Protein AF-A0A3M7R241-F1 (afdb_monomer)

Secondary structure (DSSP, 8-state):
--SSSSS--S---------------------------HHHHHHHHHPPPHHHHHHT-S-STT------SSTTPPTT--SEEEE-BTTTB-SEETTEEPPPEEEEE-HHHHHHHHHHHHHHH--------GGG--SSTT-STT-B--SPPPBTTB--TT-EEEEEEEEEEEEEETTTEEEEEEEEEEEEE-SSSEEEEEEEEESSHHHHHHHHHHHHHTSEEE---BTTTB-SS-EEEEETTEEEEEEE--TT--EES-HHHHHHHHHHT--SEEEEEEE---HHHHHHHHHHHHHTPPPHHHHHHHHTS-EEEE-GGGTT-EEEEE--SSPPPGGG----GGG-S-HHHHHTTTPPP-PPPP---GGGG-HHHHHHHHHHHHHHHHHHHHHHHHHHHHHTT-SS--PPPPPPPPP---THHHHHHHHHHHHHHHHHHHHTSHHHHHS--S-HHHHHHHHHHHHHHHHHHT-S---PPPHHHHHHHHHHHHHHHHHHHHT-SS--S-THHHHHHHHHHHHHHHHS-TTTS-HHHHHHHHHHHHHHHTT----HHHHHTT-S--TTHHHHHHHHHHHHHHHHHHTTT------THHHHHHHHHHHHHH-TT-S-THHHHHHHHHHHHHHTTSTHHHHS-HHHHHHHHHHHHHHHHT---HHHIIIIISTTS-HHHHHHHHHHHHHHHHHHH-PPPPPHHHHHHHHHHHHHH--GGG-TTSHHHHHHHHHHHHTT-

Nearest PDB structures (foldseek):
  7pnv-assembly1_D  TM=8.847E-01  e=9.604E-27  Mus musculus
  7pnw-assembly1_D  TM=8.944E-01  e=3.450E-26  Mus musculus
  8qrk-assembly1_D  TM=8.726E-01  e=2.216E-26  Homo sapiens
  8qrm-assembly1_D  TM=8.671E-01  e=2.977E-26  Homo sapiens
  7pnu-assembly1_D  TM=8.413E-01  e=1.749E-25  Mus musculus

Organism: Brachionus plicatilis (NCBI:txid10195)

Sequence (733 aa):
MINLLTKLGPSLAKKSLKLNLMPKSVVLTQIEHFNYRADDLWKSVLSVSSQGSKKGRGKRRGGSKAKDLNLGQNIGDGKLKIEWPGLNVDIMNRQQVTKMKIIGEDTEREKRLVEIRNKMDKFRRISIAPHERGFTGSSLNGKSIGQPISYDDVDFSKFDSRILEYKTMIAHKSILGKKKTASCFAVTGNFDGIIGYGLGKGSTASGAIKMSKSRASQRLLYIDRCEGRTLYHDFYEEYYFTKIYAERKPKGYGLRCHRIIKLLCELIGIKDLYAKIEGSRNPKNITKAFLSGLLNQRKYADIAKEKNLHVVEFKPEMNYFPLVLAQAENPIEENNLQANDKYQRNINLYLFENRNRLEKKEKMPFYYNYPSYKHYCMLRDRESEQRKARIERHRILSDERLLEHNYPKKPKPKAEASNLEVYFREFIIFLALIVQMFNSSTQKSNWLFKDAAQLAELRRKANSDYIKRQNVDRNFLTYEEEKIILLHYEYLIKQFCAHFQPPLTIIAVVGTSIAYFKRFYLRNSCMEYHPKDIFLICIYLACKIEEFNISIHQFIQNIKSNEQKEELANAILNLELLLMEKLDFELRIHNFYRPFEGFLLDVKTRCPEIPNVEILRTFGMEFLDKILNTDAFFLYPPSQIALTAIVYSSSKNKIDLDRYCQSVLLSAMNNDEIKHVCKIIKNINRLHKEIPVLNQDEINRIEKKLMNCYSVENDPRSKSFKELNLRSLNEDD

InterPro domains:
  IPR000851 Small ribosomal subunit protein uS5 [PTHR48277] (37-355)
  IPR005324 Small ribosomal subunit protein uS5, C-terminal [PF03719] (242-306)
  IPR006671 Cyclin, N-terminal [PF00134] (510-588)
  IPR013810 Small ribosomal subunit protein uS5, N-terminal [PF00333] (176-223)
  IPR013810 Small ribosomal subunit protein uS5, N-terminal [PS50881] (177-223)
  IPR014721 Small ribosomal subunit protein uS5 domain 2-type fold, subgroup [G3DSA:3.30.230.10] (225-315)
  IPR020568 Ribosomal protein uS5 domain 2-type superfamily [SSF54211] (229-308)
  IPR027081 CyclinH/Ccl1 [TIGR00569] (438-728)
  IPR031658 Cyclin, C-terminal domain 2 [PF16899] (593-687)
  IPR036915 Cyclin-like superfamily [SSF47954] (446-589)
  IPR036915 Cyclin-like superfamily [SSF47954] (593-713)
  IPR048584 Small ribosomal subunit protein uS5m, N-terminal domain [PF21251] (37-148)

Solvent-accessible surface area (backbone atoms only — not comparable to full-atom values): 43091 Å² total; per-residue (Å²): 142,82,88,78,81,90,79,77,78,98,81,81,86,88,81,92,75,94,70,97,68,91,70,87,80,77,80,81,76,81,82,79,84,75,94,72,53,70,68,59,52,44,47,58,75,60,51,60,57,74,67,34,59,74,69,60,72,63,71,80,78,88,60,77,73,89,73,75,79,63,70,93,63,63,74,64,73,52,75,49,37,45,43,39,51,71,62,67,34,66,45,62,54,96,91,39,75,48,67,76,42,79,79,45,74,42,66,67,60,52,51,52,52,50,51,55,51,54,59,70,67,58,82,74,78,84,81,74,54,81,86,68,39,24,79,45,81,89,46,64,29,54,19,75,74,49,50,56,85,67,54,98,91,49,83,35,85,70,28,46,22,34,28,69,42,71,46,80,43,76,44,82,40,93,89,76,36,72,44,67,33,22,34,22,34,24,36,29,16,49,44,69,24,32,34,14,53,17,77,10,70,22,80,43,64,66,52,2,44,55,44,3,41,56,43,4,70,73,44,66,42,78,42,81,49,38,95,65,27,22,50,73,60,52,43,56,28,70,30,84,66,21,34,38,44,38,38,54,48,61,92,86,70,33,73,54,46,53,73,66,59,41,55,50,29,53,29,29,31,45,50,18,35,39,41,48,80,42,81,53,85,50,71,70,42,51,52,50,21,53,53,51,46,50,64,69,58,67,48,58,54,58,51,5,57,75,65,24,34,67,36,67,46,69,40,76,93,57,77,52,48,81,40,77,76,19,71,28,93,65,59,68,60,79,92,74,66,77,84,68,77,84,63,86,53,61,64,66,35,65,49,32,76,70,48,79,77,89,71,75,77,77,78,72,59,92,56,63,82,37,69,69,49,48,51,51,48,54,54,51,50,52,52,48,50,53,48,49,52,48,49,50,49,52,48,56,55,43,70,76,43,83,69,81,90,80,83,81,80,79,82,76,80,80,75,78,81,59,82,60,60,61,54,51,52,53,48,52,50,50,52,50,50,53,61,52,51,51,79,74,30,65,50,54,74,75,53,51,45,94,49,73,65,60,56,53,48,41,34,44,46,22,43,49,57,51,60,68,70,62,82,61,101,65,87,68,82,50,62,68,57,50,51,53,52,49,54,51,50,54,52,47,53,53,54,51,54,73,70,31,64,76,70,67,87,54,69,60,34,59,52,39,16,50,48,47,47,55,54,43,52,39,64,42,38,61,48,64,46,55,60,81,61,53,53,56,34,25,42,56,52,23,26,60,74,71,67,48,88,70,54,72,70,51,57,54,67,62,49,89,64,78,81,60,58,68,60,51,51,52,30,42,60,66,44,45,60,56,53,39,56,67,48,72,66,64,77,76,70,81,56,34,67,59,46,33,54,51,49,52,52,46,46,58,72,76,39,75,88,56,89,62,64,66,68,38,49,60,52,18,50,55,46,53,61,56,38,69,81,47,70,52,75,34,60,46,60,35,57,59,55,22,51,37,25,48,54,51,17,26,64,74,70,71,49,89,54,62,64,52,49,52,68,65,72,40,59,89,54,54,74,67,56,52,53,50,53,54,51,49,40,52,51,55,55,48,55,59,68,66,63,81,85,84,56,67,70,57,48,56,52,50,51,58,47,45,68,75,53,46,51,70,64,62,33,66,85,34,69,64,34,53,53,51,58,54,47,65,67,59,71,80,115

Radius of gyration: 41.89 Å; Cα contacts (8 Å, |Δi|>4): 817; chains: 1; bounding box: 110×93×110 Å

Foldseek 3Di:
DPPPPPPDDDDDDDDDDDDPDDDPDPDPDDDDDDPDDLVRVCCVQQDDPPLCVLVVVDDPPPRDDDDDLCPLDFPPDDQWDKDDDPGNHDQDDPRDGDDIDTDGGDPVSVVVSVVVVVVVVDDDDPDDDPVQDAPDDPDQARGWPQFADDDDPDDRNLKIKGWHDKDWDWDQDPPSGTQIKIKTKMKMANLQQKIFIAIAIGSDNVRRVNRRRNRRVVGIDGFDADVLAWAQAWAWFDQPQKIKTKGTDDPPQFDADDSLVNSVCRRRNHGDIHMDIDGDDDSVSVVVRVVVRRVPGDHQQNVCAVQVAFDWDQDVVVVGDTDGPYHGPHHDDPVPDDPPPVPPPDVVCVRYVNDDDPDDPDPDDPCNPPPVVVVVVVVVVVVVVVVVVVVVVVVVVVVVPPDDDDDDDDDDPPDDDDPPVVVVVVLVVVVVVVVVVVVPAPCVVPQADADPVVLLVLLQCQQVVVVVVPPDPDPDDHSVLQLLLLLVLLVVLVVLQPQAPVRDPPPVLNLQLLVLSSLLSSNHGCQAPPSVLSSLLSSVLSCVVVVVDDDLLSSLVSPPDPPCSVVSSLLSVLCNVVSCVSNVVSSDDDALVVLLVSVLVVCVVPPVVDVDSCQLVVQLVVLSVLLSSFCCSRHDDSNLSSVLSSVVSCVVVVHDCVCVVDVPVCVPPDPVVSVVSVVSSVVSVVRSVPRDDRDPVSNVVSVVSSVVSHDPCNRSSDPNSVVVSVVVVVVVD

Mean predicted aligned error: 19.89 Å

Structure (mmCIF, N/CA/C/O backbone):
data_AF-A0A3M7R241-F1
#
_entry.id   AF-A0A3M7R241-F1
#
loop_
_atom_site.group_PDB
_atom_site.id
_atom_site.type_symbol
_atom_site.label_atom_id
_atom_site.label_alt_id
_atom_site.label_comp_id
_atom_site.label_asym_id
_atom_site.label_entity_id
_atom_site.label_seq_id
_atom_site.pdbx_PDB_ins_code
_atom_site.Cartn_x
_atom_site.Cartn_y
_atom_site.Cartn_z
_atom_site.occupancy
_atom_site.B_iso_or_equiv
_atom_site.auth_seq_id
_atom_site.auth_comp_id
_atom_site.auth_asym_id
_atom_site.auth_atom_id
_atom_site.pdbx_PDB_model_num
ATOM 1 N N . MET A 1 1 ? 35.632 -28.909 -63.871 1.00 41.03 1 MET A N 1
ATOM 2 C CA . MET A 1 1 ? 36.910 -28.201 -63.623 1.00 41.03 1 MET A CA 1
ATOM 3 C C . MET A 1 1 ? 37.180 -28.068 -62.110 1.00 41.03 1 MET A C 1
ATOM 5 O O . MET A 1 1 ? 37.524 -27.000 -61.635 1.00 41.03 1 MET A O 1
ATOM 9 N N . ILE A 1 2 ? 36.991 -29.153 -61.338 1.00 38.38 2 ILE A N 1
ATOM 10 C CA . ILE A 1 2 ? 37.082 -29.180 -59.856 1.00 38.38 2 ILE A CA 1
ATOM 11 C C . ILE A 1 2 ? 38.215 -30.120 -59.369 1.00 38.38 2 ILE A C 1
ATOM 13 O O . ILE A 1 2 ? 38.499 -30.197 -58.183 1.00 38.38 2 ILE A O 1
ATOM 17 N N . ASN A 1 3 ? 38.970 -30.749 -60.281 1.00 34.84 3 ASN A N 1
ATOM 18 C CA . ASN A 1 3 ? 40.021 -31.725 -59.944 1.00 34.84 3 ASN A CA 1
ATOM 19 C C . ASN A 1 3 ? 41.471 -31.225 -60.109 1.00 34.84 3 ASN A C 1
ATOM 21 O O . ASN A 1 3 ? 42.378 -32.047 -60.179 1.00 34.84 3 ASN A O 1
ATOM 25 N N . LEU A 1 4 ? 41.725 -29.909 -60.165 1.00 36.09 4 LEU A N 1
ATOM 26 C CA . LEU A 1 4 ? 43.093 -29.387 -60.365 1.00 36.09 4 LEU A CA 1
ATOM 27 C C . LEU A 1 4 ? 43.662 -28.526 -59.223 1.00 36.09 4 LEU A C 1
ATOM 29 O O . LEU A 1 4 ? 44.826 -28.148 -59.289 1.00 36.09 4 LEU A O 1
ATOM 33 N N . LEU A 1 5 ? 42.894 -28.233 -58.167 1.00 36.97 5 LEU A N 1
ATOM 34 C CA . LEU A 1 5 ? 43.304 -27.278 -57.119 1.00 36.97 5 LEU A CA 1
ATOM 35 C C . LEU A 1 5 ? 43.653 -27.908 -55.761 1.00 36.97 5 LEU A C 1
ATOM 37 O O . LEU A 1 5 ? 43.869 -27.195 -54.790 1.00 36.97 5 LEU A O 1
ATOM 41 N N . THR A 1 6 ? 43.777 -29.233 -55.683 1.00 40.53 6 THR A N 1
ATOM 42 C CA . THR A 1 6 ? 44.164 -29.952 -54.454 1.00 40.53 6 THR A CA 1
ATOM 43 C C . THR A 1 6 ? 45.657 -30.298 -54.368 1.00 40.53 6 THR A C 1
ATOM 45 O O . THR A 1 6 ? 46.050 -31.048 -53.479 1.00 40.53 6 THR A O 1
ATOM 48 N N . LYS A 1 7 ? 46.519 -29.769 -55.254 1.00 36.56 7 LYS A N 1
ATOM 49 C CA . LYS A 1 7 ? 47.926 -30.216 -55.370 1.00 36.56 7 LYS A CA 1
ATOM 50 C C . LYS A 1 7 ? 49.041 -29.192 -55.124 1.00 36.56 7 LYS A C 1
ATOM 52 O O . LYS A 1 7 ? 50.195 -29.538 -55.344 1.00 36.56 7 LYS A O 1
ATOM 57 N N . LEU A 1 8 ? 48.776 -27.984 -54.626 1.00 33.97 8 LEU A N 1
ATOM 58 C CA . LEU A 1 8 ? 49.858 -27.027 -54.337 1.00 33.97 8 LEU A CA 1
ATOM 59 C C . LEU A 1 8 ? 49.744 -26.467 -52.915 1.00 33.97 8 LEU A C 1
ATOM 61 O O . LEU A 1 8 ? 48.866 -25.666 -52.612 1.00 33.97 8 LEU A O 1
ATOM 65 N N . GLY A 1 9 ? 50.632 -26.955 -52.042 1.00 36.12 9 GLY A N 1
ATOM 66 C CA . GLY A 1 9 ? 50.826 -26.484 -50.670 1.00 36.12 9 GLY A CA 1
ATOM 67 C C . GLY A 1 9 ? 51.522 -25.114 -50.580 1.00 36.12 9 GLY A C 1
ATOM 68 O O . GLY A 1 9 ? 51.852 -24.505 -51.600 1.00 36.12 9 GLY A O 1
ATOM 69 N N . PRO A 1 10 ? 51.753 -24.603 -49.356 1.00 40.34 10 PRO A N 1
ATOM 70 C CA . PRO A 1 10 ? 52.135 -23.219 -49.127 1.00 40.34 10 PRO A CA 1
ATOM 71 C C . PRO A 1 10 ? 53.657 -23.057 -49.201 1.00 40.34 10 PRO A C 1
ATOM 73 O O . PRO A 1 10 ? 54.354 -23.103 -48.192 1.00 40.34 10 PRO A O 1
ATOM 76 N N . SER A 1 11 ? 54.195 -22.833 -50.396 1.00 36.56 11 SER A N 1
ATOM 77 C CA . SER A 1 11 ? 55.566 -22.339 -50.541 1.00 36.56 11 SER A CA 1
ATOM 78 C C . SER A 1 11 ? 55.648 -21.365 -51.705 1.00 36.56 11 SER A C 1
ATOM 80 O O . SER A 1 11 ? 55.791 -21.790 -52.842 1.00 36.56 11 SER A O 1
ATOM 82 N N . LEU A 1 12 ? 55.509 -20.068 -51.420 1.00 35.53 12 LEU A N 1
ATOM 83 C CA . LEU A 1 12 ? 56.085 -18.946 -52.181 1.00 35.53 12 LEU A CA 1
ATOM 84 C C . LEU A 1 12 ? 55.663 -17.632 -51.508 1.00 35.53 12 LEU A C 1
ATOM 86 O O . LEU A 1 12 ? 54.948 -16.796 -52.052 1.00 35.53 12 LEU A O 1
ATOM 90 N N . ALA A 1 13 ? 56.124 -17.457 -50.270 1.00 39.19 13 ALA A N 1
ATOM 91 C CA . ALA A 1 13 ? 56.300 -16.126 -49.715 1.00 39.19 13 ALA A CA 1
ATOM 92 C C . ALA A 1 13 ? 57.546 -15.493 -50.362 1.00 39.19 13 ALA A C 1
ATOM 94 O O . ALA A 1 13 ? 58.573 -16.157 -50.485 1.00 39.19 13 ALA A O 1
ATOM 95 N N . LYS A 1 14 ? 57.449 -14.195 -50.682 1.00 38.91 14 LYS A N 1
ATOM 96 C CA . LYS A 1 14 ? 58.482 -13.289 -51.234 1.00 38.91 14 LYS A CA 1
ATOM 97 C C . LYS A 1 14 ? 58.633 -13.282 -52.762 1.00 38.91 14 LYS A C 1
ATOM 99 O O . LYS A 1 14 ? 59.491 -13.951 -53.324 1.00 38.91 14 LYS A O 1
ATOM 104 N N . LYS A 1 15 ? 57.920 -12.350 -53.402 1.00 32.06 15 LYS A N 1
ATOM 105 C CA . LYS A 1 15 ? 58.518 -11.416 -54.373 1.00 32.06 15 LYS A CA 1
ATOM 106 C C . LYS A 1 15 ? 57.611 -10.199 -54.548 1.00 32.06 15 LYS A C 1
ATOM 108 O O . LYS A 1 15 ? 56.512 -10.281 -55.078 1.00 32.06 15 LYS A O 1
ATOM 113 N N . SER A 1 16 ? 58.090 -9.072 -54.037 1.00 35.81 16 SER A N 1
ATOM 114 C CA . SER A 1 16 ? 57.524 -7.741 -54.206 1.00 35.81 16 SER A CA 1
ATOM 115 C C . SER A 1 16 ? 57.688 -7.277 -55.655 1.00 35.81 16 SER A C 1
ATOM 117 O O . SER A 1 16 ? 58.806 -6.989 -56.082 1.00 35.81 16 SER A O 1
ATOM 119 N N . LEU A 1 17 ? 56.583 -7.157 -56.386 1.00 31.80 17 LEU A N 1
ATOM 120 C CA . LEU A 1 17 ? 56.502 -6.398 -57.632 1.00 31.80 17 LEU A CA 1
ATOM 121 C C . LEU A 1 17 ? 55.493 -5.270 -57.415 1.00 31.80 17 LEU A C 1
ATOM 123 O O . LEU A 1 17 ? 54.292 -5.499 -57.296 1.00 31.80 17 LEU A O 1
ATOM 127 N N . LYS A 1 18 ? 56.017 -4.044 -57.299 1.00 38.78 18 LYS A N 1
ATOM 128 C CA . LYS A 1 18 ? 55.236 -2.807 -57.330 1.00 38.78 18 LYS A CA 1
ATOM 129 C C . LYS A 1 18 ? 54.625 -2.676 -58.726 1.00 38.78 18 LYS A C 1
ATOM 131 O O . LYS A 1 18 ? 55.336 -2.339 -59.666 1.00 38.78 18 LYS A O 1
ATOM 136 N N . LEU A 1 19 ? 53.322 -2.911 -58.841 1.00 30.00 19 LEU A N 1
ATOM 137 C CA . LEU A 1 19 ? 52.531 -2.492 -59.991 1.00 30.00 19 LEU A CA 1
ATOM 138 C C . LEU A 1 19 ? 51.392 -1.604 -59.477 1.00 30.00 19 LEU A C 1
ATOM 140 O O . LEU A 1 19 ? 50.473 -2.070 -58.806 1.00 30.00 19 LEU A O 1
ATOM 144 N N . ASN A 1 20 ? 51.505 -0.304 -59.747 1.00 37.50 20 ASN A N 1
ATOM 145 C CA . ASN A 1 20 ? 50.469 0.690 -59.490 1.00 37.50 20 ASN A CA 1
ATOM 146 C C . ASN A 1 20 ? 49.307 0.465 -60.463 1.00 37.50 20 ASN A C 1
ATOM 148 O O . ASN A 1 20 ? 49.310 0.995 -61.567 1.00 37.50 20 ASN A O 1
ATOM 152 N N . LEU A 1 21 ? 48.312 -0.305 -60.039 1.00 34.97 21 LEU A N 1
ATOM 153 C CA . LEU A 1 21 ? 46.979 -0.349 -60.631 1.00 34.97 21 LEU A CA 1
ATOM 154 C C . LEU A 1 21 ? 46.010 -0.428 -59.459 1.00 34.97 21 LEU A C 1
ATOM 156 O O . LEU A 1 21 ? 45.987 -1.432 -58.754 1.00 34.97 21 LEU A O 1
ATOM 160 N N . MET A 1 22 ? 45.271 0.652 -59.199 1.00 37.44 22 MET A N 1
ATOM 161 C CA . MET A 1 22 ? 44.267 0.678 -58.137 1.00 37.44 22 MET A CA 1
ATOM 162 C C . MET A 1 22 ? 43.224 -0.423 -58.376 1.00 37.44 22 MET A C 1
ATOM 164 O O . MET A 1 22 ? 42.492 -0.336 -59.365 1.00 37.44 22 MET A O 1
ATOM 168 N N . PRO A 1 23 ? 43.074 -1.420 -57.485 1.00 34.91 23 PRO A N 1
ATOM 169 C CA . PRO A 1 23 ? 41.931 -2.306 -57.520 1.00 34.91 23 PRO A CA 1
ATOM 170 C C . PRO A 1 23 ? 40.892 -1.772 -56.533 1.00 34.91 23 PRO A C 1
ATOM 172 O O . PRO A 1 23 ? 41.167 -1.601 -55.346 1.00 34.91 23 PRO A O 1
ATOM 175 N N . LYS A 1 24 ? 39.664 -1.541 -57.004 1.00 36.28 24 LYS A N 1
ATOM 176 C CA . LYS A 1 24 ? 38.498 -1.536 -56.112 1.00 36.28 24 LYS A CA 1
ATOM 177 C C . LYS A 1 24 ? 38.491 -2.893 -55.402 1.00 36.28 24 LYS A C 1
ATOM 179 O O . LYS A 1 24 ? 38.212 -3.913 -56.028 1.00 36.28 24 LYS A O 1
ATOM 184 N N . SER A 1 25 ? 38.873 -2.922 -54.130 1.00 34.06 25 SER A N 1
ATOM 185 C CA . SER A 1 25 ? 38.906 -4.135 -53.322 1.00 34.06 25 SER A CA 1
ATOM 186 C C . SER A 1 25 ? 37.478 -4.623 -53.079 1.00 34.06 25 SER A C 1
ATOM 188 O O . SER A 1 25 ? 36.754 -4.114 -52.228 1.00 34.06 25 SER A O 1
ATOM 190 N N . VAL A 1 26 ? 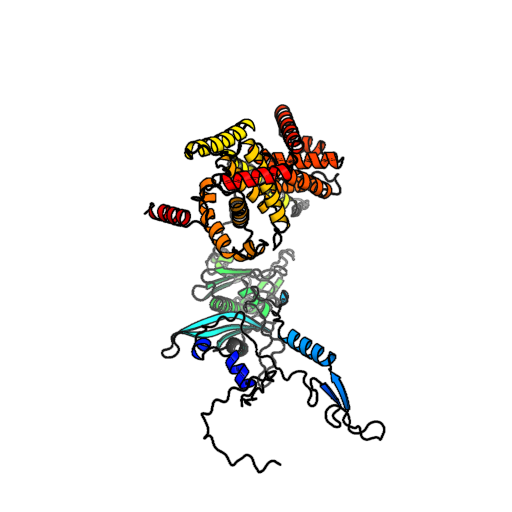37.059 -5.638 -53.832 1.00 35.12 26 VAL A N 1
ATOM 191 C CA . VAL A 1 26 ? 35.968 -6.515 -53.404 1.00 35.12 26 VAL A CA 1
ATOM 192 C C . VAL A 1 26 ? 36.537 -7.384 -52.285 1.00 35.12 26 VAL A C 1
ATOM 194 O O . VAL A 1 26 ? 37.404 -8.224 -52.517 1.00 35.12 26 VAL A O 1
ATOM 197 N N . VAL A 1 27 ? 36.092 -7.141 -51.055 1.00 32.56 27 VAL A N 1
ATOM 198 C CA . VAL A 1 27 ? 36.429 -7.975 -49.898 1.00 32.56 27 VAL A CA 1
ATOM 199 C C . VAL A 1 27 ? 35.711 -9.317 -50.064 1.00 32.56 27 VAL A C 1
ATOM 201 O O . VAL A 1 27 ? 34.504 -9.409 -49.860 1.00 32.56 27 VAL A O 1
ATOM 204 N N . LEU A 1 28 ? 36.443 -10.361 -50.453 1.00 35.88 28 LEU A N 1
ATOM 205 C CA . LEU A 1 28 ? 35.993 -11.748 -50.323 1.00 35.88 28 LEU A CA 1
ATOM 206 C C . LEU A 1 28 ? 36.073 -12.130 -48.840 1.00 35.88 28 LEU A C 1
ATOM 208 O O . LEU A 1 28 ? 37.142 -12.461 -48.332 1.00 35.88 28 LEU A O 1
ATOM 212 N N . THR A 1 29 ? 34.953 -12.054 -48.124 1.00 38.75 29 THR A N 1
ATOM 213 C CA . THR A 1 29 ? 34.844 -12.603 -46.769 1.00 38.75 29 THR A CA 1
ATOM 214 C C . THR A 1 29 ? 34.832 -14.132 -46.845 1.00 38.75 29 THR A C 1
ATOM 216 O O . THR A 1 29 ? 33.901 -14.734 -47.378 1.00 38.75 29 THR A O 1
ATOM 219 N N . GLN A 1 30 ? 35.871 -14.783 -46.313 1.00 42.25 30 GLN A N 1
ATOM 220 C CA . GLN A 1 30 ? 35.829 -16.215 -46.008 1.00 42.25 30 GLN A CA 1
ATOM 221 C C . GLN A 1 30 ? 34.683 -16.469 -45.018 1.00 42.25 30 GLN A C 1
ATOM 223 O O . GLN A 1 30 ? 34.669 -15.919 -43.919 1.00 42.25 30 GLN A O 1
ATOM 228 N N . ILE A 1 31 ? 33.700 -17.277 -45.415 1.00 44.72 31 ILE A N 1
ATOM 229 C CA . ILE A 1 31 ? 32.605 -17.700 -44.539 1.00 44.72 31 ILE A CA 1
ATOM 230 C C . ILE A 1 31 ? 33.090 -18.930 -43.767 1.00 44.72 31 ILE A C 1
ATOM 232 O O . ILE A 1 31 ? 33.035 -20.049 -44.273 1.00 44.72 31 ILE A O 1
ATOM 236 N N . GLU A 1 32 ? 33.577 -18.733 -42.546 1.00 52.94 32 GLU A N 1
ATOM 237 C CA . GLU A 1 32 ? 33.797 -19.829 -41.599 1.00 52.94 32 GLU A CA 1
ATOM 238 C C . GLU A 1 32 ? 32.437 -20.306 -41.057 1.00 52.94 32 GLU A C 1
ATOM 240 O O . GLU A 1 32 ? 31.694 -19.545 -40.433 1.00 52.94 32 GLU A O 1
ATOM 245 N N . HIS A 1 33 ? 32.063 -21.560 -41.328 1.00 59.94 33 HIS A N 1
ATOM 246 C CA . HIS A 1 33 ? 30.817 -22.148 -40.826 1.00 59.94 33 HIS A CA 1
ATOM 247 C C . HIS A 1 33 ? 31.030 -22.645 -39.385 1.00 59.94 33 HIS A C 1
ATOM 249 O O . HIS A 1 33 ? 31.689 -23.659 -39.156 1.00 59.94 33 HIS A O 1
ATOM 255 N N . PHE A 1 34 ? 30.492 -21.929 -38.396 1.00 58.34 34 PHE A N 1
ATOM 256 C CA . PHE A 1 34 ? 30.555 -22.332 -36.987 1.00 58.34 34 PHE A CA 1
ATOM 257 C C . PHE A 1 34 ? 29.481 -23.390 -36.652 1.00 58.34 34 PHE A C 1
ATOM 259 O O . PHE A 1 34 ? 28.298 -23.182 -36.902 1.00 58.34 34 PHE A O 1
ATOM 266 N N . ASN A 1 35 ? 29.876 -24.499 -36.014 1.00 76.69 35 ASN A N 1
ATOM 267 C CA . ASN A 1 35 ? 29.031 -25.669 -35.692 1.00 76.69 35 ASN A CA 1
ATOM 268 C C . ASN A 1 35 ? 28.172 -25.540 -34.406 1.00 76.69 35 ASN A C 1
ATOM 270 O O . ASN A 1 35 ? 27.961 -26.528 -33.702 1.00 76.69 35 ASN A O 1
ATOM 274 N N . TYR A 1 36 ? 27.677 -24.353 -34.045 1.00 82.25 36 TYR A N 1
ATOM 275 C CA . TYR A 1 36 ? 26.881 -24.190 -32.814 1.00 82.25 36 TYR A CA 1
ATOM 276 C C . TYR A 1 36 ? 25.376 -24.206 -33.080 1.00 82.25 36 TYR A C 1
ATOM 278 O O . TYR A 1 36 ? 24.884 -23.528 -33.982 1.00 82.25 36 TYR A O 1
ATOM 286 N N . ARG A 1 37 ? 24.622 -24.940 -32.250 1.00 86.81 37 ARG A N 1
ATOM 287 C CA . ARG A 1 37 ? 23.154 -24.905 -32.274 1.00 86.81 37 ARG A CA 1
ATOM 288 C C . ARG A 1 37 ? 22.636 -23.664 -31.546 1.00 86.81 37 ARG A C 1
ATOM 290 O O . ARG A 1 37 ? 23.286 -23.131 -30.648 1.00 86.81 37 ARG A O 1
ATOM 297 N N . ALA A 1 38 ? 21.422 -23.233 -31.891 1.00 87.00 38 ALA A N 1
ATOM 298 C CA . ALA A 1 38 ? 20.776 -22.086 -31.250 1.00 87.00 38 ALA A CA 1
ATOM 299 C C . ALA A 1 38 ? 20.656 -22.244 -29.720 1.00 87.00 38 ALA A C 1
ATOM 301 O O . ALA A 1 38 ? 20.851 -21.272 -28.993 1.00 87.00 38 ALA A O 1
ATOM 302 N N . ASP A 1 39 ? 20.404 -23.460 -29.224 1.00 87.25 39 ASP A N 1
ATOM 303 C CA . ASP A 1 39 ? 20.318 -23.746 -27.786 1.00 87.25 39 ASP A CA 1
ATOM 304 C C . ASP A 1 39 ? 21.643 -23.499 -27.058 1.00 87.25 39 ASP A C 1
ATOM 306 O O . ASP A 1 39 ? 21.649 -22.957 -25.951 1.00 87.25 39 ASP A O 1
ATOM 310 N N . ASP A 1 40 ? 22.771 -23.836 -27.688 1.00 88.19 40 ASP A N 1
ATOM 311 C CA . ASP A 1 40 ? 24.104 -23.622 -27.122 1.00 88.19 40 ASP A CA 1
ATOM 312 C C . ASP A 1 40 ? 24.440 -22.128 -27.059 1.00 88.19 40 ASP A C 1
ATOM 314 O O . ASP A 1 40 ? 24.946 -21.638 -26.043 1.00 88.19 40 ASP A O 1
ATOM 318 N N . LEU A 1 41 ? 24.078 -21.382 -28.110 1.00 88.00 41 LEU A N 1
ATOM 319 C CA . LEU A 1 41 ? 24.228 -19.927 -28.167 1.00 88.00 41 LEU A CA 1
ATOM 320 C C . LEU A 1 41 ? 23.360 -19.233 -27.109 1.00 88.00 41 LEU A C 1
ATOM 322 O O . LEU A 1 41 ? 23.847 -18.393 -26.354 1.00 88.00 41 LEU A O 1
ATOM 326 N N . TRP A 1 42 ? 22.084 -19.608 -26.987 1.00 87.00 42 TRP A N 1
ATOM 327 C CA . TRP A 1 42 ? 21.210 -19.045 -25.957 1.00 87.00 42 TRP A CA 1
ATOM 328 C C . TRP A 1 42 ? 21.665 -19.418 -24.554 1.00 87.00 42 TRP A C 1
ATOM 330 O O . TRP A 1 42 ? 21.625 -18.578 -23.654 1.00 87.00 42 TRP A O 1
ATOM 340 N N . LYS A 1 43 ? 22.136 -20.649 -24.348 1.00 84.75 43 LYS A N 1
ATOM 341 C CA . LYS A 1 43 ? 22.700 -21.072 -23.069 1.00 84.75 43 LYS A CA 1
ATOM 342 C C . LYS A 1 43 ? 23.906 -20.216 -22.700 1.00 84.75 43 LYS A C 1
ATOM 344 O O . LYS A 1 43 ? 23.975 -19.809 -21.546 1.00 84.75 43 LYS A O 1
ATOM 349 N N . SER A 1 44 ? 24.797 -19.881 -23.636 1.00 83.44 44 SER A N 1
ATOM 350 C CA . SER A 1 44 ? 25.944 -19.011 -23.345 1.00 83.44 44 SER A CA 1
ATOM 351 C C . SER A 1 44 ? 25.502 -17.593 -22.953 1.00 83.44 44 SER A C 1
ATOM 353 O O . SER A 1 44 ? 25.897 -17.115 -21.892 1.00 83.44 44 SER A O 1
ATOM 355 N N . VAL A 1 45 ? 24.593 -16.979 -23.722 1.00 83.69 45 VAL A N 1
ATOM 356 C CA . VAL A 1 45 ? 24.106 -15.600 -23.515 1.00 83.69 45 VAL A CA 1
ATOM 357 C C . VAL A 1 45 ? 23.276 -15.453 -22.237 1.00 83.69 45 VAL A C 1
ATOM 359 O O . VAL A 1 45 ? 23.358 -14.439 -21.544 1.00 83.69 45 VAL A O 1
ATOM 362 N N . LEU A 1 46 ? 22.444 -16.447 -21.919 1.00 79.94 46 LEU A N 1
ATOM 363 C CA . LEU A 1 46 ? 21.568 -16.418 -20.745 1.00 79.94 46 LEU A CA 1
ATOM 364 C C . LEU A 1 46 ? 22.251 -16.904 -19.474 1.00 79.94 46 LEU A C 1
ATOM 366 O O . LEU A 1 46 ? 21.803 -16.577 -18.368 1.00 79.94 46 LEU A O 1
ATOM 370 N N . SER A 1 47 ? 23.284 -17.736 -19.604 1.00 70.25 47 SER A N 1
ATOM 371 C CA . SER A 1 47 ? 23.970 -18.259 -18.437 1.00 70.25 47 SER A CA 1
ATOM 372 C C . SER A 1 47 ? 24.761 -17.151 -17.754 1.00 70.25 47 SER A C 1
ATOM 374 O O . SER A 1 47 ? 25.641 -16.512 -18.315 1.00 70.25 47 SER A O 1
ATOM 376 N N . VAL A 1 48 ? 24.479 -16.959 -16.472 1.00 67.25 48 VAL A N 1
ATOM 377 C CA . VAL A 1 48 ? 25.518 -16.495 -15.556 1.00 67.25 48 VAL A CA 1
ATOM 378 C C . VAL A 1 48 ? 26.430 -17.683 -15.249 1.00 67.25 48 VAL A C 1
ATOM 380 O O . VAL A 1 48 ? 25.995 -18.836 -15.347 1.00 67.25 48 VAL A O 1
ATOM 383 N N . SER A 1 49 ? 27.664 -17.427 -14.801 1.00 72.38 49 SER A N 1
ATOM 384 C CA . SER A 1 49 ? 28.544 -18.501 -14.323 1.00 72.38 49 SER A CA 1
ATOM 385 C C . SER A 1 49 ? 27.790 -19.430 -13.359 1.00 72.38 49 SER A C 1
ATOM 387 O O . SER A 1 49 ? 26.953 -18.980 -12.567 1.00 72.38 49 SER A O 1
ATOM 389 N N . SER A 1 50 ? 28.063 -20.737 -13.405 1.00 69.75 50 SER A N 1
ATOM 390 C CA . SER A 1 50 ? 27.377 -21.733 -12.561 1.00 69.75 50 SER A CA 1
ATOM 391 C C . SER A 1 50 ? 27.400 -21.338 -11.075 1.00 69.75 50 SER A C 1
ATOM 393 O O . SER A 1 50 ? 26.411 -21.498 -10.351 1.00 69.75 50 SER A O 1
ATOM 395 N N . GLN A 1 51 ? 28.500 -20.716 -10.648 1.00 68.31 51 GLN A N 1
ATOM 396 C CA . GLN A 1 51 ? 28.685 -20.139 -9.323 1.00 68.31 51 GLN A CA 1
ATOM 397 C C . GLN A 1 51 ? 27.845 -18.871 -9.093 1.00 68.31 51 GLN A C 1
ATOM 399 O O . GLN A 1 51 ? 27.274 -18.694 -8.013 1.00 68.31 51 GLN A O 1
ATOM 404 N N . GLY A 1 52 ? 27.732 -18.000 -10.099 1.00 75.75 52 GLY A N 1
ATOM 405 C CA . GLY A 1 52 ? 26.889 -16.807 -10.075 1.00 75.75 52 GLY A CA 1
ATOM 406 C C . GLY A 1 52 ? 25.396 -17.122 -9.952 1.00 75.75 52 GLY A C 1
ATOM 407 O O . GLY A 1 52 ? 24.714 -16.486 -9.144 1.00 75.75 52 GLY A O 1
ATOM 408 N N . SER A 1 53 ? 24.908 -18.145 -10.667 1.00 75.00 53 SER A N 1
ATOM 409 C CA . SER A 1 53 ? 23.509 -18.607 -10.605 1.00 75.00 53 SER A CA 1
ATOM 410 C C . SER A 1 53 ? 23.177 -19.180 -9.228 1.00 75.00 53 SER A C 1
ATOM 412 O O . SER A 1 53 ? 22.236 -18.736 -8.565 1.00 75.00 53 SER A O 1
ATOM 414 N N . LYS A 1 54 ? 24.014 -20.106 -8.738 1.00 75.94 54 LYS A N 1
ATOM 415 C CA . LYS A 1 54 ? 23.804 -20.798 -7.457 1.00 75.94 54 LYS A CA 1
ATOM 416 C C . LYS A 1 54 ? 23.846 -19.852 -6.253 1.00 75.94 54 LYS A C 1
ATOM 418 O O . LYS A 1 54 ? 23.091 -20.046 -5.303 1.00 75.94 54 LYS A O 1
ATOM 423 N N . LYS A 1 55 ? 24.705 -18.824 -6.286 1.00 81.62 55 LYS A N 1
ATOM 424 C CA . LYS A 1 55 ? 24.894 -17.879 -5.167 1.00 81.62 55 LYS A CA 1
ATOM 425 C C . LYS A 1 55 ? 24.103 -16.574 -5.311 1.00 81.62 55 LYS A C 1
ATOM 427 O O . LYS A 1 55 ? 24.104 -15.768 -4.386 1.00 81.62 55 LYS A O 1
ATOM 432 N N . GLY A 1 56 ? 23.392 -16.376 -6.423 1.00 77.38 56 GLY A N 1
ATOM 433 C CA . GLY A 1 56 ? 22.578 -15.181 -6.660 1.00 77.38 56 GLY A CA 1
ATOM 434 C C . GLY A 1 56 ? 23.403 -13.905 -6.835 1.00 77.38 56 GLY A C 1
ATOM 435 O O . GLY A 1 56 ? 23.000 -12.859 -6.337 1.00 77.38 56 GLY A O 1
ATOM 436 N N . ARG A 1 57 ? 24.556 -13.999 -7.509 1.00 80.75 57 ARG A N 1
ATOM 437 C CA . ARG A 1 57 ? 25.438 -12.850 -7.793 1.00 80.75 57 ARG A CA 1
ATOM 438 C C . ARG A 1 57 ? 24.927 -11.974 -8.948 1.00 80.75 57 ARG A C 1
ATOM 440 O O . ARG A 1 57 ? 25.335 -10.827 -9.064 1.00 80.75 57 ARG A O 1
ATOM 447 N N . GLY A 1 58 ? 24.030 -12.501 -9.786 1.00 73.94 58 GLY A N 1
ATOM 448 C CA . GLY A 1 58 ? 23.414 -11.767 -10.895 1.00 73.94 58 GLY A CA 1
ATOM 449 C C . GLY A 1 58 ? 22.151 -11.005 -10.481 1.00 73.94 58 GLY A C 1
ATOM 450 O O . GLY A 1 58 ? 21.286 -11.543 -9.781 1.00 73.94 58 GLY A O 1
ATOM 451 N N . LYS A 1 59 ? 22.010 -9.761 -10.954 1.00 74.88 59 LYS A N 1
ATOM 452 C CA . LYS A 1 59 ? 20.768 -8.984 -10.822 1.00 74.88 59 LYS A CA 1
ATOM 453 C C . LYS A 1 59 ? 19.694 -9.594 -11.734 1.00 74.88 59 LYS A C 1
ATOM 455 O O . LYS A 1 59 ? 19.946 -9.867 -12.898 1.00 74.88 59 LYS A O 1
ATOM 460 N N . ARG A 1 60 ? 18.473 -9.786 -11.219 1.00 71.94 60 ARG A N 1
ATOM 461 C CA . ARG A 1 60 ? 17.330 -10.291 -12.018 1.00 71.94 60 ARG A CA 1
ATOM 462 C C . ARG A 1 60 ? 16.682 -9.223 -12.906 1.00 71.94 60 ARG A C 1
ATOM 464 O O . ARG A 1 60 ? 15.899 -9.554 -13.791 1.00 71.94 60 ARG A O 1
ATOM 471 N N . ARG A 1 61 ? 16.951 -7.944 -12.641 1.00 70.38 61 ARG A N 1
ATOM 472 C CA . ARG A 1 61 ? 16.398 -6.814 -13.396 1.00 70.38 61 ARG A CA 1
ATOM 473 C C . ARG A 1 61 ? 17.245 -6.602 -14.652 1.00 70.38 61 ARG A C 1
ATOM 475 O O . ARG A 1 61 ? 18.449 -6.428 -14.519 1.00 70.38 61 ARG A O 1
ATOM 482 N N . GLY A 1 62 ? 16.610 -6.622 -15.826 1.00 68.94 62 GLY A N 1
ATOM 483 C CA . GLY A 1 62 ? 17.296 -6.490 -17.119 1.00 68.94 62 GLY A CA 1
ATOM 484 C C . GLY A 1 62 ? 17.929 -7.782 -17.644 1.00 68.94 62 GLY A C 1
ATOM 485 O O . GLY A 1 62 ? 18.755 -7.717 -18.542 1.00 68.94 62 GLY A O 1
ATOM 486 N N . GLY A 1 63 ? 17.573 -8.948 -17.090 1.00 70.56 63 GLY A N 1
ATOM 487 C CA . GLY A 1 63 ? 18.048 -10.226 -17.620 1.00 70.56 63 GLY A CA 1
ATOM 488 C C . GLY A 1 63 ? 17.481 -10.497 -19.014 1.00 70.56 63 GLY A C 1
ATOM 489 O O . GLY A 1 63 ? 16.264 -10.409 -19.207 1.00 70.56 63 GLY A O 1
ATOM 490 N N . SER A 1 64 ? 18.359 -10.844 -19.955 1.00 75.69 64 SER A N 1
ATOM 491 C CA . SER A 1 64 ? 17.980 -11.314 -21.288 1.00 75.69 64 SER A CA 1
ATOM 492 C C . SER A 1 64 ? 17.084 -12.550 -21.183 1.00 75.69 64 SER A C 1
ATOM 494 O O . SER A 1 64 ? 17.201 -13.348 -20.251 1.00 75.69 64 SER A O 1
ATOM 496 N N . LYS A 1 65 ? 16.166 -12.709 -22.134 1.00 78.62 65 LYS A N 1
ATOM 497 C CA . LYS A 1 65 ? 15.330 -13.906 -22.279 1.00 78.62 65 LYS A CA 1
ATOM 498 C C . LYS A 1 65 ? 15.672 -14.585 -23.597 1.00 78.62 65 LYS A C 1
ATOM 500 O O . LYS A 1 65 ? 15.923 -13.884 -24.575 1.00 78.62 65 LYS A O 1
ATOM 505 N N . ALA A 1 66 ? 15.655 -15.919 -23.616 1.00 85.00 66 ALA A N 1
ATOM 506 C CA . ALA A 1 66 ? 15.735 -16.656 -24.874 1.00 85.00 66 ALA A CA 1
ATOM 507 C C . ALA A 1 66 ? 14.560 -16.235 -25.751 1.00 85.00 66 ALA A C 1
ATOM 509 O O . ALA A 1 66 ? 13.418 -16.202 -25.283 1.00 85.00 66 ALA A O 1
ATOM 510 N N . LYS A 1 67 ? 14.862 -15.916 -27.006 1.00 86.12 67 LYS A N 1
ATOM 511 C CA . LYS A 1 67 ? 13.860 -15.725 -28.046 1.00 86.12 67 LYS A CA 1
ATOM 512 C C . LYS A 1 67 ? 13.908 -16.937 -28.950 1.00 86.12 67 LYS A C 1
ATOM 514 O O . LYS A 1 67 ? 14.975 -17.293 -29.448 1.00 86.12 67 LYS A O 1
ATOM 519 N N . ASP A 1 68 ? 12.753 -17.540 -29.170 1.00 87.31 68 ASP A N 1
ATOM 520 C CA . ASP A 1 68 ? 12.637 -18.566 -30.188 1.00 87.31 68 ASP A CA 1
ATOM 521 C C . ASP A 1 68 ? 12.616 -17.886 -31.562 1.00 87.31 68 ASP A C 1
ATOM 523 O O . ASP A 1 68 ? 11.651 -17.210 -31.920 1.00 87.31 68 ASP A O 1
ATOM 527 N N . LEU A 1 69 ? 13.723 -18.003 -32.299 1.00 88.06 69 LEU A N 1
ATOM 528 C CA . LEU A 1 69 ? 13.864 -17.411 -33.629 1.00 88.06 69 LEU A CA 1
ATOM 529 C C . LEU A 1 69 ? 13.164 -18.242 -34.709 1.00 88.06 69 LEU A C 1
ATOM 531 O O . LEU A 1 69 ? 12.941 -17.712 -35.797 1.00 88.06 69 LEU A O 1
ATOM 535 N N . ASN A 1 70 ? 12.797 -19.492 -34.413 1.00 89.38 70 ASN A N 1
ATOM 536 C CA . ASN A 1 70 ? 12.123 -20.386 -35.353 1.00 89.38 70 ASN A CA 1
ATOM 537 C C . ASN A 1 70 ? 10.612 -20.121 -35.400 1.00 89.38 70 ASN A C 1
ATOM 539 O O . ASN A 1 70 ? 9.955 -20.437 -36.391 1.00 89.38 70 ASN A O 1
ATOM 543 N N . LEU A 1 71 ? 10.052 -19.495 -34.359 1.00 88.75 71 LEU A N 1
ATOM 544 C CA . LEU A 1 71 ? 8.634 -19.157 -34.316 1.00 88.75 71 LEU A CA 1
ATOM 545 C C . LEU A 1 71 ? 8.265 -18.175 -35.443 1.00 88.75 71 LEU A C 1
ATOM 547 O O . LEU A 1 71 ? 8.767 -17.050 -35.498 1.00 88.75 71 LEU A O 1
ATOM 551 N N . GLY A 1 72 ? 7.337 -18.587 -36.308 1.00 85.88 72 GLY A N 1
ATOM 552 C CA . GLY A 1 72 ? 6.857 -17.784 -37.437 1.00 85.88 72 GLY A CA 1
ATOM 553 C C . GLY A 1 72 ? 7.713 -17.883 -38.703 1.00 85.88 72 GLY A C 1
ATOM 554 O O . GLY A 1 72 ? 7.509 -17.087 -39.618 1.00 85.88 72 GLY A O 1
ATOM 555 N N . GLN A 1 73 ? 8.660 -18.825 -38.768 1.00 88.88 73 GLN A N 1
ATOM 556 C CA . GLN A 1 73 ? 9.381 -19.160 -39.996 1.00 88.88 73 GLN A CA 1
ATOM 557 C C . GLN A 1 73 ? 8.834 -20.455 -40.601 1.00 88.88 73 GLN A C 1
ATOM 559 O O . GLN A 1 73 ? 8.812 -21.485 -39.931 1.00 88.88 73 GLN A O 1
ATOM 564 N N . ASN A 1 74 ? 8.444 -20.405 -41.875 1.00 88.56 74 ASN A N 1
ATOM 565 C CA . ASN A 1 74 ? 8.088 -21.589 -42.650 1.00 88.56 74 ASN A CA 1
ATOM 566 C C . ASN A 1 74 ? 9.270 -22.017 -43.530 1.00 88.56 74 ASN A C 1
ATOM 568 O O . ASN A 1 74 ? 10.103 -21.197 -43.931 1.00 88.56 74 ASN A O 1
ATOM 572 N N . ILE A 1 75 ? 9.350 -23.314 -43.820 1.00 89.19 75 ILE A N 1
ATOM 573 C CA . ILE A 1 75 ? 10.406 -23.891 -44.656 1.00 89.19 75 ILE A CA 1
ATOM 574 C C . ILE A 1 75 ? 10.140 -23.509 -46.113 1.00 89.19 75 ILE A C 1
ATOM 576 O O . ILE A 1 75 ? 9.067 -23.796 -46.619 1.00 89.19 75 ILE A O 1
ATOM 580 N N . GLY A 1 76 ? 11.131 -22.907 -46.777 1.00 85.69 76 GLY A N 1
ATOM 581 C CA . GLY A 1 76 ? 11.034 -22.420 -48.160 1.00 85.69 76 GLY A CA 1
ATOM 582 C C . GLY A 1 76 ? 10.975 -20.892 -48.264 1.00 85.69 76 GLY A C 1
ATOM 583 O O . GLY A 1 76 ? 11.353 -20.328 -49.291 1.00 85.69 76 GLY A O 1
ATOM 584 N N . ASP A 1 77 ? 10.627 -20.197 -47.179 1.00 84.94 77 ASP A N 1
ATOM 585 C CA . ASP A 1 77 ? 10.579 -18.736 -47.159 1.00 84.94 77 ASP A CA 1
ATOM 586 C C . ASP A 1 77 ? 11.976 -18.102 -47.024 1.00 84.94 77 ASP A C 1
ATOM 588 O O . ASP A 1 77 ? 12.643 -18.187 -45.985 1.00 84.94 77 ASP A O 1
ATOM 592 N N . GLY A 1 78 ? 12.391 -17.343 -48.041 1.00 85.25 78 GLY A N 1
ATOM 593 C CA . GLY A 1 78 ? 13.646 -16.581 -48.081 1.00 85.25 78 GLY A CA 1
ATOM 594 C C . GLY A 1 78 ? 13.457 -15.062 -47.983 1.00 85.25 78 GLY A C 1
ATOM 595 O O . GLY A 1 78 ? 12.334 -14.557 -47.945 1.00 85.25 78 GLY A O 1
ATOM 596 N N . LYS A 1 79 ? 14.568 -14.316 -47.914 1.00 85.00 79 LYS A N 1
ATOM 597 C CA . LYS A 1 79 ? 14.537 -12.844 -48.037 1.00 85.00 79 LYS A CA 1
ATOM 598 C C . LYS A 1 79 ? 13.923 -12.429 -49.381 1.00 85.00 79 LYS A C 1
ATOM 600 O O . LYS A 1 79 ? 13.115 -11.509 -49.461 1.00 85.00 79 LYS A O 1
ATOM 605 N N . LEU A 1 80 ? 14.273 -13.184 -50.419 1.00 86.75 80 LEU A N 1
ATOM 606 C CA . LEU A 1 80 ? 13.556 -13.191 -51.682 1.00 86.75 80 LEU A CA 1
ATOM 607 C C . LEU A 1 80 ? 12.348 -14.118 -51.567 1.00 86.75 80 LEU A C 1
ATOM 609 O O . LEU A 1 80 ? 12.467 -15.261 -51.116 1.00 86.75 80 LEU A O 1
ATOM 613 N N . LYS A 1 81 ? 11.199 -13.628 -52.020 1.00 87.62 81 LYS A N 1
ATOM 614 C CA . LYS A 1 81 ? 9.990 -14.408 -52.215 1.00 87.62 81 LYS A CA 1
ATOM 615 C C . LYS A 1 81 ? 10.177 -15.310 -53.424 1.00 87.62 81 LYS A C 1
ATOM 617 O O . LYS A 1 81 ? 10.100 -14.863 -54.572 1.00 87.62 81 LYS A O 1
ATOM 622 N N . ILE A 1 82 ? 10.447 -16.575 -53.140 1.00 90.38 82 ILE A N 1
ATOM 623 C CA . ILE A 1 82 ? 10.541 -17.627 -54.139 1.00 90.38 82 ILE A CA 1
ATOM 624 C C . ILE A 1 82 ? 9.382 -18.591 -53.907 1.00 90.38 82 ILE A C 1
ATOM 626 O O . ILE A 1 82 ? 9.170 -19.082 -52.797 1.00 90.38 82 ILE A O 1
ATOM 630 N N . GLU A 1 83 ? 8.629 -18.855 -54.964 1.00 89.88 83 GLU A N 1
ATOM 631 C CA . GLU A 1 83 ? 7.636 -19.917 -54.988 1.00 89.88 83 GLU A CA 1
ATOM 632 C C . GLU A 1 83 ? 8.359 -21.228 -55.273 1.00 89.88 83 GLU A C 1
ATOM 634 O O . GLU A 1 83 ? 8.799 -21.475 -56.396 1.00 89.88 83 GLU A O 1
ATOM 639 N N . TRP A 1 84 ? 8.516 -22.043 -54.234 1.00 89.62 84 TRP A N 1
ATOM 640 C CA . TRP A 1 84 ? 9.042 -23.399 -54.329 1.00 89.62 84 TRP A CA 1
ATOM 641 C C . TRP A 1 84 ? 7.869 -24.385 -54.410 1.00 89.62 84 TRP A C 1
ATOM 643 O O . TRP A 1 84 ? 7.175 -24.562 -53.400 1.00 89.62 84 TRP A O 1
ATOM 653 N N . PRO A 1 85 ? 7.631 -25.022 -55.573 1.00 89.69 85 PRO A N 1
ATOM 654 C CA . PRO A 1 85 ? 6.600 -26.045 -55.713 1.00 89.69 85 PRO A CA 1
ATOM 655 C C . PRO A 1 85 ? 6.877 -27.212 -54.755 1.00 89.69 85 PRO A C 1
ATOM 657 O O . PRO A 1 85 ? 7.970 -27.774 -54.761 1.00 89.69 85 PRO A O 1
ATOM 660 N N . GLY A 1 86 ? 5.905 -27.557 -53.913 1.00 86.88 86 GLY A N 1
ATOM 661 C CA . GLY A 1 86 ? 6.003 -28.615 -52.901 1.00 86.88 86 GLY A CA 1
ATOM 662 C C . GLY A 1 86 ? 6.560 -28.190 -51.537 1.00 86.88 86 GLY A C 1
ATOM 663 O O . GLY A 1 86 ? 6.541 -29.006 -50.620 1.00 86.88 86 GLY A O 1
ATOM 664 N N . LEU A 1 87 ? 7.022 -26.942 -51.375 1.00 88.38 87 LEU A N 1
ATOM 665 C CA . LEU A 1 87 ? 7.380 -26.370 -50.065 1.00 88.38 87 LEU A CA 1
ATOM 666 C C . LEU A 1 87 ? 6.423 -25.245 -49.666 1.00 88.38 87 LEU A C 1
ATOM 668 O O . LEU A 1 87 ? 5.670 -25.379 -48.707 1.00 88.38 87 LEU A O 1
ATOM 672 N N . ASN A 1 88 ? 6.458 -24.144 -50.422 1.00 88.06 88 ASN A N 1
ATOM 673 C CA . ASN A 1 88 ? 5.681 -22.935 -50.139 1.00 88.06 88 ASN A CA 1
ATOM 674 C C . ASN A 1 88 ? 4.371 -22.880 -50.927 1.00 88.06 88 ASN A C 1
ATOM 676 O O . ASN A 1 88 ? 3.410 -22.253 -50.490 1.00 88.06 88 ASN A O 1
ATOM 680 N N . VAL A 1 89 ? 4.371 -23.471 -52.122 1.00 87.38 89 VAL A N 1
ATOM 681 C CA . VAL A 1 89 ? 3.253 -23.456 -53.069 1.00 87.38 89 VAL A CA 1
ATOM 682 C C . VAL A 1 89 ? 2.965 -24.884 -53.495 1.00 87.38 89 VAL A C 1
ATOM 684 O O . VAL A 1 89 ? 3.886 -25.692 -53.613 1.00 87.38 89 VAL A O 1
ATOM 687 N N . ASP A 1 90 ? 1.702 -25.198 -53.758 1.00 88.62 90 ASP A N 1
ATOM 688 C CA . ASP A 1 90 ? 1.309 -26.516 -54.240 1.00 88.62 90 ASP A CA 1
ATOM 689 C C . ASP A 1 90 ? 1.976 -26.858 -55.583 1.00 88.62 90 ASP A C 1
ATOM 691 O O . ASP A 1 90 ? 2.185 -26.011 -56.459 1.00 88.62 90 ASP A O 1
ATOM 695 N N . ILE A 1 91 ? 2.305 -28.139 -55.753 1.00 88.94 91 ILE A N 1
ATOM 696 C CA . ILE A 1 91 ? 2.989 -28.661 -56.949 1.00 88.94 91 ILE A CA 1
ATOM 697 C C . ILE A 1 91 ? 2.108 -28.516 -58.202 1.00 88.94 91 ILE A C 1
ATOM 699 O O . ILE A 1 91 ? 2.623 -28.355 -59.307 1.00 88.94 91 ILE A O 1
ATOM 703 N N . MET A 1 92 ? 0.786 -28.557 -58.031 1.00 86.75 92 MET A N 1
ATOM 704 C CA . MET A 1 92 ? -0.202 -28.513 -59.106 1.00 86.75 92 MET A CA 1
ATOM 705 C C . MET A 1 92 ? -1.133 -27.320 -58.902 1.00 86.75 92 MET A C 1
ATOM 707 O O . MET A 1 92 ? -1.809 -27.236 -57.880 1.00 86.75 92 MET A O 1
ATOM 711 N N . ASN A 1 93 ? -1.235 -26.442 -59.900 1.00 78.06 93 ASN A N 1
ATOM 712 C CA . ASN A 1 93 ? -2.231 -25.374 -59.925 1.00 78.06 93 ASN A CA 1
ATOM 713 C C . ASN A 1 93 ? -3.085 -25.510 -61.192 1.00 78.06 93 ASN A C 1
ATOM 715 O O . ASN A 1 93 ? -2.563 -25.436 -62.303 1.00 78.06 93 ASN A O 1
ATOM 719 N N . ARG A 1 94 ? -4.393 -25.766 -61.033 1.00 72.00 94 ARG A N 1
ATOM 720 C CA . ARG A 1 94 ? -5.361 -25.949 -62.139 1.00 72.00 94 ARG A CA 1
ATOM 721 C C . ARG A 1 94 ? -4.833 -26.849 -63.277 1.00 72.00 94 ARG A C 1
ATOM 723 O O . ARG A 1 94 ? -4.872 -26.467 -64.440 1.00 72.00 94 ARG A O 1
ATOM 730 N N . GLN A 1 95 ? -4.347 -28.042 -62.917 1.00 80.56 95 GLN A N 1
ATOM 731 C CA . GLN A 1 95 ? -3.822 -29.087 -63.821 1.00 80.56 95 GLN A CA 1
ATOM 732 C C . GLN A 1 95 ? -2.466 -28.800 -64.497 1.00 80.56 95 GLN A C 1
ATOM 734 O O . GLN A 1 95 ? -2.005 -29.619 -65.288 1.00 80.56 95 GLN A O 1
ATOM 739 N N . GLN A 1 96 ? -1.784 -27.701 -64.163 1.00 76.69 96 GLN A N 1
ATOM 740 C CA . GLN A 1 96 ? -0.417 -27.435 -64.621 1.00 76.69 96 GLN A CA 1
ATOM 741 C C . GLN A 1 96 ? 0.581 -27.538 -63.464 1.00 76.69 96 GLN A C 1
ATOM 743 O O . GLN A 1 96 ? 0.297 -27.100 -62.346 1.00 76.69 96 GLN A O 1
ATOM 748 N N . VAL A 1 97 ? 1.759 -28.111 -63.739 1.00 83.81 97 VAL A N 1
ATOM 749 C CA . VAL A 1 97 ? 2.857 -28.179 -62.766 1.00 83.81 97 VAL A CA 1
ATOM 750 C C . VAL A 1 97 ? 3.402 -26.774 -62.546 1.00 83.81 97 VAL A C 1
ATOM 752 O O . VAL A 1 97 ? 3.893 -26.128 -63.479 1.00 83.81 97 VAL A O 1
ATOM 755 N N . THR A 1 98 ? 3.319 -26.302 -61.307 1.00 81.00 98 THR A N 1
ATOM 756 C CA . THR A 1 98 ? 3.824 -24.990 -60.914 1.00 81.00 98 THR A CA 1
ATOM 757 C C . THR A 1 98 ? 5.349 -24.997 -61.031 1.00 81.00 98 THR A C 1
ATOM 759 O O . THR A 1 98 ? 6.012 -25.906 -60.534 1.00 81.00 98 THR A O 1
ATOM 762 N N . LYS A 1 99 ? 5.932 -24.006 -61.712 1.00 85.00 99 LYS A N 1
ATOM 763 C CA . LYS A 1 99 ? 7.392 -23.862 -61.842 1.00 85.00 99 LYS A CA 1
ATOM 764 C C . LYS A 1 99 ? 7.925 -22.890 -60.797 1.00 85.00 99 LYS A C 1
ATOM 766 O O . LYS A 1 99 ? 7.207 -21.994 -60.363 1.00 85.00 99 LYS A O 1
ATOM 771 N N . MET A 1 100 ? 9.196 -23.054 -60.430 1.00 88.19 100 MET A N 1
ATOM 772 C CA . MET A 1 100 ? 9.876 -22.133 -59.521 1.00 88.19 100 MET A CA 1
ATOM 773 C C . MET A 1 100 ? 9.814 -20.707 -60.071 1.00 88.19 100 MET A C 1
ATOM 775 O O . MET A 1 100 ? 10.211 -20.457 -61.211 1.00 88.19 100 MET A O 1
ATOM 779 N N . LYS A 1 101 ? 9.340 -19.773 -59.246 1.00 85.56 101 LYS A N 1
ATOM 780 C CA . LYS A 1 101 ? 9.196 -18.366 -59.621 1.00 85.56 101 LYS A CA 1
ATOM 781 C C . LYS A 1 101 ? 9.788 -17.461 -58.551 1.00 85.56 101 LYS A C 1
ATOM 783 O O . LYS A 1 101 ? 9.500 -17.619 -57.369 1.00 85.56 101 LYS A O 1
ATOM 788 N N . ILE A 1 102 ? 1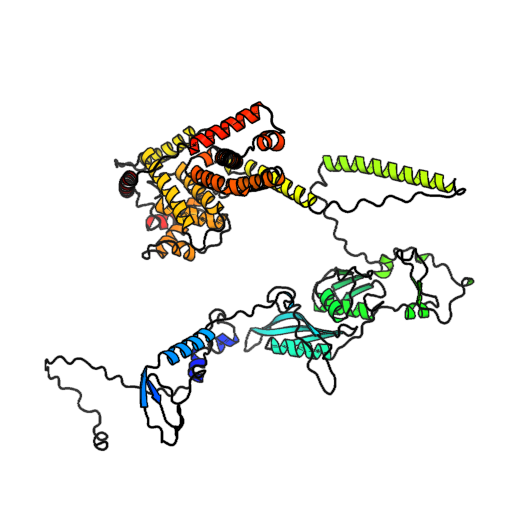0.599 -16.494 -58.973 1.00 87.88 102 ILE A N 1
ATOM 789 C CA . ILE A 1 102 ? 11.133 -15.439 -58.106 1.00 87.88 102 ILE A CA 1
ATOM 790 C C . ILE A 1 102 ? 10.244 -14.209 -58.292 1.00 87.88 102 ILE A C 1
ATOM 792 O O . ILE A 1 102 ? 10.124 -13.703 -59.405 1.00 87.88 102 ILE A O 1
ATOM 796 N N . ILE A 1 103 ? 9.586 -13.759 -57.224 1.00 80.25 103 ILE A N 1
ATOM 797 C CA . ILE A 1 103 ? 8.628 -12.642 -57.274 1.00 80.25 103 ILE A CA 1
ATOM 798 C C . ILE A 1 103 ? 9.288 -11.315 -56.869 1.00 80.25 103 ILE A C 1
ATOM 800 O O . ILE A 1 103 ? 8.900 -10.268 -57.379 1.00 80.25 103 ILE A O 1
ATOM 804 N N . GLY A 1 104 ? 10.299 -11.344 -55.993 1.00 83.81 104 GLY A N 1
ATOM 805 C CA . GLY A 1 104 ? 10.995 -10.147 -55.495 1.00 83.81 104 GLY A CA 1
ATOM 806 C C . GLY A 1 104 ? 11.238 -10.193 -53.984 1.00 83.81 104 GLY A C 1
ATOM 807 O O . GLY A 1 104 ? 11.243 -11.273 -53.403 1.00 83.81 104 GLY A O 1
ATOM 808 N N . GLU A 1 105 ? 11.448 -9.046 -53.335 1.00 83.62 105 GLU A N 1
ATOM 809 C CA . GLU A 1 105 ? 11.624 -8.957 -51.872 1.00 83.62 105 GLU A CA 1
ATOM 810 C C . GLU A 1 105 ? 10.274 -8.982 -51.127 1.00 83.62 105 GLU A C 1
ATOM 812 O O . GLU A 1 105 ? 9.353 -8.237 -51.464 1.00 83.62 105 GLU A O 1
ATOM 817 N N . ASP A 1 106 ? 10.144 -9.823 -50.091 1.00 81.38 106 ASP A N 1
ATOM 818 C CA . ASP A 1 106 ? 8.906 -9.937 -49.298 1.00 81.38 106 ASP A CA 1
ATOM 819 C C . ASP A 1 106 ? 8.925 -9.013 -48.068 1.00 81.38 106 ASP A C 1
ATOM 821 O O . ASP A 1 106 ? 9.213 -9.424 -46.939 1.00 81.38 106 ASP A O 1
ATOM 825 N N . THR A 1 107 ? 8.595 -7.737 -48.282 1.00 86.19 107 THR A N 1
ATOM 826 C CA . THR A 1 107 ? 8.549 -6.748 -47.188 1.00 86.19 107 THR A CA 1
ATOM 827 C C . THR A 1 107 ? 7.458 -7.048 -46.149 1.00 86.19 107 THR A C 1
ATOM 829 O O . THR A 1 107 ? 7.575 -6.652 -44.987 1.00 86.19 107 THR A O 1
ATOM 832 N N . GLU A 1 108 ? 6.396 -7.768 -46.520 1.00 85.38 108 GLU A N 1
ATOM 833 C CA . GLU A 1 108 ? 5.289 -8.116 -45.622 1.00 85.38 108 GLU A CA 1
ATOM 834 C C . GLU A 1 108 ? 5.683 -9.218 -44.638 1.00 85.38 108 GLU A C 1
ATOM 836 O O . GLU A 1 108 ? 5.357 -9.154 -43.448 1.00 85.38 108 GLU A O 1
ATOM 841 N N . ARG A 1 109 ? 6.422 -10.229 -45.105 1.00 86.12 109 ARG A N 1
ATOM 842 C CA . ARG A 1 109 ? 7.019 -11.253 -44.242 1.00 86.12 109 ARG A CA 1
ATOM 843 C C . ARG A 1 109 ? 7.951 -10.625 -43.213 1.00 86.12 109 ARG A C 1
ATOM 845 O O . ARG A 1 109 ? 7.837 -10.942 -42.028 1.00 86.12 109 ARG A O 1
ATOM 852 N N . GLU A 1 110 ? 8.849 -9.738 -43.639 1.00 86.31 110 GLU A N 1
ATOM 853 C CA . GLU A 1 110 ? 9.781 -9.072 -42.724 1.00 86.31 110 GLU A CA 1
ATOM 854 C C . GLU A 1 110 ? 9.035 -8.274 -41.649 1.00 86.31 110 GLU A C 1
ATOM 856 O O . GLU A 1 110 ? 9.330 -8.429 -40.460 1.00 86.31 110 GLU A O 1
ATOM 861 N N . LYS A 1 111 ? 7.999 -7.514 -42.033 1.00 90.44 111 LYS A N 1
ATOM 862 C CA . LYS A 1 111 ? 7.119 -6.806 -41.089 1.00 90.44 111 LYS A CA 1
ATOM 863 C C . LYS A 1 111 ? 6.471 -7.762 -40.080 1.00 90.44 111 LYS A C 1
ATOM 865 O O . LYS A 1 111 ? 6.556 -7.516 -38.877 1.00 90.44 111 LYS A O 1
ATOM 870 N N . ARG A 1 112 ? 5.909 -8.893 -40.529 1.00 89.25 112 ARG A N 1
ATOM 871 C CA . ARG A 1 112 ? 5.309 -9.913 -39.640 1.00 89.25 112 ARG A CA 1
ATOM 872 C C . ARG A 1 112 ? 6.322 -10.516 -38.664 1.00 89.25 112 ARG A C 1
ATOM 874 O O . ARG A 1 112 ? 6.028 -10.644 -37.475 1.00 89.25 112 ARG A O 1
ATOM 881 N N . LEU A 1 113 ? 7.526 -10.850 -39.131 1.00 89.12 113 LEU A N 1
ATOM 882 C CA . LEU A 1 113 ? 8.597 -11.365 -38.271 1.00 89.12 113 LEU A CA 1
ATOM 883 C C . LEU A 1 113 ? 9.023 -10.327 -37.226 1.00 89.12 113 LEU A C 1
ATOM 885 O O . LEU A 1 113 ? 9.213 -10.671 -36.058 1.00 89.12 113 LEU A O 1
ATOM 889 N N . VAL A 1 114 ? 9.138 -9.055 -37.615 1.00 88.31 114 VAL A N 1
ATOM 890 C CA . VAL A 1 114 ? 9.436 -7.948 -36.695 1.00 88.31 114 VAL A CA 1
ATOM 891 C C . VAL A 1 114 ? 8.327 -7.786 -35.655 1.00 88.31 114 VAL A C 1
ATOM 893 O O . VAL A 1 114 ? 8.624 -7.634 -34.471 1.00 88.31 114 VAL A O 1
ATOM 896 N N . GLU A 1 115 ? 7.055 -7.894 -36.037 1.00 90.38 115 GLU A N 1
ATOM 897 C CA . GLU A 1 115 ? 5.939 -7.848 -35.089 1.00 90.38 115 GLU A CA 1
ATOM 898 C C . GLU A 1 115 ? 5.967 -8.992 -34.071 1.00 90.38 115 GLU A C 1
ATOM 900 O O . GLU A 1 115 ? 5.783 -8.751 -32.874 1.00 90.38 115 GLU A O 1
ATOM 905 N N . ILE A 1 116 ? 6.210 -10.228 -34.520 1.00 88.25 116 ILE A N 1
ATOM 906 C CA . ILE A 1 116 ? 6.335 -11.401 -33.642 1.00 88.25 116 ILE A CA 1
ATOM 907 C C . ILE A 1 116 ? 7.491 -11.193 -32.654 1.00 88.25 116 ILE A C 1
ATOM 909 O O . ILE A 1 116 ? 7.308 -11.351 -31.445 1.00 88.25 116 ILE A O 1
ATOM 913 N N . ARG A 1 117 ? 8.656 -10.744 -33.140 1.00 86.56 117 ARG A N 1
ATOM 914 C CA . ARG A 1 117 ? 9.839 -10.459 -32.309 1.00 86.56 117 ARG A CA 1
ATOM 915 C C . ARG A 1 117 ? 9.573 -9.342 -31.296 1.00 86.56 117 ARG A C 1
ATOM 917 O O . ARG A 1 117 ? 9.842 -9.510 -30.108 1.00 86.56 117 ARG A O 1
ATOM 924 N N . ASN A 1 118 ? 8.945 -8.248 -31.722 1.00 85.56 118 ASN A N 1
ATOM 925 C CA . ASN A 1 118 ? 8.561 -7.144 -30.841 1.00 85.56 118 ASN A CA 1
ATOM 926 C C . ASN A 1 118 ? 7.533 -7.577 -29.782 1.00 85.56 118 ASN A C 1
ATOM 928 O O . ASN A 1 118 ? 7.549 -7.076 -28.656 1.00 85.56 118 ASN A O 1
ATOM 932 N N . LYS A 1 119 ? 6.634 -8.520 -30.104 1.00 85.62 119 LYS A N 1
ATOM 933 C CA . LYS A 1 119 ? 5.709 -9.113 -29.123 1.00 85.62 119 LYS A CA 1
ATOM 934 C C . LYS A 1 119 ? 6.453 -9.937 -28.066 1.00 85.62 119 LYS A C 1
ATOM 936 O O . LYS A 1 119 ? 6.054 -9.876 -26.903 1.00 85.62 119 LYS A O 1
ATOM 941 N N . MET A 1 120 ? 7.530 -10.639 -28.431 1.00 82.38 120 MET A N 1
ATOM 942 C CA . MET A 1 120 ? 8.380 -11.381 -27.484 1.00 82.38 120 MET A CA 1
ATOM 943 C C . MET A 1 120 ? 9.172 -10.458 -26.542 1.00 82.38 120 MET A C 1
ATOM 945 O O . MET A 1 120 ? 9.358 -10.796 -25.372 1.00 82.38 120 MET A O 1
ATOM 949 N N . ASP A 1 121 ? 9.605 -9.286 -27.023 1.00 75.06 121 ASP A N 1
ATOM 950 C CA . ASP A 1 121 ? 10.392 -8.320 -26.237 1.00 75.06 121 ASP A CA 1
ATOM 951 C C . ASP A 1 121 ? 9.589 -7.576 -25.165 1.00 75.06 121 ASP A C 1
ATOM 953 O O . ASP A 1 121 ? 10.131 -7.158 -24.136 1.00 75.06 121 ASP A O 1
ATOM 957 N N . LYS A 1 122 ? 8.276 -7.428 -25.356 1.00 72.19 122 LYS A N 1
ATOM 958 C CA . LYS A 1 122 ? 7.411 -6.727 -24.401 1.00 72.19 122 LYS A CA 1
ATOM 959 C C . LYS A 1 122 ? 7.266 -7.536 -23.109 1.00 72.19 122 LYS A C 1
ATOM 961 O O . LYS A 1 122 ? 6.396 -8.397 -22.977 1.00 72.19 122 LYS A O 1
ATOM 966 N N . PHE A 1 123 ? 8.078 -7.217 -22.099 1.00 63.41 123 PHE A N 1
ATOM 967 C CA . PHE A 1 123 ? 7.895 -7.729 -20.741 1.00 63.41 123 PHE A CA 1
ATOM 968 C C . PHE A 1 123 ? 6.554 -7.252 -20.167 1.00 63.41 123 PHE A C 1
ATOM 970 O O . PHE A 1 123 ? 6.413 -6.109 -19.732 1.00 63.41 123 PHE A O 1
ATOM 977 N N . ARG A 1 124 ? 5.562 -8.145 -20.117 1.00 64.50 124 ARG A N 1
ATOM 978 C CA . ARG A 1 124 ? 4.307 -7.885 -19.407 1.00 64.50 124 ARG A CA 1
ATOM 979 C C . ARG A 1 124 ? 4.483 -8.252 -17.936 1.00 64.50 124 ARG A C 1
ATOM 981 O O . ARG A 1 124 ? 4.653 -9.424 -17.601 1.00 64.50 124 ARG A O 1
ATOM 988 N N . ARG A 1 125 ? 4.432 -7.262 -17.038 1.00 64.31 125 ARG A N 1
ATOM 989 C CA . ARG A 1 125 ? 4.161 -7.552 -15.621 1.00 64.31 125 ARG A CA 1
ATOM 990 C C . ARG A 1 125 ? 2.752 -8.124 -15.555 1.00 64.31 125 ARG A C 1
ATOM 992 O O . ARG A 1 125 ? 1.825 -7.491 -16.048 1.00 64.31 125 ARG A O 1
ATOM 999 N N . ILE A 1 126 ? 2.597 -9.301 -14.957 1.00 68.69 126 ILE A N 1
ATOM 1000 C CA . ILE A 1 126 ? 1.274 -9.871 -14.699 1.00 68.69 126 ILE A CA 1
ATOM 1001 C C . ILE A 1 126 ? 0.582 -8.935 -13.702 1.00 68.69 126 ILE A C 1
ATOM 1003 O O . ILE A 1 126 ? 0.986 -8.856 -12.540 1.00 68.69 126 ILE A O 1
ATOM 1007 N N . SER A 1 127 ? -0.399 -8.170 -14.176 1.00 75.50 127 SER A N 1
ATOM 1008 C CA . SER A 1 127 ? -1.244 -7.347 -13.316 1.00 75.50 127 SER A CA 1
ATOM 1009 C C . SER A 1 127 ? -2.279 -8.261 -12.679 1.00 75.50 127 SER A C 1
ATOM 1011 O O . SER A 1 127 ? -3.107 -8.835 -13.377 1.00 75.50 127 SER A O 1
ATOM 1013 N N . ILE A 1 128 ? -2.187 -8.445 -11.366 1.00 80.75 128 ILE A N 1
ATOM 1014 C CA . ILE A 1 128 ? -3.152 -9.240 -10.604 1.00 80.75 128 ILE A CA 1
ATOM 1015 C C . ILE A 1 128 ? -4.338 -8.332 -10.276 1.00 80.75 128 ILE A C 1
ATOM 1017 O O . ILE A 1 128 ? -4.130 -7.221 -9.753 1.00 80.75 128 ILE A O 1
ATOM 1021 N N . ALA A 1 129 ? -5.555 -8.799 -10.564 1.00 84.81 129 ALA A N 1
ATOM 1022 C CA . ALA A 1 129 ? -6.773 -8.065 -10.249 1.00 84.81 129 ALA A CA 1
ATOM 1023 C C . ALA A 1 129 ? -6.882 -7.845 -8.727 1.00 84.81 129 ALA A C 1
ATOM 1025 O O . ALA A 1 129 ? -6.445 -8.703 -7.960 1.00 84.81 129 ALA A O 1
ATOM 1026 N N . PRO A 1 130 ? -7.435 -6.717 -8.243 1.00 83.62 130 PRO A N 1
ATOM 1027 C CA . PRO A 1 130 ? -7.457 -6.413 -6.810 1.00 83.62 130 PRO A CA 1
ATOM 1028 C C . PRO A 1 130 ? -8.064 -7.511 -5.921 1.00 83.62 130 PRO A C 1
ATOM 1030 O O . PRO A 1 130 ? -7.560 -7.723 -4.824 1.00 83.62 130 PRO A O 1
ATOM 1033 N N . HIS A 1 131 ? -9.083 -8.233 -6.402 1.00 82.38 131 HIS A N 1
ATOM 1034 C CA . HIS A 1 131 ? -9.750 -9.319 -5.671 1.00 82.38 131 HIS A CA 1
ATOM 1035 C C . HIS A 1 131 ? -8.930 -10.622 -5.604 1.00 82.38 131 HIS A C 1
ATOM 1037 O O . HIS A 1 131 ? -9.131 -11.424 -4.700 1.00 82.38 131 HIS A O 1
ATOM 1043 N N . GLU A 1 132 ? -7.976 -10.824 -6.516 1.00 83.88 132 GLU A N 1
ATOM 1044 C CA . GLU A 1 132 ? -7.069 -11.984 -6.530 1.00 83.88 132 GLU A CA 1
ATOM 1045 C C . GLU A 1 132 ? -5.782 -11.745 -5.720 1.00 83.88 132 GLU A C 1
ATOM 1047 O O . GLU A 1 132 ? -4.916 -12.625 -5.603 1.00 83.88 132 GLU A O 1
ATOM 1052 N N . ARG A 1 133 ? -5.595 -10.524 -5.202 1.00 88.25 133 ARG A N 1
ATOM 1053 C CA . ARG A 1 133 ? -4.432 -10.178 -4.383 1.00 88.25 133 ARG A CA 1
ATOM 1054 C C . ARG A 1 133 ? -4.595 -10.757 -2.984 1.00 88.25 133 ARG A C 1
ATOM 1056 O O . ARG A 1 133 ? -5.684 -10.807 -2.427 1.00 88.25 133 ARG A O 1
ATOM 1063 N N . GLY A 1 134 ? -3.471 -11.169 -2.405 1.00 89.38 134 GLY A N 1
ATOM 1064 C CA . GLY A 1 134 ? -3.415 -11.561 -1.003 1.00 89.38 134 GLY A CA 1
ATOM 1065 C C . GLY A 1 134 ? -3.433 -10.350 -0.065 1.00 89.38 134 GLY A C 1
ATOM 1066 O O . GLY A 1 134 ? -3.947 -9.280 -0.377 1.00 89.38 134 GLY A O 1
ATOM 1067 N N . PHE A 1 135 ? -2.793 -10.485 1.094 1.00 90.75 135 PHE A N 1
ATOM 1068 C CA . PHE A 1 135 ? -2.772 -9.443 2.122 1.00 90.75 135 PHE A CA 1
ATOM 1069 C C . PHE A 1 135 ? -2.077 -8.148 1.689 1.00 90.75 135 PHE A C 1
ATOM 1071 O O . PHE A 1 135 ? -2.417 -7.085 2.201 1.00 90.75 135 PHE A O 1
ATOM 1078 N N . THR A 1 136 ? -1.066 -8.227 0.820 1.00 87.62 136 THR A N 1
ATOM 1079 C CA . THR A 1 136 ? -0.297 -7.061 0.369 1.00 87.62 136 THR A CA 1
ATOM 1080 C C . THR A 1 136 ? 0.157 -7.225 -1.078 1.00 87.62 136 THR A C 1
ATOM 1082 O O . THR A 1 136 ? 0.887 -8.160 -1.385 1.00 87.62 136 THR A O 1
ATOM 1085 N N . GLY A 1 137 ? -0.207 -6.281 -1.954 1.00 84.12 137 GLY A N 1
ATOM 1086 C CA . GLY A 1 137 ? 0.363 -6.104 -3.300 1.00 84.12 137 GLY A CA 1
ATOM 1087 C C . GLY A 1 137 ? 0.706 -7.401 -4.050 1.00 84.12 137 GLY A C 1
ATOM 1088 O O . GLY A 1 137 ? -0.182 -8.133 -4.475 1.00 84.12 137 GLY A O 1
ATOM 1089 N N . SER A 1 138 ? 2.009 -7.656 -4.219 1.00 80.38 138 SER A N 1
ATOM 1090 C CA . SER A 1 138 ? 2.580 -8.824 -4.913 1.00 80.38 138 SER A CA 1
ATOM 1091 C C . SER A 1 138 ? 2.951 -10.000 -3.995 1.00 80.38 138 SER A C 1
ATOM 1093 O O . SER A 1 138 ? 3.540 -10.980 -4.457 1.00 80.38 138 SER A O 1
ATOM 1095 N N . SER A 1 139 ? 2.657 -9.912 -2.697 1.00 88.38 139 SER A N 1
ATOM 1096 C CA . SER A 1 139 ? 2.940 -10.975 -1.735 1.00 88.38 139 SER A CA 1
ATOM 1097 C C . SER A 1 139 ? 2.073 -12.204 -1.994 1.00 88.38 139 SER A C 1
ATOM 1099 O O . SER A 1 139 ? 0.895 -12.103 -2.332 1.00 88.38 139 SER A O 1
ATOM 1101 N N . LEU A 1 140 ? 2.659 -13.380 -1.773 1.00 91.00 140 LEU A N 1
ATOM 1102 C CA . LEU A 1 140 ? 1.952 -14.661 -1.823 1.00 91.00 140 LEU A CA 1
ATOM 1103 C C . LEU A 1 140 ? 1.033 -14.867 -0.610 1.00 91.00 140 LEU A C 1
ATOM 1105 O O . LEU A 1 140 ? 0.112 -15.672 -0.676 1.00 91.00 140 LEU A O 1
ATOM 1109 N N . ASN A 1 141 ? 1.272 -14.162 0.498 1.00 94.81 141 ASN A N 1
ATOM 1110 C CA . ASN A 1 141 ? 0.502 -14.344 1.728 1.00 94.81 141 ASN A CA 1
ATOM 1111 C C . ASN A 1 141 ? -0.941 -13.875 1.527 1.00 94.81 141 ASN A C 1
ATOM 1113 O O . ASN A 1 141 ? -1.165 -12.747 1.102 1.00 94.81 141 ASN A O 1
ATOM 1117 N N . GLY A 1 142 ? -1.903 -14.719 1.873 1.00 93.12 142 GLY A N 1
ATOM 1118 C CA . GLY A 1 142 ? -3.336 -14.501 1.699 1.00 93.12 142 GLY A CA 1
ATOM 1119 C C . GLY A 1 142 ? -3.878 -14.908 0.328 1.00 93.12 142 GLY A C 1
ATOM 1120 O O . GLY A 1 142 ? -5.089 -14.892 0.147 1.00 93.12 142 GLY A O 1
ATOM 1121 N N . LYS A 1 143 ? -3.017 -15.275 -0.632 1.00 93.38 143 LYS A N 1
ATOM 1122 C CA . LYS A 1 143 ? -3.441 -15.644 -1.988 1.00 93.38 143 LYS A CA 1
ATOM 1123 C C . LYS A 1 143 ? -4.000 -17.073 -2.035 1.00 93.38 143 LYS A C 1
ATOM 1125 O O . LYS A 1 143 ? -3.468 -17.958 -1.353 1.00 93.38 143 LYS A O 1
ATOM 1130 N N . SER A 1 144 ? -5.021 -17.300 -2.866 1.00 93.56 144 SER A N 1
ATOM 1131 C CA . SER A 1 144 ? -5.505 -18.644 -3.196 1.00 93.56 144 SER A CA 1
ATOM 1132 C C . SER A 1 144 ? -4.546 -19.369 -4.151 1.00 93.56 144 SER A C 1
ATOM 1134 O O . SER A 1 144 ? -3.939 -18.788 -5.054 1.00 93.56 144 SER A O 1
ATOM 1136 N N . ILE A 1 145 ? -4.363 -20.661 -3.899 1.00 92.62 145 ILE A N 1
ATOM 1137 C CA . ILE A 1 145 ? -3.552 -21.612 -4.674 1.00 92.62 145 ILE A CA 1
ATOM 1138 C C . ILE A 1 145 ? -4.481 -22.578 -5.443 1.00 92.62 145 ILE A C 1
ATOM 1140 O O . ILE A 1 145 ? -4.013 -23.449 -6.182 1.00 92.62 145 ILE A O 1
ATOM 1144 N N . GLY A 1 146 ? -5.798 -22.459 -5.246 1.00 92.81 146 GLY A N 1
ATOM 1145 C CA . GLY A 1 146 ? -6.818 -23.357 -5.782 1.00 92.81 146 GLY A CA 1
ATOM 1146 C C . GLY A 1 146 ? -6.886 -24.696 -5.047 1.00 92.81 146 GLY A C 1
ATOM 1147 O O . GLY A 1 146 ? -6.191 -24.908 -4.053 1.00 92.81 146 GLY A O 1
ATOM 1148 N N . GLN A 1 147 ? -7.673 -25.625 -5.585 1.00 93.81 147 GLN A N 1
ATOM 1149 C CA . GLN A 1 147 ? -8.015 -26.907 -4.958 1.00 93.81 147 GLN A CA 1
ATOM 1150 C C . GLN A 1 147 ? -6.841 -27.893 -4.834 1.00 93.81 147 GLN A C 1
ATOM 1152 O O . GLN A 1 147 ? -6.006 -27.944 -5.747 1.00 93.81 147 GLN A O 1
ATOM 1157 N N . PRO A 1 148 ? -6.722 -28.664 -3.735 1.00 92.94 148 PRO A N 1
ATOM 1158 C CA . PRO A 1 148 ? -5.763 -29.765 -3.589 1.00 92.94 148 PRO A CA 1
ATOM 1159 C C . PRO A 1 148 ? -5.732 -30.726 -4.778 1.00 92.94 148 PRO A C 1
ATOM 1161 O O . PRO A 1 148 ? -6.673 -30.815 -5.558 1.00 92.94 148 PRO A O 1
ATOM 1164 N N . ILE A 1 149 ? -4.613 -31.435 -4.916 1.00 87.00 149 ILE A N 1
ATOM 1165 C CA . ILE A 1 149 ? -4.501 -32.518 -5.897 1.00 87.00 149 ILE A CA 1
ATOM 1166 C C . ILE A 1 149 ? -5.349 -33.678 -5.366 1.00 87.00 149 ILE A C 1
ATOM 1168 O O . ILE A 1 149 ? -5.186 -34.042 -4.200 1.00 87.00 149 ILE A O 1
ATOM 1172 N N . SER A 1 150 ? -6.248 -34.204 -6.195 1.00 86.31 150 SER A N 1
ATOM 1173 C CA . SER A 1 150 ? -7.043 -35.398 -5.902 1.00 86.31 150 SER A CA 1
ATOM 1174 C C . SER A 1 150 ? -6.173 -36.657 -5.920 1.00 86.31 150 SER A C 1
ATOM 1176 O O . SER A 1 150 ? -5.201 -36.739 -6.673 1.00 86.31 150 SER A O 1
ATOM 1178 N N . TYR A 1 151 ? -6.514 -37.620 -5.065 1.00 83.38 151 TYR A N 1
ATOM 1179 C CA . TYR A 1 151 ? -5.872 -38.936 -4.964 1.00 83.38 151 TYR A CA 1
ATOM 1180 C C . TYR A 1 151 ? -6.967 -39.994 -4.815 1.00 83.38 151 TYR A C 1
ATOM 1182 O O . TYR A 1 151 ? -7.925 -39.708 -4.102 1.00 83.38 151 TYR A O 1
ATOM 1190 N N . ASP A 1 152 ? -6.803 -41.155 -5.461 1.00 64.38 152 ASP A N 1
ATOM 1191 C CA . ASP A 1 152 ? -7.531 -42.418 -5.232 1.00 64.38 152 ASP A CA 1
ATOM 1192 C C . ASP A 1 152 ? -8.987 -42.225 -4.750 1.00 64.38 152 ASP A C 1
ATOM 1194 O O . ASP A 1 152 ? -9.325 -42.526 -3.609 1.00 64.38 152 ASP A O 1
ATOM 1198 N N . ASP A 1 153 ? -9.819 -41.630 -5.614 1.00 81.12 153 ASP A N 1
ATOM 1199 C CA . ASP A 1 153 ? -11.264 -41.372 -5.434 1.00 81.12 153 ASP A CA 1
ATOM 1200 C C . ASP A 1 153 ? -11.694 -40.253 -4.461 1.00 81.12 153 ASP A C 1
ATOM 1202 O O . ASP A 1 153 ? -12.887 -39.994 -4.293 1.00 81.12 153 ASP A O 1
ATOM 1206 N N . VAL A 1 154 ? -10.761 -39.501 -3.870 1.00 82.62 154 VAL A N 1
ATOM 1207 C CA . VAL A 1 154 ? -11.086 -38.335 -3.028 1.00 82.62 154 VAL A CA 1
ATOM 1208 C C . VAL A 1 154 ? -11.180 -37.056 -3.866 1.00 82.62 154 VAL A C 1
ATOM 1210 O O . VAL A 1 154 ? -10.166 -36.511 -4.323 1.00 82.62 154 VAL A O 1
ATOM 1213 N N . ASP A 1 155 ? -12.403 -36.541 -4.030 1.00 88.00 155 ASP A N 1
ATOM 1214 C CA . ASP A 1 155 ? -12.659 -35.264 -4.701 1.00 88.00 155 ASP A CA 1
ATOM 1215 C C . ASP A 1 155 ? -12.467 -34.064 -3.754 1.00 88.00 155 ASP A C 1
ATOM 1217 O O . ASP A 1 155 ? -13.068 -33.964 -2.683 1.00 88.00 155 ASP A O 1
ATOM 1221 N N . PHE A 1 156 ? -11.636 -33.114 -4.187 1.00 90.62 156 PHE A N 1
ATOM 1222 C CA . PHE A 1 156 ? -11.370 -31.854 -3.489 1.00 90.62 156 PHE A CA 1
ATOM 1223 C C . PHE A 1 156 ? -11.946 -30.632 -4.222 1.00 90.62 156 PHE A C 1
ATOM 1225 O O . PHE A 1 156 ? -11.555 -29.506 -3.917 1.00 90.62 156 PHE A O 1
ATOM 1232 N N . SER A 1 157 ? -12.876 -30.818 -5.160 1.00 90.56 157 SER A N 1
ATOM 1233 C CA . SER A 1 157 ? -13.504 -29.742 -5.945 1.00 90.56 157 SER A CA 1
ATOM 1234 C C . SER A 1 157 ? -14.074 -28.593 -5.099 1.00 90.56 157 SER A C 1
ATOM 1236 O O . SER A 1 157 ? -13.943 -27.424 -5.456 1.00 90.56 157 SER A O 1
ATOM 1238 N N . LYS A 1 158 ? -14.662 -28.903 -3.936 1.00 93.25 158 LYS A N 1
ATOM 1239 C CA . LYS A 1 158 ? -15.244 -27.911 -3.010 1.00 93.25 158 LYS A CA 1
ATOM 1240 C C . LYS A 1 158 ? -14.218 -27.208 -2.113 1.00 93.25 158 LYS A C 1
ATOM 1242 O O . LYS A 1 158 ? -14.593 -26.337 -1.331 1.00 93.25 158 LYS A O 1
ATOM 1247 N N . PHE A 1 159 ? -12.943 -27.588 -2.178 1.00 95.19 159 PHE A N 1
ATOM 1248 C CA . PHE A 1 159 ? -11.905 -27.045 -1.309 1.00 95.19 159 PHE A CA 1
ATOM 1249 C C . PHE A 1 159 ? -11.128 -25.911 -1.977 1.00 95.19 159 PHE A C 1
ATOM 1251 O O . PHE A 1 159 ? -10.707 -26.006 -3.128 1.00 95.19 159 PHE A O 1
ATOM 1258 N N . ASP A 1 160 ? -10.819 -24.876 -1.198 1.00 96.00 160 ASP A N 1
ATOM 1259 C CA . ASP A 1 160 ? -9.831 -23.860 -1.559 1.00 96.00 160 ASP A CA 1
ATOM 1260 C C . ASP A 1 160 ? -8.622 -23.947 -0.625 1.00 96.00 160 ASP A C 1
ATOM 1262 O O . ASP A 1 160 ? -8.747 -24.173 0.583 1.00 96.00 160 ASP A O 1
ATOM 1266 N N . SER A 1 161 ? -7.430 -23.744 -1.186 1.00 96.50 161 SER A N 1
ATOM 1267 C CA . SER A 1 161 ? -6.184 -23.676 -0.429 1.00 96.50 161 SER A CA 1
ATOM 1268 C C . SER A 1 161 ? -5.612 -22.268 -0.480 1.00 96.50 161 SER A C 1
ATOM 1270 O O . SER A 1 161 ? -5.334 -21.741 -1.555 1.00 96.50 161 SER A O 1
ATOM 1272 N N . ARG A 1 162 ? -5.326 -21.673 0.680 1.00 96.19 162 ARG A N 1
ATOM 1273 C CA . ARG A 1 162 ? -4.756 -20.323 0.787 1.00 96.19 162 ARG A CA 1
ATOM 1274 C C . ARG A 1 162 ? -3.457 -20.302 1.579 1.00 96.19 162 ARG A C 1
ATOM 1276 O O . ARG A 1 162 ? -3.271 -21.043 2.545 1.00 96.19 162 ARG A O 1
ATOM 1283 N N . ILE A 1 163 ? -2.537 -19.425 1.179 1.00 96.88 163 ILE A N 1
ATOM 1284 C CA . ILE A 1 163 ? -1.235 -19.267 1.843 1.00 96.88 163 ILE A CA 1
ATOM 1285 C C . ILE A 1 163 ? -1.396 -18.373 3.068 1.00 96.88 163 ILE A C 1
ATOM 1287 O O . ILE A 1 163 ? -1.813 -17.227 2.943 1.00 96.88 163 ILE A O 1
ATOM 1291 N N . LEU A 1 164 ? -0.972 -18.831 4.243 1.00 96.44 164 LEU A N 1
ATOM 1292 C CA . LEU A 1 164 ? -0.858 -17.966 5.419 1.00 96.44 164 LEU A CA 1
ATOM 1293 C C . LEU A 1 164 ? 0.491 -17.254 5.470 1.00 96.44 164 LEU A C 1
ATOM 1295 O O . LEU A 1 164 ? 0.563 -16.056 5.745 1.00 96.44 164 LEU A O 1
ATOM 1299 N N . GLU A 1 165 ? 1.568 -17.995 5.211 1.00 96.44 165 GLU A N 1
ATOM 1300 C CA . GLU A 1 165 ? 2.929 -17.483 5.304 1.00 96.44 165 GLU A CA 1
ATOM 1301 C C . GLU A 1 165 ? 3.852 -18.149 4.282 1.00 96.44 165 GLU A C 1
ATOM 1303 O O . GLU A 1 165 ? 4.074 -19.358 4.300 1.00 96.44 165 GLU A O 1
ATOM 1308 N N . TYR A 1 166 ? 4.463 -17.333 3.431 1.00 96.19 166 TYR A N 1
ATOM 1309 C CA . TYR A 1 166 ? 5.570 -17.705 2.569 1.00 96.19 166 TYR A CA 1
ATOM 1310 C C . TYR A 1 166 ? 6.849 -17.006 3.039 1.00 96.19 166 TYR A C 1
ATOM 1312 O O . TYR A 1 166 ? 6.900 -15.781 3.169 1.00 96.19 166 TYR A O 1
ATOM 1320 N N . LYS A 1 167 ? 7.902 -17.788 3.285 1.00 95.00 167 LYS A N 1
ATOM 1321 C CA . LYS A 1 167 ? 9.211 -17.308 3.741 1.00 95.00 167 LYS A CA 1
ATOM 1322 C C . LYS A 1 167 ? 10.332 -18.001 2.981 1.00 95.00 167 LYS A C 1
ATOM 1324 O O . LYS A 1 167 ? 10.305 -19.211 2.772 1.00 95.00 167 LYS A O 1
ATOM 1329 N N . THR A 1 168 ? 11.368 -17.245 2.629 1.00 94.62 168 THR A N 1
ATOM 1330 C CA . THR A 1 168 ? 12.635 -17.825 2.164 1.00 94.62 168 THR A CA 1
ATOM 1331 C C . THR A 1 168 ? 13.551 -18.004 3.367 1.00 94.62 168 THR A C 1
ATOM 1333 O O . THR A 1 168 ? 13.931 -17.028 4.002 1.00 94.62 168 THR A O 1
ATOM 1336 N N . MET A 1 169 ? 13.890 -19.247 3.689 1.00 94.44 169 MET A N 1
ATOM 1337 C CA . MET A 1 169 ? 14.837 -19.596 4.747 1.00 94.44 169 MET A CA 1
ATOM 1338 C C . MET A 1 169 ? 16.239 -19.764 4.164 1.00 94.44 169 MET A C 1
ATOM 1340 O O . MET A 1 169 ? 16.399 -20.142 3.002 1.00 94.44 169 MET A O 1
ATOM 1344 N N . ILE A 1 170 ? 17.259 -19.523 4.982 1.00 93.25 170 ILE A N 1
ATOM 1345 C CA . ILE A 1 170 ? 18.662 -19.706 4.613 1.00 93.25 170 ILE A CA 1
ATOM 1346 C C . ILE A 1 170 ? 19.279 -20.668 5.619 1.00 93.25 170 ILE A C 1
ATOM 1348 O O . ILE A 1 170 ? 19.163 -20.456 6.820 1.00 93.25 170 ILE A O 1
ATOM 1352 N N . ALA A 1 171 ? 19.927 -21.716 5.123 1.00 91.44 171 ALA A N 1
ATOM 1353 C CA . ALA A 1 171 ? 20.705 -22.639 5.937 1.00 91.44 171 ALA A CA 1
ATOM 1354 C C . ALA A 1 171 ? 22.153 -22.652 5.443 1.00 91.44 171 ALA A C 1
ATOM 1356 O O . ALA A 1 171 ? 22.389 -22.697 4.234 1.00 91.44 171 ALA A O 1
ATOM 1357 N N . HIS A 1 172 ? 23.118 -22.632 6.361 1.00 93.06 172 HIS A N 1
ATOM 1358 C CA . HIS A 1 172 ? 24.523 -22.825 6.015 1.00 93.06 172 HIS A CA 1
ATOM 1359 C C . HIS A 1 172 ? 24.805 -24.307 5.725 1.00 93.06 172 HIS A C 1
ATOM 1361 O O . HIS A 1 172 ? 24.319 -25.204 6.413 1.00 93.06 172 HIS A O 1
ATOM 1367 N N . LYS A 1 173 ? 25.555 -24.564 4.655 1.00 91.25 173 LYS A N 1
ATOM 1368 C CA . LYS A 1 173 ? 26.020 -25.879 4.207 1.00 91.25 173 LYS A CA 1
ATOM 1369 C C . LYS A 1 173 ? 27.522 -25.802 3.957 1.00 91.25 173 LYS A C 1
ATOM 1371 O O . LYS A 1 173 ? 27.986 -24.778 3.466 1.00 91.25 173 LYS A O 1
ATOM 1376 N N . SER A 1 174 ? 28.242 -26.886 4.235 1.00 92.44 174 SER A N 1
ATOM 1377 C CA . SER A 1 174 ? 29.701 -26.964 4.082 1.00 92.44 174 SER A CA 1
ATOM 1378 C C . SER A 1 174 ? 30.164 -26.608 2.662 1.00 92.44 174 SER A C 1
ATOM 1380 O O . SER A 1 174 ? 30.979 -25.715 2.489 1.00 92.44 174 SER A O 1
ATOM 1382 N N . ILE A 1 175 ? 29.570 -27.228 1.636 1.00 87.88 175 ILE A N 1
ATOM 1383 C CA . ILE A 1 175 ? 29.996 -27.054 0.231 1.00 87.88 175 ILE A CA 1
ATOM 1384 C C . ILE A 1 175 ? 29.421 -25.775 -0.401 1.00 87.88 175 ILE A C 1
ATOM 1386 O O . ILE A 1 175 ? 30.107 -25.002 -1.067 1.00 87.88 175 ILE A O 1
ATOM 1390 N N . LEU A 1 176 ? 28.117 -25.547 -0.232 1.00 83.00 176 LEU A N 1
ATOM 1391 C CA . LEU A 1 176 ? 27.395 -24.475 -0.932 1.00 83.00 176 LEU A CA 1
ATOM 1392 C C . LEU A 1 176 ? 27.441 -23.129 -0.191 1.00 83.00 176 LEU A C 1
ATOM 1394 O O . LEU A 1 176 ? 27.110 -22.096 -0.778 1.00 83.00 176 LEU A O 1
ATOM 1398 N N . GLY A 1 177 ? 27.821 -23.122 1.088 1.00 88.44 177 GLY A N 1
ATOM 1399 C CA . GLY A 1 177 ? 27.624 -21.982 1.975 1.00 88.44 177 GLY A CA 1
ATOM 1400 C C . GLY A 1 177 ? 26.133 -21.745 2.226 1.00 88.44 177 GLY A C 1
ATOM 1401 O O . GLY A 1 177 ? 25.409 -22.643 2.652 1.00 88.44 177 GLY A O 1
ATOM 1402 N N . LYS A 1 178 ? 25.645 -20.532 1.955 1.00 89.75 178 LYS A N 1
ATOM 1403 C CA . LYS A 1 178 ? 24.242 -20.143 2.182 1.00 89.75 178 LYS A CA 1
ATOM 1404 C C . LYS A 1 178 ? 23.302 -20.813 1.166 1.00 89.75 178 LYS A C 1
ATOM 1406 O O . LYS A 1 178 ? 23.172 -20.351 0.034 1.00 89.75 178 LYS A O 1
ATOM 1411 N N . LYS A 1 179 ? 22.583 -21.861 1.581 1.00 90.38 179 LYS A N 1
ATOM 1412 C CA . LYS A 1 179 ? 21.538 -22.531 0.788 1.00 90.38 179 LYS A CA 1
ATOM 1413 C C . LYS A 1 179 ? 20.160 -21.944 1.101 1.00 90.38 179 LYS A C 1
ATOM 1415 O O . LYS A 1 179 ? 19.652 -22.081 2.214 1.00 90.38 179 LYS A O 1
ATOM 1420 N N . LYS A 1 180 ? 19.533 -21.319 0.100 1.00 91.69 180 LYS A N 1
ATOM 1421 C CA . LYS A 1 180 ? 18.156 -20.806 0.188 1.00 91.69 180 LYS A CA 1
ATOM 1422 C C . LYS A 1 180 ? 17.149 -21.952 0.038 1.00 91.69 180 LYS A C 1
ATOM 1424 O O . LYS A 1 180 ? 17.305 -22.795 -0.839 1.00 91.69 180 LYS A O 1
ATOM 1429 N N . THR A 1 181 ? 16.129 -21.974 0.889 1.00 94.06 181 THR A N 1
ATOM 1430 C CA . THR A 1 181 ? 15.030 -22.954 0.879 1.00 94.06 181 THR A CA 1
ATOM 1431 C C . THR A 1 181 ? 13.711 -22.209 1.044 1.00 94.06 181 THR A C 1
ATOM 1433 O O . THR A 1 181 ? 13.571 -21.397 1.957 1.00 94.06 181 THR A O 1
ATOM 1436 N N . ALA A 1 182 ? 12.733 -22.468 0.185 1.00 96.56 182 ALA A N 1
ATOM 1437 C CA . ALA A 1 182 ? 11.400 -21.899 0.322 1.00 96.56 182 ALA A CA 1
ATOM 1438 C C . ALA A 1 182 ? 10.607 -22.659 1.396 1.00 96.56 182 ALA A C 1
ATOM 1440 O O . ALA A 1 182 ? 10.615 -23.888 1.430 1.00 96.56 182 ALA A O 1
ATOM 1441 N N . SER A 1 183 ? 9.916 -21.929 2.267 1.00 97.50 183 SER A N 1
ATOM 1442 C CA . SER A 1 183 ? 8.966 -22.453 3.246 1.00 97.50 183 SER A CA 1
ATOM 1443 C C . SER A 1 183 ? 7.606 -21.826 2.991 1.00 97.50 183 SER A C 1
ATOM 1445 O O . SER A 1 183 ? 7.485 -20.604 2.971 1.00 97.50 183 SER A O 1
ATOM 1447 N N . CYS A 1 184 ? 6.582 -22.654 2.853 1.00 97.56 184 CYS A N 1
ATOM 1448 C CA . CYS A 1 184 ? 5.201 -22.232 2.694 1.00 97.56 184 CYS A CA 1
ATOM 1449 C C . CYS A 1 184 ? 4.349 -22.888 3.780 1.00 97.56 184 CYS A C 1
ATOM 1451 O O . CYS A 1 184 ? 4.467 -24.088 4.025 1.00 97.56 184 CYS A O 1
ATOM 1453 N N . PHE A 1 185 ? 3.539 -22.091 4.460 1.00 97.88 185 PHE A N 1
ATOM 1454 C CA . PHE A 1 185 ? 2.514 -22.541 5.383 1.00 97.88 185 PHE A CA 1
ATOM 1455 C C . PHE A 1 185 ? 1.160 -22.164 4.790 1.00 97.88 185 PHE A C 1
ATOM 1457 O O . PHE A 1 185 ? 0.876 -20.976 4.606 1.00 97.88 185 PHE A O 1
ATOM 1464 N N . ALA A 1 186 ? 0.367 -23.173 4.454 1.00 97.19 186 ALA A N 1
ATOM 1465 C CA . ALA A 1 186 ? -0.917 -23.029 3.790 1.00 97.19 186 ALA A CA 1
ATOM 1466 C C . ALA A 1 186 ? -2.002 -23.790 4.548 1.00 97.19 186 ALA A C 1
ATOM 1468 O O . ALA A 1 186 ? -1.726 -24.700 5.336 1.00 97.19 186 ALA A O 1
ATOM 1469 N N . VAL A 1 187 ? -3.231 -23.379 4.281 1.00 97.75 187 VAL A N 1
ATOM 1470 C CA . VAL A 1 187 ? -4.459 -23.913 4.855 1.00 97.75 187 VAL A CA 1
ATOM 1471 C C . VAL A 1 187 ? -5.381 -24.292 3.711 1.00 97.75 187 VAL A C 1
ATOM 1473 O O . VAL A 1 187 ? -5.340 -23.660 2.660 1.00 97.75 187 VAL A O 1
ATOM 1476 N N . THR A 1 188 ? -6.173 -25.333 3.903 1.00 96.88 188 THR A N 1
ATOM 1477 C CA . THR A 1 188 ? -7.156 -25.853 2.957 1.00 96.88 188 THR A CA 1
ATOM 1478 C C . THR A 1 188 ? -8.485 -26.005 3.680 1.00 96.88 188 THR A C 1
ATOM 1480 O O . THR A 1 188 ? -8.484 -26.512 4.795 1.00 96.88 188 THR A O 1
ATOM 1483 N N . GLY A 1 189 ? -9.595 -25.575 3.087 1.00 96.94 189 GLY A N 1
ATOM 1484 C CA . GLY A 1 189 ? -10.920 -25.744 3.690 1.00 96.94 189 GLY A CA 1
ATOM 1485 C C . GLY A 1 189 ? -12.038 -25.764 2.657 1.00 96.94 189 GLY A C 1
ATOM 1486 O O . GLY A 1 189 ? -11.842 -25.300 1.534 1.00 96.94 189 GLY A O 1
ATOM 1487 N N . ASN A 1 190 ? -13.175 -26.343 3.037 1.00 95.50 190 ASN A N 1
ATOM 1488 C CA . ASN A 1 190 ? -14.347 -26.548 2.176 1.00 95.50 190 ASN A CA 1
ATOM 1489 C C . ASN A 1 190 ? -15.457 -25.503 2.384 1.00 95.50 190 ASN A C 1
ATOM 1491 O O . ASN A 1 190 ? -16.559 -25.690 1.877 1.00 95.50 190 ASN A O 1
ATOM 1495 N N . PHE A 1 191 ? -15.198 -24.445 3.162 1.00 95.69 191 PHE A N 1
ATOM 1496 C CA . PHE A 1 191 ? -16.183 -23.432 3.573 1.00 95.69 191 PHE A CA 1
ATOM 1497 C C . PHE A 1 191 ? -17.334 -23.973 4.443 1.00 95.69 191 PHE A C 1
ATOM 1499 O O . PHE A 1 191 ? -18.262 -23.232 4.771 1.00 95.69 191 PHE A O 1
ATOM 1506 N N . ASP A 1 192 ? -17.262 -25.241 4.851 1.00 95.25 192 ASP A N 1
ATOM 1507 C CA . ASP A 1 192 ? -18.334 -25.967 5.524 1.00 95.25 192 ASP A CA 1
ATOM 1508 C C . ASP A 1 192 ? -17.815 -26.767 6.727 1.00 95.25 192 ASP A C 1
ATOM 1510 O O . ASP A 1 192 ? -17.983 -27.976 6.844 1.00 95.25 192 ASP A O 1
ATOM 1514 N N . GLY A 1 193 ? -17.111 -26.082 7.625 1.00 94.31 193 GLY A N 1
ATOM 1515 C CA . GLY A 1 193 ? -16.631 -26.635 8.890 1.00 94.31 193 GLY A CA 1
ATOM 1516 C C . GLY A 1 193 ? -15.356 -27.470 8.787 1.00 94.31 193 GLY A C 1
ATOM 1517 O O . GLY A 1 193 ? -14.724 -27.700 9.811 1.00 94.31 193 GLY A O 1
ATOM 1518 N N . ILE A 1 194 ? -14.915 -27.883 7.594 1.00 96.25 194 ILE A N 1
ATOM 1519 C CA . ILE A 1 194 ? -13.703 -28.697 7.435 1.00 96.25 194 ILE A CA 1
ATOM 1520 C C . ILE A 1 194 ? -12.513 -27.817 7.065 1.00 96.25 194 ILE A C 1
ATOM 1522 O O . ILE A 1 194 ? -12.534 -27.071 6.083 1.00 96.25 194 ILE A O 1
ATOM 1526 N N . ILE A 1 195 ? -11.431 -27.945 7.829 1.00 97.44 195 ILE A N 1
ATOM 1527 C CA . ILE A 1 195 ? -10.194 -27.198 7.619 1.00 97.44 195 ILE A CA 1
ATOM 1528 C C . ILE A 1 195 ? -8.962 -28.045 7.926 1.00 97.44 195 ILE A C 1
ATOM 1530 O O . ILE A 1 195 ? -8.911 -28.761 8.913 1.00 97.44 195 ILE A O 1
ATOM 1534 N N . GLY A 1 196 ? -7.916 -27.921 7.120 1.00 96.69 196 GLY A N 1
ATOM 1535 C CA . GLY A 1 196 ? -6.612 -28.517 7.382 1.00 96.69 196 GLY A CA 1
ATOM 1536 C C . GLY A 1 196 ? -5.482 -27.548 7.090 1.00 96.69 196 GLY A C 1
ATOM 1537 O O . GLY A 1 196 ? -5.626 -26.595 6.324 1.00 96.69 196 GLY A O 1
ATOM 1538 N N . TYR A 1 197 ? -4.325 -27.768 7.704 1.00 97.12 197 TYR A N 1
ATOM 1539 C CA . TYR A 1 197 ? -3.161 -26.903 7.527 1.00 97.12 197 TYR A CA 1
ATOM 1540 C C . TYR A 1 197 ? -1.868 -27.706 7.410 1.00 97.12 197 TYR A C 1
ATOM 1542 O O . TYR A 1 197 ? -1.720 -28.791 7.970 1.00 97.12 197 TYR A O 1
ATOM 1550 N N . GLY A 1 198 ? -0.891 -27.162 6.683 1.00 97.00 198 GLY A N 1
ATOM 1551 C CA . GLY A 1 198 ? 0.335 -27.886 6.367 1.00 97.00 198 GLY A CA 1
ATOM 1552 C C . GLY A 1 198 ? 1.529 -26.976 6.118 1.00 97.00 198 GLY A C 1
ATOM 1553 O O . GLY A 1 198 ? 1.435 -25.950 5.447 1.00 97.00 198 GLY A O 1
ATOM 1554 N N . LEU A 1 199 ? 2.699 -27.375 6.626 1.00 97.38 199 LEU A N 1
ATOM 1555 C CA . LEU A 1 199 ? 3.978 -26.728 6.322 1.00 97.38 199 LEU A CA 1
ATOM 1556 C C . LEU A 1 199 ? 4.702 -27.496 5.213 1.00 97.38 199 LEU A C 1
ATOM 1558 O O . LEU A 1 199 ? 5.065 -28.658 5.398 1.00 97.38 199 LEU A O 1
ATOM 1562 N N . GLY A 1 200 ? 4.984 -26.828 4.099 1.00 96.81 200 GLY A N 1
ATOM 1563 C CA . GLY A 1 200 ? 5.826 -27.319 3.014 1.00 96.81 200 GLY A CA 1
ATOM 1564 C C . GLY A 1 200 ? 7.166 -26.588 2.967 1.00 96.81 200 GLY A C 1
ATOM 1565 O O . GLY A 1 200 ? 7.231 -25.367 3.091 1.00 96.81 200 GLY A O 1
ATOM 1566 N N . LYS A 1 201 ? 8.257 -27.330 2.782 1.00 96.69 201 LYS A N 1
ATOM 1567 C CA . LYS A 1 201 ? 9.596 -26.805 2.501 1.00 96.69 201 LYS A CA 1
ATOM 1568 C C . LYS A 1 201 ? 10.098 -27.386 1.182 1.00 96.69 201 LYS A C 1
ATOM 1570 O O . LYS A 1 201 ? 9.960 -28.580 0.960 1.00 96.69 201 LYS A O 1
ATOM 1575 N N . GLY A 1 202 ? 10.697 -26.567 0.330 1.00 95.25 202 GLY A N 1
ATOM 1576 C CA . GLY A 1 202 ? 11.196 -26.999 -0.974 1.00 95.25 202 GLY A CA 1
ATOM 1577 C C . GLY A 1 202 ? 12.369 -26.151 -1.449 1.00 95.25 202 GLY A C 1
ATOM 1578 O O . GLY A 1 202 ? 12.598 -25.047 -0.953 1.00 95.25 202 GLY A O 1
ATOM 1579 N N . SER A 1 203 ? 13.130 -26.662 -2.417 1.00 91.62 203 SER A N 1
ATOM 1580 C CA . SER A 1 203 ? 14.175 -25.879 -3.091 1.00 91.62 203 SER A CA 1
ATOM 1581 C C . SER A 1 203 ? 13.567 -24.739 -3.916 1.00 91.62 203 SER A C 1
ATOM 1583 O O . SER A 1 203 ? 14.093 -23.628 -3.923 1.00 91.62 203 SER A O 1
ATOM 1585 N N . THR A 1 204 ? 12.427 -24.999 -4.560 1.00 93.56 204 THR A N 1
ATOM 1586 C CA . THR A 1 204 ? 11.652 -24.035 -5.345 1.00 93.56 204 THR A CA 1
ATOM 1587 C C . THR A 1 204 ? 10.399 -23.580 -4.596 1.00 93.56 204 THR A C 1
ATOM 1589 O O . THR A 1 204 ? 9.854 -24.300 -3.756 1.00 93.56 204 THR A O 1
ATOM 1592 N N . ALA A 1 205 ? 9.913 -22.379 -4.926 1.00 93.12 205 ALA A N 1
ATOM 1593 C CA . ALA A 1 205 ? 8.676 -21.841 -4.357 1.00 93.12 205 ALA A CA 1
ATOM 1594 C C . ALA A 1 205 ? 7.466 -22.733 -4.681 1.00 93.12 205 ALA A C 1
ATOM 1596 O O . ALA A 1 205 ? 6.710 -23.088 -3.781 1.00 93.12 205 ALA A O 1
ATOM 1597 N N . SER A 1 206 ? 7.336 -23.154 -5.945 1.00 94.50 206 SER A N 1
ATOM 1598 C CA . SER A 1 206 ? 6.265 -24.052 -6.398 1.00 94.50 206 SER A CA 1
ATOM 1599 C C . SER A 1 206 ? 6.302 -25.402 -5.670 1.00 94.50 206 SER A C 1
ATOM 1601 O O . SER A 1 206 ? 5.278 -25.856 -5.165 1.00 94.50 206 SER A O 1
ATOM 1603 N N . GLY A 1 207 ? 7.492 -25.994 -5.496 1.00 95.75 207 GLY A N 1
ATOM 1604 C CA . GLY A 1 207 ? 7.644 -27.242 -4.743 1.00 95.75 207 GLY A CA 1
ATOM 1605 C C . GLY A 1 207 ? 7.204 -27.112 -3.281 1.00 95.75 207 GLY A C 1
ATOM 1606 O O . GLY A 1 207 ? 6.494 -27.976 -2.769 1.00 95.75 207 GLY A O 1
ATOM 1607 N N . ALA A 1 208 ? 7.556 -26.005 -2.616 1.00 97.12 208 ALA A N 1
ATOM 1608 C CA . ALA A 1 208 ? 7.121 -25.745 -1.242 1.00 97.12 208 ALA A CA 1
ATOM 1609 C C . ALA A 1 208 ? 5.596 -25.568 -1.135 1.00 97.12 208 ALA A C 1
ATOM 1611 O O . ALA A 1 208 ? 4.989 -26.084 -0.197 1.00 97.12 208 ALA A O 1
ATOM 1612 N N . ILE A 1 209 ? 4.984 -24.874 -2.099 1.00 96.62 209 ILE A N 1
ATOM 1613 C CA . ILE A 1 209 ? 3.534 -24.662 -2.172 1.00 96.62 209 ILE A CA 1
ATOM 1614 C C . ILE A 1 209 ? 2.801 -25.993 -2.389 1.00 96.62 209 ILE A C 1
ATOM 1616 O O . ILE A 1 209 ? 1.914 -26.325 -1.605 1.00 96.62 209 ILE A O 1
ATOM 1620 N N . LYS A 1 210 ? 3.214 -26.794 -3.382 1.00 95.50 210 LYS A N 1
ATOM 1621 C CA . LYS A 1 210 ? 2.623 -28.112 -3.675 1.00 95.50 210 LYS A CA 1
ATOM 1622 C C . LYS A 1 210 ? 2.661 -29.026 -2.449 1.00 95.50 210 LYS A C 1
ATOM 1624 O O . LYS A 1 210 ? 1.654 -29.631 -2.092 1.00 95.50 210 LYS A O 1
ATOM 1629 N N . MET A 1 211 ? 3.801 -29.076 -1.758 1.00 95.81 211 MET A N 1
ATOM 1630 C CA . MET A 1 211 ? 3.950 -29.928 -0.578 1.00 95.81 211 MET A CA 1
ATOM 1631 C C . MET A 1 211 ? 3.148 -29.416 0.628 1.00 95.81 211 MET A C 1
ATOM 1633 O O . MET A 1 211 ? 2.619 -30.212 1.397 1.00 95.81 211 MET A O 1
ATOM 1637 N N . SER A 1 212 ? 3.038 -28.096 0.802 1.00 96.88 212 SER A N 1
ATOM 1638 C CA . SER A 1 212 ? 2.206 -27.491 1.851 1.00 96.88 212 SER A CA 1
ATOM 1639 C C . SER A 1 212 ? 0.725 -27.815 1.641 1.00 96.88 212 SER A C 1
ATOM 1641 O O . SER A 1 212 ? 0.060 -28.235 2.584 1.00 96.88 212 SER A O 1
ATOM 1643 N N . LYS A 1 213 ? 0.259 -27.711 0.393 1.00 95.44 213 LYS A N 1
ATOM 1644 C CA . LYS A 1 213 ? -1.103 -28.035 -0.042 1.00 95.44 213 LYS A CA 1
ATOM 1645 C C . LYS A 1 213 ? -1.462 -29.500 0.215 1.00 95.44 213 LYS A C 1
ATOM 1647 O O . LYS A 1 213 ? -2.441 -29.772 0.895 1.00 95.44 213 LYS A O 1
ATOM 1652 N N . SER A 1 214 ? -0.610 -30.426 -0.231 1.00 93.62 214 SER A N 1
ATOM 1653 C CA . SER A 1 214 ? -0.818 -31.868 -0.028 1.00 93.62 214 SER A CA 1
ATOM 1654 C C . SER A 1 214 ? -0.806 -32.273 1.448 1.00 93.62 214 SER A C 1
ATOM 1656 O O . SER A 1 214 ? -1.511 -33.190 1.842 1.00 93.62 214 SER A O 1
ATOM 1658 N N . ARG A 1 215 ? -0.008 -31.604 2.289 1.00 95.44 215 ARG A N 1
ATOM 1659 C CA . ARG A 1 215 ? 0.002 -31.872 3.737 1.00 95.44 215 ARG A CA 1
ATOM 1660 C C . ARG A 1 215 ? -1.231 -31.321 4.443 1.00 95.44 215 ARG A C 1
ATOM 1662 O O . ARG A 1 215 ? -1.651 -31.896 5.438 1.00 95.44 215 ARG A O 1
ATOM 1669 N N . ALA A 1 216 ? -1.769 -30.201 3.961 1.00 95.75 216 ALA A N 1
ATOM 1670 C CA . ALA A 1 216 ? -2.982 -29.612 4.511 1.00 95.75 216 ALA A CA 1
ATOM 1671 C C . ALA A 1 216 ? -4.208 -30.489 4.222 1.00 95.75 216 ALA A C 1
ATOM 1673 O O . ALA A 1 216 ? -5.015 -30.687 5.122 1.00 95.75 216 ALA A O 1
ATOM 1674 N N . SER A 1 217 ? -4.312 -31.064 3.018 1.00 93.38 217 SER A N 1
ATOM 1675 C CA . SER A 1 217 ? -5.420 -31.960 2.657 1.00 93.38 217 SER A CA 1
ATOM 1676 C C . SER A 1 217 ? -5.400 -33.300 3.400 1.00 93.38 217 SER A C 1
ATOM 1678 O O . SER A 1 217 ? -6.445 -33.902 3.584 1.00 93.38 217 SER A O 1
ATOM 1680 N N . GLN A 1 218 ? -4.236 -33.753 3.873 1.00 92.06 218 GLN A N 1
ATOM 1681 C CA . GLN A 1 218 ? -4.108 -34.984 4.667 1.00 92.06 218 GLN A CA 1
ATOM 1682 C C . GLN A 1 218 ? -4.479 -34.811 6.149 1.00 92.06 218 GLN A C 1
ATOM 1684 O O . GLN A 1 218 ? -4.604 -35.797 6.866 1.00 92.06 218 GLN A O 1
ATOM 1689 N N . ARG A 1 219 ? -4.584 -33.573 6.647 1.00 93.50 219 ARG A N 1
ATOM 1690 C CA . ARG A 1 219 ? -4.778 -33.261 8.076 1.00 93.50 219 ARG A CA 1
ATOM 1691 C C . ARG A 1 219 ? -5.981 -32.352 8.264 1.00 93.50 219 ARG A C 1
ATOM 1693 O O . ARG A 1 219 ? -5.838 -31.213 8.710 1.00 93.50 219 ARG A O 1
ATOM 1700 N N . LEU A 1 220 ? -7.138 -32.851 7.850 1.00 94.12 220 LEU A N 1
ATOM 1701 C CA . LEU A 1 220 ? -8.406 -32.149 7.977 1.00 94.12 220 LEU A CA 1
ATOM 1702 C C . LEU A 1 220 ? -8.958 -32.295 9.397 1.00 94.12 220 LEU A C 1
ATOM 1704 O O . LEU A 1 220 ? -8.830 -33.337 10.033 1.00 94.12 220 LEU A O 1
ATOM 1708 N N . LEU A 1 221 ? -9.562 -31.221 9.875 1.00 96.44 221 LEU A N 1
ATOM 1709 C CA . LEU A 1 221 ? -10.222 -31.078 11.159 1.00 96.44 221 LEU A CA 1
ATOM 1710 C C . LEU A 1 221 ? -11.648 -30.625 10.876 1.00 96.44 221 LEU A C 1
ATOM 1712 O O . LEU A 1 221 ? -11.853 -29.729 10.054 1.00 96.44 221 LEU A O 1
ATOM 1716 N N . TYR A 1 222 ? -12.610 -31.232 11.557 1.00 96.56 222 TYR A N 1
ATOM 1717 C CA . TYR A 1 222 ? -13.990 -30.775 11.541 1.00 96.56 222 TYR A CA 1
ATOM 1718 C C . TYR A 1 222 ? -14.214 -29.818 12.711 1.00 96.56 222 TYR A C 1
ATOM 1720 O O . TYR A 1 222 ? -13.845 -30.117 13.845 1.00 96.56 222 TYR A O 1
ATOM 1728 N N . ILE A 1 223 ? -14.775 -28.653 12.411 1.00 96.81 223 ILE A N 1
ATOM 1729 C CA . ILE A 1 223 ? -15.021 -27.574 13.354 1.00 96.81 223 ILE A CA 1
ATOM 1730 C C . ILE A 1 223 ? -16.520 -27.332 13.434 1.00 96.81 223 ILE A C 1
ATOM 1732 O O . ILE A 1 223 ? -17.168 -26.951 12.453 1.00 96.81 223 ILE A O 1
ATOM 1736 N N . ASP A 1 224 ? -17.048 -27.503 14.638 1.00 94.62 224 ASP A N 1
ATOM 1737 C CA . ASP A 1 224 ? -18.439 -27.230 14.939 1.00 94.62 224 ASP A CA 1
ATOM 1738 C C . ASP A 1 224 ? -18.735 -25.724 14.913 1.00 94.62 224 ASP A C 1
ATOM 1740 O O . ASP A 1 224 ? -17.947 -24.888 15.355 1.00 94.62 224 ASP A O 1
ATOM 1744 N N . ARG A 1 225 ? -19.900 -25.365 14.366 1.00 95.06 225 ARG A N 1
ATOM 1745 C CA . ARG A 1 225 ? -20.344 -23.973 14.217 1.00 95.06 225 ARG A CA 1
ATOM 1746 C C . ARG A 1 225 ? -21.755 -23.828 14.764 1.00 95.06 225 ARG A C 1
ATOM 1748 O O . ARG A 1 225 ? -22.668 -24.518 14.316 1.00 95.06 225 ARG A O 1
ATOM 1755 N N . CYS A 1 226 ? -21.952 -22.886 15.675 1.00 93.31 226 CYS A N 1
ATOM 1756 C CA . CYS A 1 226 ? -23.274 -22.502 16.145 1.00 93.31 226 CYS A CA 1
ATOM 1757 C C . CYS A 1 226 ? -24.033 -21.791 15.016 1.00 93.31 226 CYS A C 1
ATOM 1759 O O . CYS A 1 226 ? -23.497 -20.874 14.378 1.00 93.31 226 CYS A O 1
ATOM 1761 N N . GLU A 1 227 ? -25.269 -22.228 14.753 1.00 90.94 227 GLU A N 1
ATOM 1762 C CA . GLU A 1 227 ? -26.126 -21.723 13.663 1.00 90.94 227 GLU A CA 1
ATOM 1763 C C . GLU A 1 227 ? -25.436 -21.767 12.276 1.00 90.94 227 GLU A C 1
ATOM 1765 O O . GLU A 1 227 ? -25.742 -20.967 11.391 1.00 90.94 227 GLU A O 1
ATOM 1770 N N . GLY A 1 228 ? -24.423 -22.630 12.101 1.00 91.56 228 GLY A N 1
ATOM 1771 C CA . GLY A 1 228 ? -23.599 -22.678 10.889 1.00 91.56 228 GLY A CA 1
ATOM 1772 C C . GLY A 1 228 ? -22.814 -21.390 10.588 1.00 91.56 228 GLY A C 1
ATOM 1773 O O . GLY A 1 228 ? -22.335 -21.231 9.466 1.00 91.56 228 GLY A O 1
ATOM 1774 N N . ARG A 1 229 ? -22.689 -20.451 11.545 1.00 94.56 229 ARG A N 1
ATOM 1775 C CA . ARG A 1 229 ? -22.088 -19.121 11.304 1.00 94.56 229 ARG A CA 1
ATOM 1776 C C . ARG A 1 229 ? -21.098 -18.624 12.358 1.00 94.56 229 ARG A C 1
ATOM 1778 O O . ARG A 1 229 ? -20.239 -17.822 11.998 1.00 94.56 229 ARG A O 1
ATOM 1785 N N . THR A 1 230 ? -21.228 -19.000 13.632 1.00 95.50 230 THR A N 1
ATOM 1786 C CA . THR A 1 230 ? -20.439 -18.426 14.745 1.00 95.50 230 THR A CA 1
ATOM 1787 C C . THR A 1 230 ? -20.029 -19.499 15.763 1.00 95.50 230 THR A C 1
ATOM 1789 O O . THR A 1 230 ? -20.249 -20.685 15.533 1.00 95.50 230 THR A O 1
ATOM 1792 N N . LEU A 1 231 ? -19.381 -19.098 16.857 1.00 95.06 231 LEU A N 1
ATOM 1793 C CA . LEU A 1 231 ? -18.932 -19.978 17.946 1.00 95.06 231 LEU A CA 1
ATOM 1794 C C . LEU A 1 231 ? -20.089 -20.349 18.886 1.00 95.06 231 LEU A C 1
ATOM 1796 O O . LEU A 1 231 ? -21.069 -19.610 18.960 1.00 95.06 231 LEU A O 1
ATOM 1800 N N . TYR A 1 232 ? -19.961 -21.439 19.647 1.00 93.69 232 TYR A N 1
ATOM 1801 C CA . TYR A 1 232 ? -20.933 -21.788 20.698 1.00 93.69 232 TYR A CA 1
ATOM 1802 C C . TYR A 1 232 ? -20.828 -20.882 21.928 1.00 93.69 232 TYR A C 1
ATOM 1804 O O . TYR A 1 232 ? -21.831 -20.351 22.403 1.00 93.69 232 TYR A O 1
ATOM 1812 N N . HIS A 1 233 ? -19.609 -20.655 22.408 1.00 91.31 233 HIS A N 1
ATOM 1813 C CA . HIS A 1 233 ? -19.315 -19.785 23.541 1.00 91.31 233 HIS A CA 1
ATOM 1814 C C . HIS A 1 233 ? -18.022 -19.002 23.292 1.00 91.31 233 HIS A C 1
ATOM 1816 O O . HIS A 1 233 ? -17.238 -19.328 22.393 1.00 91.31 233 HIS A O 1
ATOM 1822 N N . ASP A 1 234 ? -17.798 -17.974 24.103 1.00 92.44 234 ASP A N 1
ATOM 1823 C CA . ASP A 1 234 ? -16.528 -17.254 24.121 1.00 92.44 234 ASP A CA 1
ATOM 1824 C C . ASP A 1 234 ? -15.446 -18.173 24.693 1.00 92.44 234 ASP A C 1
ATOM 1826 O O . ASP A 1 234 ? -15.732 -19.041 25.521 1.00 92.44 234 ASP A O 1
ATOM 1830 N N . PHE A 1 235 ? -14.211 -18.032 24.223 1.00 92.06 235 PHE A N 1
ATOM 1831 C CA . PHE A 1 235 ? -13.109 -18.841 24.731 1.00 92.06 235 PHE A CA 1
ATOM 1832 C C . PHE A 1 235 ? -11.783 -18.089 24.718 1.00 92.06 235 PHE A C 1
ATOM 1834 O O . PHE A 1 235 ? -11.542 -17.170 23.922 1.00 92.06 235 PHE A O 1
ATOM 1841 N N . TYR A 1 236 ? -10.911 -18.538 25.610 1.00 93.00 236 TYR A N 1
ATOM 1842 C CA . TYR A 1 236 ? -9.515 -18.162 25.684 1.00 93.00 236 TYR A CA 1
ATOM 1843 C C . TYR A 1 236 ? -8.654 -19.369 25.323 1.00 93.00 236 TYR A C 1
ATOM 1845 O O . TYR A 1 236 ? -8.870 -20.447 25.856 1.00 93.00 236 TYR A O 1
ATOM 1853 N N . GLU A 1 237 ? -7.671 -19.183 24.444 1.00 93.94 237 GLU A N 1
ATOM 1854 C CA . GLU A 1 237 ? -6.674 -20.218 24.163 1.00 93.94 237 GLU A CA 1
ATOM 1855 C C . GLU A 1 237 ? -5.270 -19.608 24.099 1.00 93.94 237 GLU A C 1
ATOM 1857 O O . GLU A 1 237 ? -5.039 -18.557 23.485 1.00 93.94 237 GLU A O 1
ATOM 1862 N N . GLU A 1 238 ? -4.302 -20.300 24.695 1.00 93.31 238 GLU A N 1
ATOM 1863 C CA . GLU A 1 238 ? -2.888 -19.949 24.656 1.00 93.31 238 GLU A CA 1
ATOM 1864 C C . GLU A 1 238 ? -2.075 -21.040 23.951 1.00 93.31 238 GLU A C 1
ATOM 1866 O O . GLU A 1 238 ? -2.109 -22.211 24.313 1.00 93.31 238 GLU A O 1
ATOM 1871 N N . TYR A 1 239 ? -1.290 -20.649 22.945 1.00 96.12 239 TYR A N 1
ATOM 1872 C CA . TYR A 1 239 ? -0.318 -21.535 22.310 1.00 96.12 239 TYR A CA 1
ATOM 1873 C C . TYR A 1 239 ? 1.063 -20.884 22.300 1.00 96.12 239 TYR A C 1
ATOM 1875 O O . TYR A 1 239 ? 1.324 -19.924 21.557 1.00 96.12 239 TYR A O 1
ATOM 1883 N N . TYR A 1 240 ? 1.969 -21.415 23.126 1.00 95.50 240 TYR A N 1
ATOM 1884 C CA . TYR A 1 240 ? 3.207 -20.729 23.512 1.00 95.50 240 TYR A CA 1
ATOM 1885 C C . TYR A 1 240 ? 2.888 -19.297 23.982 1.00 95.50 240 TYR A C 1
ATOM 1887 O O . TYR A 1 240 ? 1.930 -19.079 24.700 1.00 95.50 240 TYR A O 1
ATOM 1895 N N . PHE A 1 241 ? 3.624 -18.286 23.519 1.00 94.38 241 PHE A N 1
ATOM 1896 C CA . PHE A 1 241 ? 3.382 -16.879 23.857 1.00 94.38 241 PHE A CA 1
ATOM 1897 C C . PHE A 1 241 ? 2.256 -16.211 23.044 1.00 94.38 241 PHE A C 1
ATOM 1899 O O . PHE A 1 241 ? 2.214 -14.984 22.960 1.00 94.38 241 PHE A O 1
ATOM 1906 N N . THR A 1 242 ? 1.422 -16.977 22.333 1.00 96.50 242 THR A N 1
ATOM 1907 C CA . THR A 1 242 ? 0.314 -16.443 21.520 1.00 96.50 242 THR A CA 1
ATOM 1908 C C . THR A 1 242 ? -0.992 -16.675 22.254 1.00 96.50 242 THR A C 1
ATOM 1910 O O . THR A 1 242 ? -1.432 -17.813 22.364 1.00 96.50 242 THR A O 1
ATOM 1913 N N . LYS A 1 243 ? -1.607 -15.595 22.727 1.00 94.44 243 LYS A N 1
ATOM 1914 C CA . LYS A 1 243 ? -2.855 -15.619 23.491 1.00 94.44 243 LYS A CA 1
ATOM 1915 C C . LYS A 1 243 ? -3.992 -15.145 22.597 1.00 94.44 243 LYS A C 1
ATOM 1917 O O . LYS A 1 243 ? -3.866 -14.085 21.978 1.00 94.44 243 LYS A O 1
ATOM 1922 N N . ILE A 1 244 ? -5.068 -15.915 22.491 1.00 95.50 244 ILE A N 1
ATOM 1923 C CA . ILE A 1 244 ? -6.229 -15.589 21.663 1.00 95.50 244 ILE A CA 1
ATOM 1924 C C . ILE A 1 244 ? -7.464 -15.520 22.549 1.00 95.50 244 ILE A C 1
ATOM 1926 O O . ILE A 1 244 ? -7.775 -16.466 23.257 1.00 95.50 244 ILE A O 1
ATOM 1930 N N . TYR A 1 245 ? -8.170 -14.398 22.454 1.00 94.06 245 TYR A N 1
ATOM 1931 C CA . TYR A 1 245 ? -9.496 -14.207 23.028 1.00 94.06 245 TYR A CA 1
ATOM 1932 C C . TYR A 1 245 ? -10.483 -14.162 21.869 1.00 94.06 245 TYR A C 1
ATOM 1934 O O . TYR A 1 245 ? -10.326 -13.321 20.973 1.00 94.06 245 TYR A O 1
ATOM 1942 N N . ALA A 1 246 ? -11.448 -15.073 21.853 1.00 94.81 246 ALA A N 1
ATOM 1943 C CA . ALA A 1 246 ? -12.460 -15.180 20.814 1.00 94.81 246 ALA A CA 1
ATOM 1944 C C . ALA A 1 246 ? -13.855 -15.035 21.427 1.00 94.81 246 ALA A C 1
ATOM 1946 O O . ALA A 1 246 ? -14.169 -15.677 22.423 1.00 94.81 246 ALA A O 1
ATOM 1947 N N . GLU A 1 247 ? -14.677 -14.190 20.813 1.00 92.81 247 GLU A N 1
ATOM 1948 C CA . GLU A 1 247 ? -16.021 -13.866 21.283 1.00 92.81 247 GLU A CA 1
ATOM 1949 C C . GLU A 1 247 ? -17.055 -14.157 20.194 1.00 92.81 247 GLU A C 1
ATOM 1951 O O . GLU A 1 247 ? -16.916 -13.726 19.038 1.00 92.81 247 GLU A O 1
ATOM 1956 N N . ARG A 1 248 ? -18.130 -14.832 20.594 1.00 93.19 248 ARG A N 1
ATOM 1957 C CA . ARG A 1 248 ? -19.346 -15.053 19.820 1.00 93.19 248 ARG A CA 1
ATOM 1958 C C . ARG A 1 248 ? -20.027 -13.715 19.546 1.00 93.19 248 ARG A C 1
ATOM 1960 O O . ARG A 1 248 ? -20.112 -12.844 20.414 1.00 93.19 248 ARG A O 1
ATOM 1967 N N . LYS A 1 249 ? -20.529 -13.531 18.321 1.00 94.25 249 LYS A N 1
ATOM 1968 C CA . LYS A 1 249 ? -21.217 -12.295 17.913 1.00 94.25 249 LYS A CA 1
ATOM 1969 C C . LYS A 1 249 ? -22.530 -12.582 17.176 1.00 94.25 249 LYS A C 1
ATOM 1971 O O . LYS A 1 249 ? -22.656 -13.624 16.524 1.00 94.25 249 LYS A O 1
ATOM 1976 N N . PRO A 1 250 ? -23.526 -11.682 17.292 1.00 93.06 250 PRO A N 1
ATOM 1977 C CA . PRO A 1 250 ? -24.807 -11.825 16.607 1.00 93.06 250 PRO A CA 1
ATOM 1978 C C . PRO A 1 250 ? -24.652 -11.705 15.086 1.00 93.06 250 PRO A C 1
ATOM 1980 O O . PRO A 1 250 ? -23.594 -11.327 14.572 1.00 93.06 250 PRO A O 1
ATOM 1983 N N . LYS A 1 251 ? -25.717 -12.063 14.366 1.00 93.56 251 LYS A N 1
ATOM 1984 C CA . LYS A 1 251 ? -25.741 -12.077 12.902 1.00 93.56 251 LYS A CA 1
ATOM 1985 C C . LYS A 1 251 ? -25.527 -10.667 12.345 1.00 93.56 251 LYS A C 1
ATOM 1987 O O . LYS A 1 251 ? -26.179 -9.725 12.778 1.00 93.56 251 LYS A O 1
ATOM 1992 N N . GLY A 1 252 ? -24.636 -10.532 11.362 1.00 93.50 252 GLY A N 1
ATOM 1993 C CA . GLY A 1 252 ? -24.370 -9.256 10.684 1.00 93.50 252 GLY A CA 1
ATOM 1994 C C . GLY A 1 252 ? -23.224 -8.442 11.290 1.00 93.50 252 GLY A C 1
ATOM 1995 O O . GLY A 1 252 ? -22.897 -7.373 10.780 1.00 93.50 252 GLY A O 1
ATOM 1996 N N . TYR A 1 253 ? -22.566 -8.949 12.336 1.00 95.56 253 TYR A N 1
ATOM 1997 C CA . TYR A 1 253 ? -21.376 -8.313 12.901 1.00 95.56 253 TYR A CA 1
ATOM 1998 C C . TYR A 1 253 ? -20.154 -8.427 11.972 1.00 95.56 253 TYR A C 1
ATOM 2000 O O . TYR A 1 253 ? -19.316 -7.516 11.913 1.00 95.56 253 TYR A O 1
ATOM 2008 N N . GLY A 1 254 ? -20.058 -9.544 11.241 1.00 96.62 254 GLY A N 1
ATOM 2009 C CA . GLY A 1 254 ? -18.942 -9.876 10.364 1.00 96.62 254 GLY A CA 1
ATOM 2010 C C . GLY A 1 254 ? -17.683 -10.338 11.108 1.00 96.62 254 GLY A C 1
ATOM 2011 O O . GLY A 1 254 ? -17.668 -10.550 12.321 1.00 96.62 254 GLY A O 1
ATOM 2012 N N . LEU A 1 255 ? -16.582 -10.484 10.366 1.00 97.38 255 LEU A N 1
ATOM 2013 C CA . LEU A 1 255 ? -15.293 -10.924 10.907 1.00 97.38 255 LEU A CA 1
ATOM 2014 C C . LEU A 1 255 ? -14.421 -9.730 11.316 1.00 97.38 255 LEU A C 1
ATOM 2016 O O . LEU A 1 255 ? -13.753 -9.118 10.477 1.00 97.38 255 LEU A O 1
ATOM 2020 N N . ARG A 1 256 ? -14.367 -9.430 12.620 1.00 96.56 256 ARG A N 1
ATOM 2021 C CA . ARG A 1 256 ? -13.480 -8.404 13.201 1.00 96.56 256 ARG A CA 1
ATOM 2022 C C . ARG A 1 256 ? -12.345 -9.058 13.977 1.00 96.56 256 ARG A C 1
ATOM 2024 O O . ARG A 1 256 ? -12.355 -9.159 15.201 1.00 96.56 256 ARG A O 1
ATOM 2031 N N . CYS A 1 257 ? -11.350 -9.522 13.238 1.00 95.88 257 CYS A N 1
ATOM 2032 C CA . CYS A 1 257 ? -10.215 -10.249 13.791 1.00 95.88 257 CYS A CA 1
ATOM 2033 C C . CYS A 1 257 ? -8.931 -9.982 12.995 1.00 95.88 257 CYS A C 1
ATOM 2035 O O . CYS A 1 257 ? -8.913 -9.260 11.994 1.00 95.88 257 CYS A O 1
ATOM 2037 N N . HIS A 1 258 ? -7.815 -10.557 13.449 1.00 96.38 258 HIS A N 1
ATOM 2038 C CA . HIS A 1 258 ? -6.561 -10.508 12.700 1.00 96.38 258 HIS A CA 1
ATOM 2039 C C . HIS A 1 258 ? -6.711 -11.208 11.338 1.00 96.38 258 HIS A C 1
ATOM 2041 O O . HIS A 1 258 ? -7.313 -12.273 11.258 1.00 96.38 258 HIS A O 1
ATOM 2047 N N . ARG A 1 259 ? -6.085 -10.674 10.279 1.00 95.88 259 ARG A N 1
ATOM 2048 C CA . ARG A 1 259 ? -6.175 -11.180 8.887 1.00 95.88 259 ARG A CA 1
ATOM 2049 C C . ARG A 1 259 ? -5.973 -12.691 8.706 1.00 95.88 259 ARG A C 1
ATOM 2051 O O . ARG A 1 259 ? -6.549 -13.276 7.801 1.00 95.88 259 ARG A O 1
ATOM 2058 N N . ILE A 1 260 ? -5.165 -13.318 9.562 1.00 97.12 260 ILE A N 1
ATOM 2059 C CA . ILE A 1 260 ? -4.947 -14.775 9.553 1.00 97.12 260 ILE A CA 1
ATOM 2060 C C . ILE A 1 260 ? -6.183 -15.504 10.070 1.00 97.12 260 ILE A C 1
ATOM 2062 O O . ILE A 1 260 ? -6.665 -16.402 9.399 1.00 97.12 260 ILE A O 1
ATOM 2066 N N . ILE A 1 261 ? -6.715 -15.083 11.221 1.00 97.69 261 ILE A N 1
ATOM 2067 C CA . ILE A 1 261 ? -7.947 -15.642 11.790 1.00 97.69 261 ILE A CA 1
ATOM 2068 C C . ILE A 1 261 ? -9.107 -15.409 10.825 1.00 97.69 261 ILE A C 1
ATOM 2070 O O . ILE A 1 261 ? -9.883 -16.324 10.594 1.00 97.69 261 ILE A O 1
ATOM 2074 N N . LYS A 1 262 ? -9.169 -14.234 10.186 1.00 96.88 262 LYS A N 1
ATOM 2075 C CA . LYS A 1 262 ? -10.168 -13.937 9.157 1.00 96.88 262 LYS A CA 1
ATOM 2076 C C . LYS A 1 262 ? -10.117 -14.955 8.014 1.00 96.88 262 LYS A C 1
ATOM 2078 O O . LYS A 1 262 ? -11.137 -15.540 7.685 1.00 96.88 262 LYS A O 1
ATOM 2083 N N . LEU A 1 263 ? -8.926 -15.212 7.470 1.00 96.88 263 LEU A N 1
ATOM 2084 C CA . LEU A 1 263 ? -8.730 -16.191 6.398 1.00 96.88 263 LEU A CA 1
ATOM 2085 C C . LEU A 1 263 ? -9.075 -17.623 6.842 1.00 96.88 263 LEU A C 1
ATOM 2087 O O . LEU A 1 263 ? -9.665 -18.367 6.067 1.00 96.88 263 LEU A O 1
ATOM 2091 N N . LEU A 1 264 ? -8.753 -18.001 8.085 1.00 97.69 264 LEU A N 1
ATOM 2092 C CA . LEU A 1 264 ? -9.169 -19.286 8.661 1.00 97.69 264 LEU A CA 1
ATOM 2093 C C . LEU A 1 264 ? -10.698 -19.381 8.761 1.00 97.69 264 LEU A C 1
ATOM 2095 O O . LEU A 1 264 ? -11.271 -20.366 8.317 1.00 97.69 264 LEU A O 1
ATOM 2099 N N . CYS A 1 265 ? -11.357 -18.347 9.288 1.00 97.50 265 CYS A N 1
ATOM 2100 C CA . CYS A 1 265 ? -12.812 -18.291 9.426 1.00 97.50 265 CYS A CA 1
ATOM 2101 C C . CYS A 1 265 ? -13.515 -18.368 8.071 1.00 97.50 265 CYS A C 1
ATOM 2103 O O . CYS A 1 265 ? -14.493 -19.094 7.951 1.00 97.50 265 CYS A O 1
ATOM 2105 N N . GLU A 1 266 ? -12.990 -17.686 7.049 1.00 95.88 266 GLU A N 1
ATOM 2106 C CA . GLU A 1 266 ? -13.499 -17.784 5.679 1.00 95.88 266 GLU A CA 1
ATOM 2107 C C . GLU A 1 266 ? -13.453 -19.234 5.178 1.00 95.88 266 GLU A C 1
ATOM 2109 O O . GLU A 1 266 ? -14.463 -19.723 4.693 1.00 95.88 266 GLU A O 1
ATOM 2114 N N . LEU A 1 267 ? -12.336 -19.950 5.364 1.00 96.44 267 LEU A N 1
ATOM 2115 C CA . LEU A 1 267 ? -12.202 -21.352 4.939 1.00 96.44 267 LEU A CA 1
ATOM 2116 C C . LEU A 1 267 ? -13.035 -22.343 5.770 1.00 96.44 267 LEU A C 1
ATOM 2118 O O . LEU A 1 267 ? -13.430 -23.377 5.240 1.00 96.44 267 LEU A O 1
ATOM 2122 N N . ILE A 1 268 ? -13.300 -22.043 7.046 1.00 97.31 268 ILE A N 1
ATOM 2123 C CA . ILE A 1 268 ? -14.187 -22.835 7.922 1.00 97.31 268 ILE A CA 1
ATOM 2124 C C . ILE A 1 268 ? -15.668 -22.527 7.630 1.00 97.31 268 ILE A C 1
ATOM 2126 O O . ILE A 1 268 ? -16.542 -23.351 7.881 1.00 97.31 268 ILE A O 1
ATOM 2130 N N . GLY A 1 269 ? -15.983 -21.333 7.126 1.00 96.19 269 GLY A N 1
ATOM 2131 C CA . GLY A 1 269 ? -17.355 -20.843 6.967 1.00 96.19 269 GLY A CA 1
ATOM 2132 C C . GLY A 1 269 ? -17.931 -20.149 8.208 1.00 96.19 269 GLY A C 1
ATOM 2133 O O . GLY A 1 269 ? -19.146 -20.087 8.367 1.00 96.19 269 GLY A O 1
ATOM 2134 N N . ILE A 1 270 ? -17.085 -19.620 9.097 1.00 97.44 270 ILE A N 1
ATOM 2135 C CA . ILE A 1 270 ? -17.509 -18.731 10.191 1.00 97.44 270 ILE A CA 1
ATOM 2136 C C . ILE A 1 270 ? -17.687 -17.320 9.617 1.00 97.44 270 ILE A C 1
ATOM 2138 O O . ILE A 1 270 ? -16.771 -16.776 9.000 1.00 97.44 270 ILE A O 1
ATOM 2142 N N . LYS A 1 271 ? -18.861 -16.720 9.828 1.00 96.56 271 LYS A N 1
ATOM 2143 C CA . LYS A 1 271 ? -19.251 -15.411 9.274 1.00 96.56 271 LYS A CA 1
ATOM 2144 C C . LYS A 1 271 ? -19.141 -14.278 10.291 1.00 96.56 271 LYS A C 1
ATOM 2146 O O . LYS A 1 271 ? -18.721 -13.182 9.931 1.00 96.56 271 LYS A O 1
ATOM 2151 N N . ASP A 1 272 ? -19.482 -14.547 11.551 1.00 97.19 272 ASP A N 1
ATOM 2152 C CA . ASP A 1 272 ? -19.526 -13.541 12.615 1.00 97.19 272 ASP A CA 1
ATOM 2153 C C . ASP A 1 272 ? -18.604 -13.947 13.764 1.00 97.19 272 ASP A C 1
ATOM 2155 O O . ASP A 1 272 ? -18.817 -14.975 14.414 1.00 97.19 272 ASP A O 1
ATOM 2159 N N . LEU A 1 273 ? -17.574 -13.138 14.011 1.00 96.69 273 LEU A N 1
ATOM 2160 C CA . LEU A 1 273 ? -16.595 -13.387 15.065 1.00 96.69 273 LEU A CA 1
ATOM 2161 C C . LEU A 1 273 ? -15.853 -12.103 15.430 1.00 96.69 273 LEU A C 1
ATOM 2163 O O . LEU A 1 273 ? -15.394 -11.362 14.551 1.00 96.69 273 LEU A O 1
ATOM 2167 N N . TYR A 1 274 ? -15.626 -11.904 16.724 1.00 96.19 274 TYR A N 1
ATOM 2168 C CA . TYR A 1 274 ? -14.590 -11.002 17.205 1.00 96.19 274 TYR A CA 1
ATOM 2169 C C . TYR A 1 274 ? -13.440 -11.812 17.802 1.00 96.19 274 TYR A C 1
ATOM 2171 O O . TYR A 1 274 ? -13.665 -12.719 18.596 1.00 96.19 274 TYR A O 1
ATOM 2179 N N . ALA A 1 275 ? -12.201 -11.504 17.416 1.00 95.75 275 ALA A N 1
ATOM 2180 C CA . ALA A 1 275 ? -11.045 -12.158 18.022 1.00 95.75 275 ALA A CA 1
ATOM 2181 C C . ALA A 1 275 ? -9.857 -11.209 18.175 1.00 95.75 275 ALA A C 1
ATOM 2183 O O . ALA A 1 275 ? -9.454 -10.513 17.231 1.00 95.75 275 ALA A O 1
ATOM 2184 N N . LYS A 1 276 ? -9.246 -11.233 19.360 1.00 93.81 276 LYS A N 1
ATOM 2185 C CA . LYS A 1 276 ? -8.033 -10.485 19.686 1.00 93.81 276 LYS A CA 1
ATOM 2186 C C . LYS A 1 276 ? -6.869 -11.434 19.934 1.00 93.81 276 LYS A C 1
ATOM 2188 O O . LYS A 1 276 ? -6.995 -12.412 20.653 1.00 93.81 276 LYS A O 1
ATOM 2193 N N . ILE A 1 277 ? -5.713 -11.068 19.383 1.00 95.38 277 ILE A N 1
ATOM 2194 C CA . ILE A 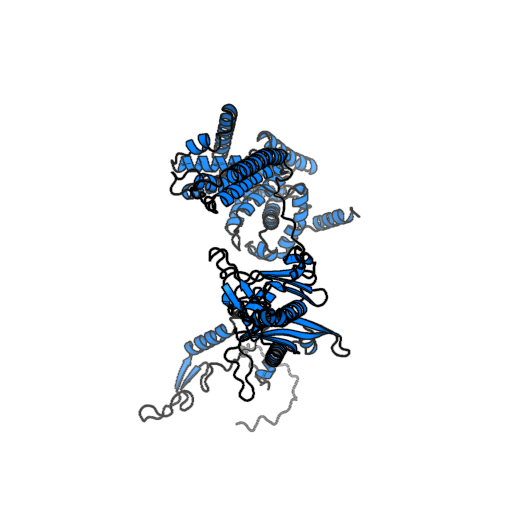1 277 ? -4.437 -11.733 19.648 1.00 95.38 277 ILE A CA 1
ATOM 2195 C C . ILE A 1 277 ? -3.567 -10.837 20.533 1.00 95.38 277 ILE A C 1
ATOM 2197 O O . ILE A 1 277 ? -3.365 -9.654 20.217 1.00 95.38 277 ILE A O 1
ATOM 2201 N N . GLU A 1 278 ? -3.004 -11.428 21.578 1.00 93.38 278 GLU A N 1
ATOM 2202 C CA . GLU A 1 278 ? -2.017 -10.846 22.483 1.00 93.38 278 GLU A CA 1
ATOM 2203 C C . GLU A 1 278 ? -0.715 -11.657 22.486 1.00 93.38 278 GLU A C 1
ATOM 2205 O O . GLU A 1 278 ? -0.689 -12.842 22.152 1.00 93.38 278 GLU A O 1
ATOM 2210 N N . GLY A 1 279 ? 0.391 -10.990 22.826 1.00 93.19 279 GLY A N 1
ATOM 2211 C CA . GLY A 1 279 ? 1.727 -11.581 22.773 1.00 93.19 279 GLY A CA 1
ATOM 2212 C C . GLY A 1 279 ? 2.263 -11.744 21.344 1.00 93.19 279 GLY A C 1
ATOM 2213 O O . GLY A 1 279 ? 2.260 -10.798 20.544 1.00 93.19 279 GLY A O 1
ATOM 2214 N N . SER A 1 280 ? 2.776 -12.936 21.035 1.00 95.00 280 SER A N 1
ATOM 2215 C CA . SER A 1 280 ? 3.418 -13.257 19.756 1.00 95.00 280 SER A CA 1
ATOM 2216 C C . SER A 1 280 ? 2.410 -13.345 18.608 1.00 95.00 280 SER A C 1
ATOM 2218 O O . SER A 1 280 ? 1.324 -13.894 18.745 1.00 95.00 280 SER A O 1
ATOM 2220 N N . ARG A 1 281 ? 2.780 -12.823 17.431 1.00 95.12 281 ARG A N 1
ATOM 2221 C CA . ARG A 1 281 ? 1.916 -12.790 16.231 1.00 95.12 281 ARG A CA 1
ATOM 2222 C C . ARG A 1 281 ? 2.386 -13.735 15.126 1.00 95.12 281 ARG A C 1
ATOM 2224 O O . ARG A 1 281 ? 2.214 -13.455 13.941 1.00 95.12 281 ARG A O 1
ATOM 2231 N N . ASN A 1 282 ? 3.018 -14.843 15.502 1.00 96.31 282 ASN A N 1
ATOM 2232 C CA . ASN A 1 282 ? 3.501 -15.838 14.549 1.00 96.31 282 ASN A CA 1
ATOM 2233 C C . ASN A 1 282 ? 2.316 -16.583 13.891 1.00 96.31 282 ASN A C 1
ATOM 2235 O O . ASN A 1 282 ? 1.566 -17.242 14.612 1.00 96.31 282 ASN A O 1
ATOM 2239 N N . PRO A 1 283 ? 2.167 -16.563 12.549 1.00 96.50 283 PRO A N 1
ATOM 2240 C CA . PRO A 1 283 ? 1.063 -17.219 11.838 1.00 96.50 283 PRO A CA 1
ATOM 2241 C C . PRO A 1 283 ? 0.807 -18.673 12.233 1.00 96.50 283 PRO A C 1
ATOM 2243 O O . PRO A 1 283 ? -0.343 -19.096 12.342 1.00 96.50 283 PRO A O 1
ATOM 2246 N N . LYS A 1 284 ? 1.876 -19.437 12.477 1.00 96.31 284 LYS A N 1
ATOM 2247 C CA . LYS A 1 284 ? 1.788 -20.860 12.829 1.00 96.31 284 LYS A CA 1
ATOM 2248 C C . LYS A 1 284 ? 1.160 -21.059 14.203 1.00 96.31 284 LYS A C 1
ATOM 2250 O O . LYS A 1 284 ? 0.297 -21.914 14.357 1.00 96.31 284 LYS A O 1
ATOM 2255 N N . ASN A 1 285 ? 1.578 -20.252 15.174 1.00 97.50 285 ASN A N 1
ATOM 2256 C CA . ASN A 1 285 ? 1.081 -20.337 16.543 1.00 97.50 285 ASN A CA 1
ATOM 2257 C C . ASN A 1 285 ? -0.349 -19.814 16.629 1.00 97.50 285 ASN A C 1
ATOM 2259 O O . ASN A 1 285 ? -1.175 -20.453 17.261 1.00 97.50 285 ASN A O 1
ATOM 2263 N N . ILE A 1 286 ? -0.656 -18.727 15.909 1.00 98.06 286 ILE A N 1
ATOM 2264 C CA . ILE A 1 286 ? -2.023 -18.203 15.797 1.00 98.06 286 ILE A CA 1
ATOM 2265 C C . ILE A 1 286 ? -2.968 -19.282 15.264 1.00 98.06 286 ILE A C 1
ATOM 2267 O O . ILE A 1 286 ? -4.033 -19.489 15.825 1.00 98.06 286 ILE A O 1
ATOM 2271 N N . THR A 1 287 ? -2.572 -19.975 14.193 1.00 97.56 287 THR A N 1
ATOM 2272 C CA . THR A 1 287 ? -3.410 -21.012 13.569 1.00 97.56 287 THR A CA 1
ATOM 2273 C C . THR A 1 287 ? -3.644 -22.183 14.515 1.00 97.56 287 THR A C 1
ATOM 2275 O O . THR A 1 287 ? -4.769 -22.648 14.636 1.00 97.56 287 THR A O 1
ATOM 2278 N N . LYS A 1 288 ? -2.597 -22.633 15.215 1.00 96.94 288 LYS A N 1
ATOM 2279 C CA . LYS A 1 288 ? -2.700 -23.738 16.171 1.00 96.94 288 LYS A CA 1
ATOM 2280 C C . LYS A 1 288 ? -3.535 -23.381 17.400 1.00 96.94 288 LYS A C 1
ATOM 2282 O O . LYS A 1 288 ? -4.427 -24.149 17.718 1.00 96.94 288 LYS A O 1
ATOM 2287 N N . ALA A 1 289 ? -3.290 -22.226 18.027 1.00 97.19 289 ALA A N 1
ATOM 2288 C CA . ALA A 1 289 ? -4.118 -21.720 19.127 1.00 97.19 289 ALA A CA 1
ATOM 2289 C C . ALA A 1 289 ? -5.581 -21.626 18.695 1.00 97.19 289 ALA A C 1
ATOM 2291 O O . ALA A 1 289 ? -6.465 -22.177 19.329 1.00 97.19 289 ALA A O 1
ATOM 2292 N N . PHE A 1 290 ? -5.843 -20.964 17.568 1.00 97.50 290 PHE A N 1
ATOM 2293 C CA . PHE A 1 290 ? -7.215 -20.727 17.150 1.00 97.50 290 PHE A CA 1
ATOM 2294 C C . PHE A 1 290 ? -7.957 -22.035 16.855 1.00 97.50 290 PHE A C 1
ATOM 2296 O O . PHE A 1 290 ? -9.055 -22.222 17.357 1.00 97.50 290 PHE A O 1
ATOM 2303 N N . LEU A 1 291 ? -7.350 -22.963 16.106 1.00 96.88 291 LEU A N 1
ATOM 2304 C CA . LEU A 1 291 ? -7.983 -24.252 15.810 1.00 96.88 291 LEU A CA 1
ATOM 2305 C C . LEU A 1 291 ? -8.118 -25.150 17.050 1.00 96.88 291 LEU A C 1
ATOM 2307 O O . LEU A 1 291 ? -9.123 -25.837 17.161 1.00 96.88 291 LEU A O 1
ATOM 2311 N N . SER A 1 292 ? -7.160 -25.122 17.985 1.00 96.00 292 SER A N 1
ATOM 2312 C CA . SER A 1 292 ? -7.256 -25.839 19.270 1.00 96.00 292 SER A CA 1
ATOM 2313 C C . SER A 1 292 ? -8.462 -25.361 20.079 1.00 96.00 292 SER A C 1
ATOM 2315 O O . SER A 1 292 ? -9.318 -26.159 20.446 1.00 96.00 292 SER A O 1
ATOM 2317 N N . GLY A 1 293 ? -8.609 -24.042 20.239 1.00 94.75 293 GLY A N 1
ATOM 2318 C CA . GLY A 1 293 ? -9.747 -23.469 20.958 1.00 94.75 293 GLY A CA 1
ATOM 2319 C C . GLY A 1 293 ? -11.097 -23.712 20.271 1.00 94.75 293 GLY A C 1
ATOM 2320 O O . GLY A 1 293 ? -12.108 -23.854 20.948 1.00 94.75 293 GLY A O 1
ATOM 2321 N N . LEU A 1 294 ? -11.128 -23.815 18.936 1.00 96.06 294 LEU A N 1
ATOM 2322 C CA . LEU A 1 294 ? -12.339 -24.202 18.200 1.00 96.06 294 LEU A CA 1
ATOM 2323 C C . LEU A 1 294 ? -12.714 -25.678 18.394 1.00 96.06 294 LEU A C 1
ATOM 2325 O O . LEU A 1 294 ? -13.898 -25.990 18.447 1.00 96.06 294 LEU A O 1
ATOM 2329 N N . LEU A 1 295 ? -11.729 -26.574 18.494 1.00 95.44 295 LEU A N 1
ATOM 2330 C CA . LEU A 1 295 ? -11.966 -28.000 18.745 1.00 95.44 295 LEU A CA 1
ATOM 2331 C C . LEU A 1 295 ? -12.432 -28.267 20.181 1.00 95.44 295 LEU A C 1
ATOM 2333 O O . LEU A 1 295 ? -13.225 -29.173 20.401 1.00 95.44 295 LEU A O 1
ATOM 2337 N N . ASN A 1 296 ? -11.975 -27.462 21.142 1.00 93.44 296 ASN A N 1
ATOM 2338 C CA . ASN A 1 296 ? -12.326 -27.597 22.559 1.00 93.44 296 ASN A CA 1
ATOM 2339 C C . ASN A 1 296 ? -13.686 -26.965 22.928 1.00 93.44 296 ASN A C 1
ATOM 2341 O O . ASN A 1 296 ? -14.011 -26.853 24.111 1.00 93.44 296 ASN A O 1
ATOM 2345 N N . GLN A 1 297 ? -14.480 -26.518 21.950 1.00 91.94 297 GLN A N 1
ATOM 2346 C CA . GLN A 1 297 ? -15.789 -25.919 22.216 1.00 91.94 297 GLN A CA 1
ATOM 2347 C C . GLN A 1 297 ? -16.789 -26.945 22.739 1.00 91.94 297 GLN A C 1
ATOM 2349 O O . GLN A 1 297 ? -16.892 -28.054 22.221 1.00 91.94 297 GLN A O 1
ATOM 2354 N N . ARG A 1 298 ? -17.593 -26.535 23.722 1.00 91.00 298 ARG A N 1
ATOM 2355 C CA . ARG A 1 298 ? -18.715 -27.331 24.227 1.00 91.00 298 ARG A CA 1
ATOM 2356 C C . ARG A 1 298 ? -19.995 -26.963 23.486 1.00 91.00 298 ARG A C 1
ATOM 2358 O O . ARG A 1 298 ? -20.349 -25.783 23.405 1.00 91.00 298 ARG A O 1
ATOM 2365 N N . LYS A 1 299 ? -20.712 -27.963 22.970 1.00 93.75 299 LYS A N 1
ATOM 2366 C CA . LYS A 1 299 ? -22.014 -27.758 22.317 1.00 93.75 299 LYS A CA 1
ATOM 2367 C C . LYS A 1 299 ? -23.100 -27.558 23.366 1.00 93.75 299 LYS A C 1
ATOM 2369 O O . LYS A 1 299 ? -22.979 -28.024 24.495 1.00 93.75 299 LYS A O 1
ATOM 2374 N N . TYR A 1 300 ? -24.212 -26.937 22.976 1.00 93.81 300 TYR A N 1
ATOM 2375 C CA . TYR A 1 300 ? -25.360 -26.795 23.881 1.00 93.81 300 TYR A CA 1
ATOM 2376 C C . TYR A 1 300 ? -25.921 -28.148 24.326 1.00 93.81 300 TYR A C 1
ATOM 2378 O O . TYR A 1 300 ? -26.294 -28.285 25.484 1.00 93.81 300 TYR A O 1
ATOM 2386 N N . ALA A 1 301 ? -25.929 -29.146 23.437 1.00 92.94 301 ALA A N 1
ATOM 2387 C CA . ALA A 1 301 ? -26.355 -30.505 23.768 1.00 92.94 301 ALA A CA 1
ATOM 2388 C C . ALA A 1 301 ? -25.445 -31.149 24.827 1.00 92.94 301 ALA A C 1
ATOM 2390 O O . ALA A 1 301 ? -25.938 -31.705 25.804 1.00 92.94 301 ALA A O 1
ATOM 2391 N N . ASP A 1 302 ? -24.125 -31.003 24.677 1.00 93.19 302 ASP A N 1
ATOM 2392 C CA . ASP A 1 302 ? -23.153 -31.551 25.627 1.00 93.19 302 ASP A CA 1
ATOM 2393 C C . ASP A 1 302 ? -23.300 -30.892 27.005 1.00 93.19 302 ASP A C 1
ATOM 2395 O O . ASP A 1 302 ? -23.287 -31.576 28.024 1.00 93.19 302 ASP A O 1
ATOM 2399 N N . ILE A 1 303 ? -23.514 -29.570 27.038 1.00 91.88 303 ILE A N 1
ATOM 2400 C CA . ILE A 1 303 ? -23.747 -28.816 28.278 1.00 91.88 303 ILE A CA 1
ATOM 2401 C C . ILE A 1 303 ? -25.059 -29.248 28.945 1.00 91.88 303 ILE A C 1
ATOM 2403 O O . ILE A 1 303 ? -25.078 -29.472 30.155 1.00 91.88 303 ILE A O 1
ATOM 2407 N N . ALA A 1 304 ? -26.143 -29.381 28.172 1.00 92.00 304 ALA A N 1
ATOM 2408 C CA . ALA A 1 304 ? -27.442 -29.815 28.684 1.00 92.00 304 ALA A CA 1
ATOM 2409 C C . ALA A 1 304 ? -27.358 -31.212 29.314 1.00 92.00 304 ALA A C 1
ATOM 2411 O O . ALA A 1 304 ? -27.928 -31.445 30.379 1.00 92.00 304 ALA A O 1
ATOM 2412 N N . LYS A 1 305 ? -26.591 -32.114 28.689 1.00 91.69 305 LYS A N 1
ATOM 2413 C CA . LYS A 1 305 ? -26.342 -33.471 29.178 1.00 91.69 305 LYS A CA 1
ATOM 2414 C C . LYS A 1 305 ? -25.440 -33.504 30.412 1.00 91.69 305 LYS A C 1
ATOM 2416 O O . LYS A 1 305 ? -25.726 -34.229 31.352 1.00 91.69 305 LYS A O 1
ATOM 2421 N N . GLU A 1 306 ? -24.364 -32.717 30.436 1.00 90.00 306 GLU A N 1
ATOM 2422 C CA . GLU A 1 306 ? -23.442 -32.648 31.582 1.00 90.00 306 GLU A CA 1
ATOM 2423 C C . GLU A 1 306 ? -24.135 -32.093 32.833 1.00 90.00 306 GLU A C 1
ATOM 2425 O O . GLU A 1 306 ? -23.855 -32.525 33.950 1.00 90.00 306 GLU A O 1
ATOM 2430 N N . LYS A 1 307 ? -25.020 -31.105 32.652 1.00 86.00 307 LYS A N 1
ATOM 2431 C CA . LYS A 1 307 ? -25.706 -30.417 33.752 1.00 86.00 307 LYS A CA 1
ATOM 2432 C C . LYS A 1 307 ? -27.092 -30.966 34.064 1.00 86.00 307 LYS A C 1
ATOM 2434 O O . LYS A 1 307 ? -27.640 -30.561 35.082 1.00 86.00 307 LYS A O 1
ATOM 2439 N N . ASN A 1 308 ? -27.641 -31.852 33.231 1.00 89.00 308 ASN A N 1
ATOM 2440 C CA . ASN A 1 308 ? -29.023 -32.330 33.325 1.00 89.00 308 ASN A CA 1
ATOM 2441 C C . ASN A 1 308 ? -30.033 -31.169 33.437 1.00 89.00 308 ASN A C 1
ATOM 2443 O O . ASN A 1 308 ? -30.950 -31.194 34.252 1.00 89.00 308 ASN A O 1
ATOM 2447 N N . LEU A 1 309 ? -29.835 -30.113 32.642 1.00 88.88 309 LEU A N 1
ATOM 2448 C CA . LEU A 1 309 ? -30.687 -28.920 32.614 1.00 88.88 309 LEU A CA 1
ATOM 2449 C C . LEU A 1 309 ? -30.893 -28.439 31.175 1.00 88.88 309 LEU A C 1
ATOM 2451 O O . LEU A 1 309 ? -30.014 -28.581 30.325 1.00 88.88 309 LEU A O 1
ATOM 2455 N N . HIS A 1 310 ? -32.049 -27.831 30.905 1.00 90.50 310 HIS A N 1
ATOM 2456 C CA . HIS A 1 310 ? -32.324 -27.209 29.611 1.00 90.50 310 HIS A CA 1
ATOM 2457 C C . HIS A 1 310 ? -31.450 -25.965 29.402 1.00 90.50 310 HIS A C 1
ATOM 2459 O O . HIS A 1 310 ? -31.321 -25.121 30.288 1.00 90.50 310 HIS A O 1
ATOM 2465 N N . VAL A 1 311 ? -30.875 -25.822 28.206 1.00 92.50 311 VAL A N 1
ATOM 2466 C CA . VAL A 1 311 ? -30.105 -24.628 27.830 1.00 92.50 311 VAL A CA 1
ATOM 2467 C C . VAL A 1 311 ? -31.044 -23.650 27.142 1.00 92.50 311 VAL A C 1
ATOM 2469 O O . VAL A 1 311 ? -31.560 -23.939 26.061 1.00 92.50 311 VAL A O 1
ATOM 2472 N N . VAL A 1 312 ? -31.251 -22.488 27.760 1.00 91.88 312 VAL A N 1
ATOM 2473 C CA . VAL A 1 312 ? -32.179 -21.454 27.288 1.00 91.88 312 VAL A CA 1
ATOM 2474 C C . VAL A 1 312 ? -31.411 -20.185 26.927 1.00 91.88 312 VAL A C 1
ATOM 2476 O O . VAL A 1 312 ? -30.559 -19.723 27.683 1.00 91.88 312 VAL A O 1
ATOM 2479 N N . GLU A 1 313 ? -31.710 -19.609 25.767 1.00 90.62 313 GLU A N 1
ATOM 2480 C CA . GLU A 1 313 ? -31.158 -18.339 25.307 1.00 90.62 313 GLU A CA 1
ATOM 2481 C C . GLU A 1 313 ? -32.207 -17.227 25.383 1.00 90.62 313 GLU A C 1
ATOM 2483 O O . GLU A 1 313 ? -33.320 -17.357 24.876 1.00 90.62 313 GLU A O 1
ATOM 2488 N N . PHE A 1 314 ? -31.815 -16.099 25.975 1.00 90.94 314 PHE A N 1
ATOM 2489 C CA . PHE A 1 314 ? -32.635 -14.897 26.074 1.00 90.94 314 PHE A CA 1
ATOM 2490 C C . PHE A 1 314 ? -32.088 -13.814 25.143 1.00 90.94 314 PHE A C 1
ATOM 2492 O O . PHE A 1 314 ? -31.003 -13.272 25.367 1.00 90.94 314 PHE A O 1
ATOM 2499 N N . LYS A 1 315 ? -32.839 -13.482 24.088 1.00 86.00 315 LYS A N 1
ATOM 2500 C CA . LYS A 1 315 ? -32.448 -12.455 23.110 1.00 86.00 315 LYS A CA 1
ATOM 2501 C C . LYS A 1 315 ? -33.217 -11.151 23.348 1.00 86.00 315 LYS A C 1
ATOM 2503 O O . LYS A 1 315 ? -34.448 -11.188 23.366 1.00 86.00 315 LYS A O 1
ATOM 2508 N N . PRO A 1 316 ? -32.538 -9.987 23.423 1.00 88.12 316 PRO A N 1
ATOM 2509 C CA . PRO A 1 316 ? -33.215 -8.688 23.470 1.00 88.12 316 PRO A CA 1
ATOM 2510 C C . PRO A 1 316 ? -34.129 -8.453 22.259 1.00 88.12 316 PRO A C 1
ATOM 2512 O O . PRO A 1 316 ? -35.189 -7.856 22.389 1.00 88.12 316 PRO A O 1
ATOM 2515 N N . GLU A 1 317 ? -33.739 -8.976 21.091 1.00 87.44 317 GLU A N 1
ATOM 2516 C CA . GLU A 1 317 ? -34.506 -8.913 19.836 1.00 87.44 317 GLU A CA 1
ATOM 2517 C C . GLU A 1 317 ? -35.870 -9.613 19.933 1.00 87.44 317 GLU A C 1
ATOM 2519 O O . GLU A 1 317 ? -36.813 -9.225 19.252 1.00 87.44 317 GLU A O 1
ATOM 2524 N N . MET A 1 318 ? -35.979 -10.616 20.808 1.00 85.88 318 MET A N 1
ATOM 2525 C CA . MET A 1 318 ? -37.187 -11.410 21.032 1.00 85.88 318 MET A CA 1
ATOM 2526 C C . MET A 1 318 ? -37.899 -10.993 22.327 1.00 85.88 318 MET A C 1
ATOM 2528 O O . MET A 1 318 ? -38.590 -11.807 22.929 1.00 85.88 318 MET A O 1
ATOM 2532 N N . ASN A 1 319 ? -37.687 -9.759 22.811 1.00 88.06 319 ASN A N 1
ATOM 2533 C CA . ASN A 1 319 ? -38.196 -9.276 24.103 1.00 88.06 319 ASN A CA 1
ATOM 2534 C C . ASN A 1 319 ? -37.859 -10.210 25.281 1.00 88.06 319 ASN A C 1
ATOM 2536 O O . ASN A 1 319 ? -38.666 -10.376 26.190 1.00 88.06 319 ASN A O 1
ATOM 2540 N N . TYR A 1 320 ? -36.671 -10.826 25.265 1.00 88.69 320 TYR A N 1
ATOM 2541 C CA . TYR A 1 320 ? -36.244 -11.804 26.273 1.00 88.69 320 TYR A CA 1
ATOM 2542 C C . TYR A 1 320 ? -37.186 -13.014 26.402 1.00 88.69 320 TYR A C 1
ATOM 2544 O O . TYR A 1 320 ? -37.294 -13.609 27.469 1.00 88.69 320 TYR A O 1
ATOM 2552 N N . PHE A 1 321 ? -37.846 -13.415 25.315 1.00 90.00 321 PHE A N 1
ATOM 2553 C CA . PHE A 1 321 ? -38.560 -14.686 25.266 1.00 90.00 321 PHE A CA 1
ATOM 2554 C C . PHE A 1 321 ? -37.575 -15.870 25.421 1.00 90.00 321 PHE A C 1
ATOM 2556 O O . PHE A 1 321 ? -36.530 -15.860 24.756 1.00 90.00 321 PHE A O 1
ATOM 2563 N N . PRO A 1 322 ? -37.871 -16.875 26.273 1.00 92.88 322 PRO A N 1
ATOM 2564 C CA . PRO A 1 322 ? -36.985 -18.015 26.512 1.00 92.88 322 PRO A CA 1
ATOM 2565 C C . PRO A 1 322 ? -36.945 -18.956 25.302 1.00 92.88 322 PRO A C 1
ATOM 2567 O O . PRO A 1 322 ? -37.895 -19.691 25.036 1.00 92.88 322 PRO A O 1
ATOM 2570 N N . LEU A 1 323 ? -35.826 -18.971 24.574 1.00 91.62 323 LEU A N 1
ATOM 2571 C CA . LEU A 1 323 ? -35.601 -19.909 23.474 1.00 91.62 323 LEU A CA 1
ATOM 2572 C C . LEU A 1 323 ? -34.806 -21.122 23.966 1.00 91.62 323 LEU A C 1
ATOM 2574 O O . LEU A 1 323 ? -33.626 -20.998 24.286 1.00 91.62 323 LEU A O 1
ATOM 2578 N N . VAL A 1 324 ? -35.418 -22.305 23.995 1.00 93.06 324 VAL A N 1
ATOM 2579 C CA . VAL A 1 324 ? -34.718 -23.548 24.362 1.00 93.06 324 VAL A CA 1
ATOM 2580 C C . VAL A 1 324 ? -33.803 -23.978 23.210 1.00 93.06 324 VAL A C 1
ATOM 2582 O O . VAL A 1 324 ? -34.279 -24.343 22.138 1.00 93.06 324 VAL A O 1
ATOM 2585 N N . LEU A 1 325 ? -32.486 -23.925 23.423 1.00 92.25 325 LEU A N 1
ATOM 2586 C CA . LEU A 1 325 ? -31.469 -24.319 22.441 1.00 92.25 325 LEU A CA 1
ATOM 2587 C C . LEU A 1 325 ? -31.148 -25.815 22.491 1.00 92.25 325 LEU A C 1
ATOM 2589 O O . LEU A 1 325 ? -30.858 -26.415 21.459 1.00 92.25 325 LEU A O 1
ATOM 2593 N N . ALA A 1 326 ? -31.156 -26.403 23.686 1.00 93.31 326 ALA A N 1
ATOM 2594 C CA . ALA A 1 326 ? -30.925 -27.827 23.891 1.00 93.31 326 ALA A CA 1
ATOM 2595 C C . ALA A 1 326 ? -31.749 -28.335 25.072 1.00 93.31 326 ALA A C 1
ATOM 2597 O O . ALA A 1 326 ? -31.867 -27.660 26.101 1.00 93.31 326 ALA A O 1
ATOM 2598 N N . GLN A 1 327 ? -32.305 -29.534 24.917 1.00 91.69 327 GLN A N 1
ATOM 2599 C CA . GLN A 1 327 ? -33.069 -30.203 25.959 1.00 91.69 327 GLN A CA 1
ATOM 2600 C C . GLN A 1 327 ? -32.193 -31.218 26.702 1.00 91.69 327 GLN A C 1
ATOM 2602 O O . GLN A 1 327 ? -31.353 -31.869 26.084 1.00 91.69 327 GLN A O 1
ATOM 2607 N N . ALA A 1 328 ? -32.377 -31.337 28.020 1.00 89.31 328 ALA A N 1
ATOM 2608 C CA . ALA A 1 328 ? -31.802 -32.422 28.801 1.00 89.31 328 ALA A CA 1
ATOM 2609 C C . ALA A 1 328 ? -32.731 -33.639 28.729 1.00 89.31 328 ALA A C 1
ATOM 2611 O O . ALA A 1 328 ? -33.949 -33.470 28.731 1.00 89.31 328 ALA A O 1
ATOM 2612 N N . GLU A 1 329 ? -32.156 -34.840 28.673 1.00 85.69 329 GLU A N 1
ATOM 2613 C CA . GLU A 1 329 ? -32.920 -36.096 28.655 1.00 85.69 329 GLU A CA 1
ATOM 2614 C C . GLU A 1 329 ? -33.651 -36.320 29.990 1.00 85.69 329 GLU A C 1
ATOM 2616 O O . GLU A 1 329 ? -34.835 -36.634 29.987 1.00 85.69 329 GLU A O 1
ATOM 2621 N N . ASN A 1 330 ? -32.971 -36.075 31.119 1.00 84.94 330 ASN A N 1
ATOM 2622 C CA . ASN A 1 330 ? -33.525 -36.178 32.473 1.00 84.94 330 ASN A CA 1
ATOM 2623 C C . ASN A 1 330 ? -33.255 -34.874 33.245 1.00 84.94 330 ASN A C 1
ATOM 2625 O O . ASN A 1 330 ? -32.211 -34.767 33.893 1.00 84.94 330 ASN A O 1
ATOM 2629 N N . PRO A 1 331 ? -34.121 -33.850 33.137 1.00 80.56 331 PRO A N 1
ATOM 2630 C CA . PRO A 1 331 ? -33.908 -32.578 33.815 1.00 80.56 331 PRO A CA 1
ATOM 2631 C C . PRO A 1 331 ? -34.015 -32.722 35.340 1.00 80.56 331 PRO A C 1
ATOM 2633 O O . PRO A 1 331 ? -34.911 -33.391 35.849 1.00 80.56 331 PRO A O 1
ATOM 2636 N N . ILE A 1 332 ? -33.103 -32.079 36.073 1.00 79.56 332 ILE A N 1
ATOM 2637 C CA . ILE A 1 332 ? -33.149 -32.012 37.541 1.00 79.56 332 ILE A CA 1
ATOM 2638 C C . ILE A 1 332 ? -34.398 -31.228 37.971 1.00 79.56 332 ILE A C 1
ATOM 2640 O O . ILE A 1 332 ? -34.651 -30.137 37.461 1.00 79.56 332 ILE A O 1
ATOM 2644 N N . GLU A 1 333 ? -35.155 -31.769 38.927 1.00 74.50 333 GLU A N 1
ATOM 2645 C CA . GLU A 1 333 ? -36.307 -31.083 39.523 1.00 74.50 333 GLU A CA 1
ATOM 2646 C C . GLU A 1 333 ? -35.884 -29.823 40.295 1.00 74.50 333 GLU A C 1
ATOM 2648 O O . GLU A 1 333 ? -34.857 -29.810 40.977 1.00 74.50 333 GLU A O 1
ATOM 2653 N N . GLU A 1 334 ? -36.711 -28.775 40.228 1.00 68.75 334 GLU A N 1
ATOM 2654 C CA . GLU A 1 334 ? -36.418 -27.438 40.768 1.00 68.75 334 GLU A CA 1
ATOM 2655 C C . GLU A 1 334 ? -36.017 -27.454 42.256 1.00 68.75 334 GLU A C 1
ATOM 2657 O O . GLU A 1 334 ? -35.115 -26.731 42.673 1.00 68.75 334 GLU A O 1
ATOM 2662 N N . ASN A 1 335 ? -36.598 -28.373 43.035 1.00 67.44 335 ASN A N 1
ATOM 2663 C CA . ASN A 1 335 ? -36.354 -28.531 44.472 1.00 67.44 335 ASN A CA 1
ATOM 2664 C C . ASN A 1 335 ? -34.924 -28.986 44.828 1.00 67.44 335 ASN A C 1
ATOM 2666 O O . ASN A 1 335 ? -34.492 -28.809 45.965 1.00 67.44 335 ASN A O 1
ATOM 2670 N N . ASN A 1 336 ? -34.183 -29.565 43.878 1.00 67.50 336 ASN A N 1
ATOM 2671 C CA . ASN A 1 336 ? -32.848 -30.133 44.104 1.00 67.50 336 ASN A CA 1
ATOM 2672 C C . ASN A 1 336 ? -31.704 -29.207 43.648 1.00 67.50 336 ASN A C 1
ATOM 2674 O O . ASN A 1 336 ? -30.528 -29.575 43.732 1.00 67.50 336 ASN A O 1
ATOM 2678 N N . LEU A 1 337 ? -32.017 -28.000 43.166 1.00 68.12 337 LEU A N 1
ATOM 2679 C CA . LEU A 1 337 ? -31.021 -27.008 42.765 1.00 68.12 337 LEU A CA 1
ATOM 2680 C C . LEU A 1 337 ? -30.421 -26.311 43.994 1.00 68.12 337 LEU A C 1
ATOM 2682 O O . LEU A 1 337 ? -31.014 -25.413 44.584 1.00 68.12 337 LEU A O 1
ATOM 2686 N N . GLN A 1 338 ? -29.189 -26.676 44.358 1.00 66.12 338 GLN A N 1
ATOM 2687 C CA . GLN A 1 338 ? -28.399 -25.869 45.289 1.00 66.12 338 GLN A CA 1
ATOM 2688 C C . GLN A 1 338 ? -27.956 -24.573 44.595 1.00 66.12 338 GLN A C 1
ATOM 2690 O O . GLN A 1 338 ? -27.185 -24.607 43.630 1.00 66.12 338 GLN A O 1
ATOM 2695 N N . ALA A 1 339 ? -28.423 -23.426 45.097 1.00 57.47 339 ALA A N 1
ATOM 2696 C CA . ALA A 1 339 ? -27.967 -22.108 44.667 1.00 57.47 339 ALA A CA 1
ATOM 2697 C C . ALA A 1 339 ? -26.473 -21.948 44.995 1.00 57.47 339 ALA A C 1
ATOM 2699 O O . ALA A 1 339 ? -26.078 -21.617 46.110 1.00 57.47 339 ALA A O 1
ATOM 2700 N N . ASN A 1 340 ? -25.610 -22.231 44.021 1.00 54.97 340 ASN A N 1
ATOM 2701 C CA . ASN A 1 340 ? -24.183 -21.983 44.162 1.00 54.97 340 ASN A CA 1
ATOM 2702 C C . ASN A 1 340 ? -23.922 -20.478 43.966 1.00 54.97 340 ASN A C 1
ATOM 2704 O O . ASN A 1 340 ? -23.651 -20.022 42.855 1.00 54.97 340 ASN A O 1
ATOM 2708 N N . ASP A 1 341 ? -23.941 -19.713 45.062 1.00 48.03 341 ASP A N 1
ATOM 2709 C CA . ASP A 1 341 ? -23.647 -18.264 45.115 1.00 48.03 341 ASP A CA 1
ATOM 2710 C C . ASP A 1 341 ? -22.264 -17.876 44.550 1.00 48.03 341 ASP A C 1
ATOM 2712 O O . ASP A 1 341 ? -21.966 -16.711 44.281 1.00 48.03 341 ASP A O 1
ATOM 2716 N N . LYS A 1 342 ? -21.394 -18.858 44.292 1.00 48.50 342 LYS A N 1
ATOM 2717 C CA . LYS A 1 342 ? -20.036 -18.662 43.765 1.00 48.50 342 LYS A CA 1
ATOM 2718 C C . LYS A 1 342 ? -19.973 -18.077 42.343 1.00 48.50 342 LYS A C 1
ATOM 2720 O O . LYS A 1 342 ? -18.884 -17.690 41.912 1.00 48.50 342 LYS A O 1
ATOM 2725 N N . TYR A 1 343 ? -21.095 -18.012 41.619 1.00 49.69 343 TYR A N 1
ATOM 2726 C CA . TYR A 1 343 ? -21.150 -17.640 40.197 1.00 49.69 343 TYR A CA 1
ATOM 2727 C C . TYR A 1 343 ? -21.566 -16.192 39.896 1.00 49.69 343 TYR A C 1
ATOM 2729 O O . TYR A 1 343 ? -21.567 -15.813 38.728 1.00 49.69 343 TYR A O 1
ATOM 2737 N N . GLN A 1 344 ? -21.760 -15.321 40.895 1.00 49.12 344 GLN A N 1
ATOM 2738 C CA . GLN A 1 344 ? -21.784 -13.857 40.680 1.00 49.12 344 GLN A CA 1
ATOM 2739 C C . GLN A 1 344 ? -20.388 -13.274 40.348 1.00 49.12 344 GLN A C 1
ATOM 2741 O O . GLN A 1 344 ? -20.057 -12.134 40.670 1.00 49.12 344 GLN A O 1
ATOM 2746 N N . ARG A 1 345 ? -19.521 -14.046 39.687 1.00 50.88 345 ARG A N 1
ATOM 2747 C CA . ARG A 1 345 ? -18.305 -13.523 39.063 1.00 50.88 345 ARG A CA 1
ATOM 2748 C C . ARG A 1 345 ? -18.642 -13.121 37.638 1.00 50.88 345 ARG A C 1
ATOM 2750 O O . ARG A 1 345 ? -19.351 -13.831 36.936 1.00 50.88 345 ARG A O 1
ATOM 2757 N N . ASN A 1 346 ? -18.122 -11.969 37.227 1.00 57.75 346 ASN A N 1
ATOM 2758 C CA . ASN A 1 346 ? -18.242 -11.421 35.880 1.00 57.75 346 ASN A CA 1
ATOM 2759 C C . ASN A 1 346 ? -18.081 -12.555 34.839 1.00 57.75 346 ASN A C 1
ATOM 2761 O O . ASN A 1 346 ? -17.030 -13.190 34.804 1.00 57.75 346 ASN A O 1
ATOM 2765 N N . ILE A 1 347 ? -19.121 -12.858 34.050 1.00 64.62 347 ILE A N 1
ATOM 2766 C CA . ILE A 1 347 ? -19.160 -14.010 33.117 1.00 64.62 347 ILE A CA 1
ATOM 2767 C C . ILE A 1 347 ? -17.938 -14.027 32.192 1.00 64.62 347 ILE A C 1
ATOM 2769 O O . ILE A 1 347 ? -17.373 -15.083 31.917 1.00 64.62 347 ILE A O 1
ATOM 2773 N N . ASN A 1 348 ? -17.474 -12.841 31.795 1.00 60.25 348 ASN A N 1
ATOM 2774 C CA . ASN A 1 348 ? -16.263 -12.675 31.001 1.00 60.25 348 ASN A CA 1
ATOM 2775 C C . ASN A 1 348 ? -15.008 -13.168 31.740 1.00 60.25 348 ASN A C 1
ATOM 2777 O O . ASN A 1 348 ? -14.147 -13.785 31.126 1.00 60.25 348 ASN A O 1
ATOM 2781 N N . LEU A 1 349 ? -14.906 -12.953 33.058 1.00 61.53 349 LEU A N 1
ATOM 2782 C CA . LEU A 1 349 ? -13.820 -13.517 33.865 1.00 61.53 349 LEU A CA 1
ATOM 2783 C C . LEU A 1 349 ? -13.888 -15.045 33.854 1.00 61.53 349 LEU A C 1
ATOM 2785 O O . LEU A 1 349 ? -12.861 -15.678 33.681 1.00 61.53 349 LEU A O 1
ATOM 2789 N N . TYR A 1 350 ? -15.069 -15.648 34.005 1.00 65.50 350 TYR A N 1
ATOM 2790 C CA . TYR A 1 350 ? -15.191 -17.109 34.004 1.00 65.50 350 TYR A CA 1
ATOM 2791 C C . TYR A 1 350 ? -14.815 -17.720 32.643 1.00 65.50 350 TYR A C 1
ATOM 2793 O O . TYR A 1 350 ? -14.003 -18.642 32.589 1.00 65.50 350 TYR A O 1
ATOM 2801 N N . LEU A 1 351 ? -15.339 -17.160 31.547 1.00 68.62 351 LEU A N 1
ATOM 2802 C CA . LEU A 1 351 ? -15.089 -17.634 30.178 1.00 68.62 351 LEU A CA 1
ATOM 2803 C C . LEU A 1 351 ? -13.640 -17.421 29.712 1.00 68.62 351 LEU A C 1
ATOM 2805 O O . LEU A 1 351 ? -13.153 -18.163 28.861 1.00 68.62 351 LEU A O 1
ATOM 2809 N N . PHE A 1 352 ? -12.935 -16.438 30.278 1.00 76.06 352 PHE A N 1
ATOM 2810 C CA . PHE A 1 352 ? -11.522 -16.176 29.992 1.00 76.06 352 PHE A CA 1
ATOM 2811 C C . PHE A 1 352 ? -10.572 -16.666 31.099 1.00 76.06 352 PHE A C 1
ATOM 2813 O O . PHE A 1 352 ? -9.466 -16.144 31.224 1.00 76.06 352 PHE A O 1
ATOM 2820 N N . GLU A 1 353 ? -10.974 -17.647 31.914 1.00 72.12 353 GLU A N 1
ATOM 2821 C CA . GLU A 1 353 ? -10.131 -18.260 32.963 1.00 72.12 353 GLU A CA 1
ATOM 2822 C C . GLU A 1 353 ? -9.529 -17.249 33.963 1.00 72.12 353 GLU A C 1
ATOM 2824 O O . GLU A 1 353 ? -8.361 -17.306 34.352 1.00 72.12 353 GLU A O 1
ATOM 2829 N N . ASN A 1 354 ? -10.341 -16.282 34.377 1.00 69.56 354 ASN A N 1
ATOM 2830 C CA . ASN A 1 354 ? -10.007 -15.117 35.196 1.00 69.56 354 ASN A CA 1
ATOM 2831 C C . ASN A 1 354 ? -8.937 -14.191 34.594 1.00 69.56 354 ASN A C 1
ATOM 2833 O O . ASN A 1 354 ? -8.314 -13.407 35.314 1.00 69.56 354 ASN A O 1
ATOM 2837 N N . ARG A 1 355 ? -8.719 -14.248 33.276 1.00 71.62 355 ARG A N 1
ATOM 2838 C CA . ARG A 1 355 ? -7.778 -13.375 32.573 1.00 71.62 355 ARG A CA 1
ATOM 2839 C C . ARG A 1 355 ? -8.522 -12.234 31.902 1.00 71.62 355 ARG A C 1
ATOM 2841 O O . ARG A 1 355 ? -9.417 -12.432 31.087 1.00 71.62 355 ARG A O 1
ATOM 2848 N N . ASN A 1 356 ? -8.085 -11.017 32.197 1.00 69.69 356 ASN A N 1
ATOM 2849 C CA . ASN A 1 356 ? -8.545 -9.844 31.475 1.00 69.69 356 ASN A CA 1
ATOM 2850 C C . ASN A 1 356 ? -7.705 -9.651 30.218 1.00 69.69 356 ASN A C 1
ATOM 2852 O O . ASN A 1 356 ? -6.472 -9.676 30.252 1.00 69.69 356 ASN A O 1
ATOM 2856 N N . ARG A 1 357 ? -8.394 -9.390 29.113 1.00 72.88 357 ARG A N 1
ATOM 2857 C CA . ARG A 1 357 ? -7.776 -8.881 27.897 1.00 72.88 357 ARG A CA 1
ATOM 2858 C C . ARG A 1 357 ? -7.095 -7.539 28.188 1.00 72.88 357 ARG A C 1
ATOM 2860 O O . ARG A 1 357 ? -7.644 -6.692 28.891 1.00 72.88 357 ARG A O 1
ATOM 2867 N N . LEU A 1 358 ? -5.942 -7.298 27.572 1.00 72.31 358 LEU A N 1
ATOM 2868 C CA . LEU A 1 358 ? -5.345 -5.970 27.495 1.00 72.31 358 LEU A CA 1
ATOM 2869 C C . LEU A 1 358 ? -6.240 -5.063 26.651 1.00 72.31 358 LEU A C 1
ATOM 2871 O O . LEU A 1 358 ? -6.232 -5.070 25.411 1.00 72.31 358 LEU A O 1
ATOM 2875 N N . GLU A 1 359 ? -7.010 -4.239 27.342 1.00 71.88 359 GLU A N 1
ATOM 2876 C CA . GLU A 1 359 ? -7.726 -3.148 26.718 1.00 71.88 359 GLU A CA 1
ATOM 2877 C C . GLU A 1 359 ? -6.734 -2.065 26.313 1.00 71.88 359 GLU A C 1
ATOM 2879 O O . GLU A 1 359 ? -5.874 -1.618 27.078 1.00 71.88 359 GLU A O 1
ATOM 2884 N N . LYS A 1 360 ? -6.826 -1.644 25.051 1.00 71.31 360 LYS A N 1
ATOM 2885 C CA . LYS A 1 360 ? -6.088 -0.468 24.618 1.00 71.31 360 LYS A CA 1
ATOM 2886 C C . LYS A 1 360 ? -6.707 0.704 25.368 1.00 71.31 360 LYS A C 1
ATOM 2888 O O . LYS A 1 360 ? -7.877 0.983 25.127 1.00 71.31 360 LYS A O 1
ATOM 2893 N N . LYS A 1 361 ? -5.924 1.383 26.214 1.00 73.56 361 LYS A N 1
ATOM 2894 C CA . LYS A 1 361 ? -6.357 2.645 26.823 1.00 73.56 361 LYS A CA 1
ATOM 2895 C C . LYS A 1 361 ? -6.939 3.528 25.725 1.00 73.56 361 LYS A C 1
ATOM 2897 O O . LYS A 1 361 ? -6.293 3.720 24.683 1.00 73.56 361 LYS A O 1
ATOM 2902 N N . GLU A 1 362 ? -8.164 3.995 25.931 1.00 75.44 362 GLU A N 1
ATOM 2903 C CA . GLU A 1 362 ? -8.784 4.932 25.009 1.00 75.44 362 GLU A CA 1
ATOM 2904 C C . GLU A 1 362 ? -7.839 6.120 24.847 1.00 75.44 362 GLU A C 1
ATOM 2906 O O . GLU A 1 362 ? -7.295 6.648 25.822 1.00 75.44 362 GLU A O 1
ATOM 2911 N N . LYS A 1 363 ? -7.547 6.482 23.595 1.00 76.38 363 LYS A N 1
ATOM 2912 C CA . LYS A 1 363 ? -6.714 7.652 23.348 1.00 76.38 363 LYS A CA 1
ATOM 2913 C C . LYS A 1 363 ? -7.519 8.852 23.805 1.00 76.38 363 LYS A C 1
ATOM 2915 O O . LYS A 1 363 ? -8.547 9.159 23.206 1.00 76.38 363 LYS A O 1
ATOM 2920 N N . MET A 1 364 ? -7.035 9.514 24.845 1.00 80.44 364 MET A N 1
ATOM 2921 C CA . MET A 1 364 ? -7.600 10.783 25.257 1.00 80.44 364 MET A CA 1
ATOM 2922 C C . MET A 1 364 ? -7.526 11.757 24.075 1.00 80.44 364 MET A C 1
ATOM 2924 O O . MET A 1 364 ? -6.484 11.818 23.408 1.00 80.44 364 MET A O 1
ATOM 2928 N N . PRO A 1 365 ? -8.611 12.488 23.777 1.00 80.56 365 PRO A N 1
ATOM 2929 C CA . PRO A 1 365 ? -8.562 13.555 22.791 1.00 80.56 365 PRO A CA 1
ATOM 2930 C C . PRO A 1 365 ? -7.443 14.542 23.141 1.00 80.56 365 PRO A C 1
ATOM 2932 O O . PRO A 1 365 ? -7.145 14.742 24.318 1.00 80.56 365 PRO A O 1
ATOM 2935 N N . PHE A 1 366 ? -6.833 15.190 22.147 1.00 84.38 366 PHE A N 1
ATOM 2936 C CA . PHE A 1 366 ? -5.699 16.095 22.393 1.00 84.38 366 PHE A CA 1
ATOM 2937 C C . PHE A 1 366 ? -6.036 17.228 23.388 1.00 84.38 366 PHE A C 1
ATOM 2939 O O . PHE A 1 366 ? -5.169 17.680 24.130 1.00 84.38 366 PHE A O 1
ATOM 2946 N N . TYR A 1 367 ? -7.306 17.643 23.442 1.00 80.25 367 TYR A N 1
ATOM 2947 C CA . TYR A 1 367 ? -7.828 18.680 24.334 1.00 80.25 367 TYR A CA 1
ATOM 2948 C C . TYR A 1 367 ? -8.169 18.187 25.748 1.00 80.25 367 TYR A C 1
ATOM 2950 O O . TYR A 1 367 ? -8.619 18.984 26.566 1.00 80.25 367 TYR A O 1
ATOM 2958 N N . TYR A 1 368 ? -7.962 16.905 26.073 1.00 82.62 368 TYR A N 1
ATOM 2959 C CA . TYR A 1 368 ? -8.325 16.341 27.380 1.00 82.62 368 TYR A CA 1
ATOM 2960 C C . TYR A 1 368 ? -7.708 17.114 28.561 1.00 82.62 368 TYR A C 1
ATOM 2962 O O . TYR A 1 368 ? -8.332 17.278 29.607 1.00 82.62 368 TYR A O 1
ATOM 2970 N N . ASN A 1 369 ? -6.498 17.651 28.374 1.00 83.62 369 ASN A N 1
ATOM 2971 C CA . ASN A 1 369 ? -5.790 18.408 29.405 1.00 83.62 369 ASN A CA 1
ATOM 2972 C C . ASN A 1 369 ? -6.097 19.915 29.416 1.00 83.62 369 ASN A C 1
ATOM 2974 O O . ASN A 1 369 ? -5.610 20.607 30.311 1.00 83.62 369 ASN A O 1
ATOM 2978 N N . TYR A 1 370 ? -6.882 20.437 28.470 1.00 88.19 370 TYR A N 1
ATOM 2979 C CA . TYR A 1 370 ? -7.141 21.875 28.378 1.00 88.19 370 TYR A CA 1
ATOM 2980 C C . TYR A 1 370 ? -8.064 22.348 29.514 1.00 88.19 370 TYR A C 1
ATOM 2982 O O . TYR A 1 370 ? -9.054 21.670 29.808 1.00 88.19 370 TYR A O 1
ATOM 2990 N N . PRO A 1 371 ? -7.797 23.518 30.131 1.00 83.19 371 PRO A N 1
ATOM 2991 C CA . PRO A 1 371 ? -8.639 24.058 31.203 1.00 83.19 371 PRO A CA 1
ATOM 2992 C C . PRO A 1 371 ? -10.118 24.181 30.814 1.00 83.19 371 PRO A C 1
ATOM 2994 O O . PRO A 1 371 ? -10.995 23.831 31.599 1.00 83.19 371 PRO A O 1
ATOM 2997 N N . SER A 1 372 ? -10.399 24.587 29.573 1.00 79.50 372 SER A N 1
ATOM 2998 C CA . SER A 1 372 ? -11.759 24.707 29.033 1.00 79.50 372 SER A CA 1
ATOM 2999 C C . SER A 1 372 ? -12.496 23.367 28.964 1.00 79.50 372 SER A C 1
ATOM 3001 O O . SER A 1 372 ? -13.667 23.284 29.328 1.00 79.50 372 SER A O 1
ATOM 3003 N N . TYR A 1 373 ? -11.812 22.298 28.549 1.00 83.06 373 TYR A N 1
ATOM 3004 C CA . TYR A 1 373 ? -12.402 20.963 28.484 1.00 83.06 373 TYR A CA 1
ATOM 3005 C C . TYR A 1 373 ? -12.640 20.374 29.877 1.00 83.06 373 TYR A C 1
ATOM 3007 O O . TYR A 1 373 ? -13.683 19.766 30.112 1.00 83.06 373 TYR A O 1
ATOM 3015 N N . LYS A 1 374 ? -11.723 20.602 30.827 1.00 79.56 374 LYS A N 1
ATOM 3016 C CA . LYS A 1 374 ? -11.925 20.215 32.233 1.00 79.56 374 LYS A CA 1
ATOM 3017 C C . LYS A 1 374 ? -13.127 20.937 32.846 1.00 79.56 374 LYS A C 1
ATOM 3019 O O . LYS A 1 374 ? -13.941 20.295 33.501 1.00 79.56 374 LYS A O 1
ATOM 3024 N N . HIS A 1 375 ? -13.280 22.234 32.572 1.00 75.56 375 HIS A N 1
ATOM 3025 C CA . HIS A 1 375 ? -14.433 23.016 33.018 1.00 75.56 375 HIS A CA 1
ATOM 3026 C C . HIS A 1 375 ? -15.751 22.512 32.404 1.00 75.56 375 HIS A C 1
ATOM 3028 O O . HIS A 1 375 ? -16.734 22.320 33.114 1.00 75.56 375 HIS A O 1
ATOM 3034 N N . TYR A 1 376 ? -15.753 22.196 31.104 1.00 79.06 376 TYR A N 1
ATOM 3035 C CA . TYR A 1 376 ? -16.888 21.553 30.437 1.00 79.06 376 TYR A CA 1
ATOM 3036 C C . TYR A 1 376 ? -17.251 20.197 31.067 1.00 79.06 376 TYR A C 1
ATOM 3038 O O . TYR A 1 376 ? -18.427 19.928 31.304 1.00 79.06 376 TYR A O 1
ATOM 3046 N N . CYS A 1 377 ? -16.258 19.354 31.377 1.00 73.19 377 CYS A N 1
ATOM 3047 C CA . CYS A 1 377 ? -16.500 18.068 32.037 1.00 73.19 377 CYS A CA 1
ATOM 3048 C C . CYS A 1 377 ? -17.116 18.261 33.428 1.00 73.19 377 CYS A C 1
ATOM 3050 O O . CYS A 1 377 ? -18.102 17.605 33.731 1.00 73.19 377 CYS A O 1
ATOM 3052 N N . MET A 1 378 ? -16.622 19.217 34.224 1.00 72.25 378 MET A N 1
ATOM 3053 C CA . MET A 1 378 ? -17.205 19.541 35.535 1.00 72.25 378 MET A CA 1
ATOM 3054 C C . MET A 1 378 ? -18.678 19.970 35.439 1.00 72.25 378 MET A C 1
ATOM 3056 O O . MET A 1 378 ? -19.495 19.549 36.258 1.00 72.25 378 MET A O 1
ATOM 3060 N N . LEU A 1 379 ? -19.036 20.783 34.439 1.00 70.81 379 LEU A N 1
ATOM 3061 C CA . LEU A 1 379 ? -20.426 21.194 34.206 1.00 70.81 379 LEU A CA 1
ATOM 3062 C C . LEU A 1 379 ? -21.305 20.003 33.799 1.00 70.81 379 LEU A C 1
ATOM 3064 O O . LEU A 1 379 ? -22.385 19.810 34.356 1.00 70.81 379 LEU A O 1
ATOM 3068 N N . ARG A 1 380 ? -20.813 19.163 32.883 1.00 69.31 380 ARG A N 1
ATOM 3069 C CA . ARG A 1 380 ? -21.516 17.961 32.420 1.00 69.31 380 ARG A CA 1
ATOM 3070 C C . ARG A 1 380 ? -21.697 16.921 33.528 1.00 69.31 380 ARG A C 1
ATOM 3072 O O . ARG A 1 380 ? -22.753 16.297 33.603 1.00 69.31 380 ARG A O 1
ATOM 3079 N N . ASP A 1 381 ? -20.691 16.714 34.372 1.00 65.62 381 ASP A N 1
ATOM 3080 C CA . ASP A 1 381 ? -20.756 15.748 35.471 1.00 65.62 381 ASP A CA 1
ATOM 3081 C C . ASP A 1 381 ? -21.755 16.204 36.541 1.00 65.62 381 ASP A C 1
ATOM 3083 O O . ASP A 1 381 ? -22.554 15.389 37.000 1.00 65.62 381 ASP A O 1
ATOM 3087 N N . ARG A 1 382 ? -21.832 17.514 36.834 1.00 60.22 382 ARG A N 1
ATOM 3088 C CA . ARG A 1 382 ? -22.915 18.087 37.656 1.00 60.22 382 ARG A CA 1
ATOM 3089 C C . ARG A 1 382 ? -24.299 17.796 37.077 1.00 60.22 382 ARG A C 1
ATOM 3091 O O . ARG A 1 382 ? -25.178 17.350 37.810 1.00 60.22 382 ARG A O 1
ATOM 3098 N N . GLU A 1 383 ? -24.502 18.010 35.778 1.00 59.50 383 GLU A N 1
ATOM 3099 C CA . GLU A 1 383 ? -25.778 17.689 35.123 1.00 59.50 383 GLU A CA 1
ATOM 3100 C C . GLU A 1 383 ? -26.074 16.181 35.132 1.00 59.50 383 GLU A C 1
ATOM 3102 O O . GLU A 1 383 ? -27.223 15.776 35.303 1.00 59.50 383 GLU A O 1
ATOM 3107 N N . SER A 1 384 ? -25.050 15.337 34.975 1.00 56.59 384 SER A N 1
ATOM 3108 C CA . SER A 1 384 ? -25.156 13.875 35.017 1.00 56.59 384 SER A CA 1
ATOM 3109 C C . SER A 1 384 ? -25.555 13.373 36.404 1.00 56.59 384 SER A C 1
ATOM 3111 O O . SER A 1 384 ? -26.451 12.536 36.506 1.00 56.59 384 SER A O 1
ATOM 3113 N N . GLU A 1 385 ? -24.962 13.905 37.476 1.00 62.06 385 GLU A N 1
ATOM 3114 C CA . GLU A 1 385 ? -25.337 13.564 38.852 1.00 62.06 385 GLU A CA 1
ATOM 3115 C C . GLU A 1 385 ? -26.722 14.082 39.215 1.00 62.06 385 GLU A C 1
ATOM 3117 O O . GLU A 1 385 ? -27.528 13.327 39.754 1.00 62.06 385 GLU A O 1
ATOM 3122 N N . GLN A 1 386 ? -27.061 15.314 38.833 1.00 63.62 386 GLN A N 1
ATOM 3123 C CA . GLN A 1 386 ? -28.420 15.829 38.998 1.00 63.62 386 GLN A CA 1
ATOM 3124 C C . GLN A 1 386 ? -29.433 14.979 38.227 1.00 63.62 386 GLN A C 1
ATOM 3126 O O . GLN A 1 386 ? -30.516 14.696 38.734 1.00 63.62 386 GLN A O 1
ATOM 3131 N N . ARG A 1 387 ? -29.086 14.512 37.022 1.00 57.19 387 ARG A N 1
ATOM 3132 C CA . ARG A 1 387 ? -29.932 13.625 36.216 1.00 57.19 387 ARG A CA 1
ATOM 3133 C C . ARG A 1 387 ? -30.047 12.229 36.821 1.00 57.19 387 ARG A C 1
ATOM 3135 O O . ARG A 1 387 ? -31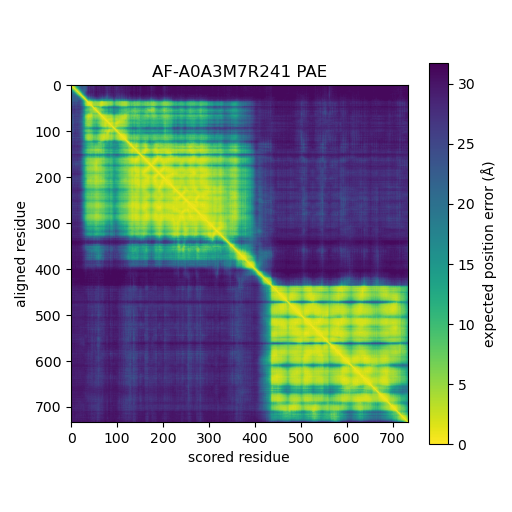.154 11.701 36.840 1.00 57.19 387 ARG A O 1
ATOM 3142 N N . LYS A 1 388 ? -28.960 11.647 37.335 1.00 60.53 388 LYS A N 1
ATOM 3143 C CA . LYS A 1 388 ? -28.978 10.370 38.068 1.00 60.53 388 LYS A CA 1
ATOM 3144 C C . LYS A 1 388 ? -29.816 10.486 39.335 1.00 60.53 388 LYS A C 1
ATOM 3146 O O . LYS A 1 388 ? -30.702 9.670 39.518 1.00 60.53 388 LYS A O 1
ATOM 3151 N N . ALA A 1 389 ? -29.638 11.540 40.128 1.00 60.84 389 ALA A N 1
ATOM 3152 C CA . ALA A 1 389 ? -30.453 11.818 41.307 1.00 60.84 389 ALA A CA 1
ATOM 3153 C C . ALA A 1 389 ? -31.931 12.048 40.952 1.00 60.84 389 ALA A C 1
ATOM 3155 O O . ALA A 1 389 ? -32.813 11.649 41.703 1.00 60.84 389 ALA A O 1
ATOM 3156 N N . ARG A 1 390 ? -32.228 12.647 39.790 1.00 62.97 390 ARG A N 1
ATOM 3157 C CA . ARG A 1 390 ? -33.601 12.813 39.287 1.00 62.97 390 ARG A CA 1
ATOM 3158 C C . ARG A 1 390 ? -34.211 11.488 38.835 1.00 62.97 390 ARG A C 1
ATOM 3160 O O . ARG A 1 390 ? -35.378 11.255 39.114 1.00 62.97 390 ARG A O 1
ATOM 3167 N N . ILE A 1 391 ? -33.442 10.629 38.162 1.00 60.59 391 ILE A N 1
ATOM 3168 C CA . ILE A 1 391 ? -33.865 9.274 37.776 1.00 60.59 391 ILE A CA 1
ATOM 3169 C C . ILE A 1 391 ? -34.072 8.412 39.021 1.00 60.59 391 ILE A C 1
ATOM 3171 O O . ILE A 1 391 ? -35.090 7.743 39.099 1.00 60.59 391 ILE A O 1
ATOM 3175 N N . GLU A 1 392 ? -33.171 8.474 40.002 1.00 56.16 392 GLU A N 1
ATOM 3176 C CA . GLU A 1 392 ? -33.289 7.747 41.268 1.00 56.16 392 GLU A CA 1
ATOM 3177 C C . GLU A 1 392 ? -34.490 8.254 42.072 1.00 56.16 392 GLU A C 1
ATOM 3179 O O . GLU A 1 392 ? -35.294 7.455 42.528 1.00 56.16 392 GLU A O 1
ATOM 3184 N N . ARG A 1 393 ? -34.710 9.577 42.141 1.00 56.03 393 ARG A N 1
ATOM 3185 C CA . ARG A 1 393 ? -35.945 10.147 42.705 1.00 56.03 393 ARG A CA 1
ATOM 3186 C C . ARG A 1 393 ? -37.183 9.666 41.966 1.00 56.03 393 ARG A C 1
ATOM 3188 O O . ARG A 1 393 ? -38.138 9.304 42.626 1.00 56.03 393 ARG A O 1
ATOM 3195 N N . HIS A 1 394 ? -37.183 9.651 40.632 1.00 54.75 394 HIS A N 1
ATOM 3196 C CA . HIS A 1 394 ? -38.309 9.134 39.848 1.00 54.75 394 HIS A CA 1
ATOM 3197 C C . HIS A 1 394 ? -38.505 7.626 40.010 1.00 54.75 394 HIS A C 1
ATOM 3199 O O . HIS A 1 394 ? -39.639 7.180 39.902 1.00 54.75 394 HIS A O 1
ATOM 3205 N N . ARG A 1 395 ? -37.434 6.867 40.271 1.00 52.06 395 ARG A N 1
ATOM 3206 C CA . ARG A 1 395 ? -37.465 5.433 40.562 1.00 52.06 395 ARG A CA 1
ATOM 3207 C C . ARG A 1 395 ? -38.065 5.163 41.943 1.00 52.06 395 ARG A C 1
ATOM 3209 O O . ARG A 1 395 ? -38.984 4.365 42.046 1.00 52.06 395 ARG A O 1
ATOM 3216 N N . ILE A 1 396 ? -37.626 5.905 42.960 1.00 55.72 396 ILE A N 1
ATOM 3217 C CA . ILE A 1 396 ? -38.196 5.885 44.316 1.00 55.72 396 ILE A CA 1
ATOM 3218 C C . ILE A 1 396 ? -39.675 6.308 44.270 1.00 55.72 396 ILE A C 1
ATOM 3220 O O . ILE A 1 396 ? -40.528 5.627 44.827 1.00 55.72 396 ILE A O 1
ATOM 3224 N N . LEU A 1 397 ? -40.007 7.362 43.510 1.00 50.88 397 LEU A N 1
ATOM 3225 C CA . LEU A 1 397 ? -41.396 7.792 43.295 1.00 50.88 397 LEU A CA 1
ATOM 3226 C C . LEU A 1 397 ? -42.229 6.780 42.491 1.00 50.88 397 LEU A C 1
ATOM 3228 O O . LEU A 1 397 ? -43.452 6.798 42.588 1.00 50.88 397 LEU A O 1
ATOM 3232 N N . SER A 1 398 ? -41.601 5.968 41.631 1.00 46.06 398 SER A N 1
ATOM 3233 C CA . SER A 1 398 ? -42.290 4.915 40.876 1.00 46.06 398 SER A CA 1
ATOM 3234 C C . SER A 1 398 ? -42.487 3.643 41.693 1.00 46.06 398 SER A C 1
ATOM 3236 O O . SER A 1 398 ? -43.495 2.977 41.491 1.00 46.06 398 SER A O 1
ATOM 3238 N N . ASP A 1 399 ? -41.593 3.350 42.642 1.00 47.06 399 ASP A N 1
ATOM 3239 C CA . ASP A 1 399 ? -41.783 2.274 43.621 1.00 47.06 399 ASP A CA 1
ATOM 3240 C C . ASP A 1 399 ? -42.929 2.620 44.601 1.00 47.06 399 ASP A C 1
ATOM 3242 O O . ASP A 1 399 ? -43.685 1.735 44.989 1.00 47.06 399 ASP A O 1
ATOM 3246 N N . GLU A 1 400 ? -43.158 3.909 44.904 1.00 45.03 400 GLU A N 1
ATOM 3247 C CA . GLU A 1 400 ? -44.349 4.393 45.639 1.00 45.03 400 GLU A CA 1
ATOM 3248 C C . GLU A 1 400 ? -45.641 4.441 44.791 1.00 45.03 400 GLU A C 1
ATOM 3250 O O . GLU A 1 400 ? -46.740 4.525 45.336 1.00 45.03 400 GLU A O 1
ATOM 3255 N N . ARG A 1 401 ? -45.540 4.378 43.454 1.00 38.50 401 ARG A N 1
ATOM 3256 C CA . ARG A 1 401 ? -46.668 4.470 42.501 1.00 38.50 401 ARG A CA 1
ATOM 3257 C C . ARG A 1 401 ? -46.875 3.185 41.696 1.00 38.50 401 ARG A C 1
ATOM 3259 O O . ARG A 1 401 ? -47.215 3.230 40.516 1.00 38.50 401 ARG A O 1
ATOM 3266 N N . LEU A 1 402 ? -46.745 2.028 42.340 1.00 38.47 402 LEU A N 1
ATOM 3267 C CA . LEU A 1 402 ? -47.173 0.732 41.790 1.00 38.47 402 LEU A CA 1
ATOM 3268 C C . LEU A 1 402 ? -48.708 0.546 41.760 1.00 38.47 402 LEU A C 1
ATOM 3270 O O . LEU A 1 402 ? -49.206 -0.576 41.749 1.00 38.47 402 LEU A O 1
ATOM 3274 N N . LEU A 1 403 ? -49.466 1.643 41.686 1.00 40.56 403 LEU A N 1
ATOM 3275 C CA . LEU A 1 403 ? -50.876 1.658 41.319 1.00 40.56 403 LEU A CA 1
ATOM 3276 C C . LEU A 1 403 ? -51.068 2.707 40.215 1.00 40.56 403 LEU A C 1
ATOM 3278 O O . LEU A 1 403 ? -50.840 3.895 40.420 1.00 40.56 403 LEU A O 1
ATOM 3282 N N . GLU A 1 404 ? -51.508 2.205 39.063 1.00 30.31 404 GLU A N 1
ATOM 3283 C CA . GLU A 1 404 ? -51.993 2.892 37.858 1.00 30.31 404 GLU A CA 1
ATOM 3284 C C . GLU A 1 404 ? -51.029 3.093 36.669 1.00 30.31 404 GLU A C 1
ATOM 3286 O O . GLU A 1 404 ? -49.987 3.746 36.693 1.00 30.31 404 GLU A O 1
ATOM 3291 N N . HIS A 1 405 ? -51.463 2.464 35.574 1.00 41.94 405 HIS A N 1
ATOM 3292 C CA . HIS A 1 405 ? -50.852 2.326 34.264 1.00 41.94 405 HIS A CA 1
ATOM 3293 C C . HIS A 1 405 ? -50.695 3.641 33.484 1.00 41.94 405 HIS A C 1
ATOM 3295 O O . HIS A 1 405 ? -51.654 4.387 33.316 1.00 41.94 405 HIS A O 1
ATOM 3301 N N . ASN A 1 406 ? -49.516 3.809 32.869 1.00 35.34 406 ASN A N 1
ATOM 3302 C CA . ASN A 1 406 ? -49.267 4.113 31.442 1.00 35.34 406 ASN A CA 1
ATOM 3303 C C . ASN A 1 406 ? -48.036 5.020 31.273 1.00 35.34 406 ASN A C 1
ATOM 3305 O O . ASN A 1 406 ? -48.099 6.237 31.432 1.00 35.34 406 ASN A O 1
ATOM 3309 N N . TYR A 1 407 ? -46.904 4.430 30.879 1.00 31.83 407 TYR A N 1
ATOM 3310 C CA . TYR A 1 407 ? -45.704 5.183 30.505 1.00 31.83 407 TYR A CA 1
ATOM 3311 C C . TYR A 1 407 ? -45.778 5.668 29.045 1.00 31.83 407 TYR A C 1
ATOM 3313 O O . TYR A 1 407 ? -45.977 4.844 28.146 1.00 31.83 407 TYR A O 1
ATOM 3321 N N . PRO A 1 408 ? -45.502 6.952 28.744 1.00 32.72 408 PRO A N 1
ATOM 3322 C CA . PRO A 1 408 ? -45.188 7.365 27.385 1.00 32.72 408 PRO A CA 1
ATOM 3323 C C . PRO A 1 408 ? -43.778 6.890 26.990 1.00 32.72 408 PRO A C 1
ATOM 3325 O O . PRO A 1 408 ? -42.819 6.939 27.764 1.00 32.72 408 PRO A O 1
ATOM 3328 N N . LYS A 1 409 ? -43.664 6.408 25.749 1.00 31.28 409 LYS A N 1
ATOM 3329 C CA . LYS A 1 409 ? -42.441 5.880 25.122 1.00 31.28 409 LYS A CA 1
ATOM 3330 C C . LYS A 1 409 ? -41.277 6.887 25.184 1.00 31.28 409 LYS A C 1
ATOM 3332 O O . LYS A 1 409 ? -41.449 8.062 24.869 1.00 31.28 409 LYS A O 1
ATOM 3337 N N . LYS A 1 410 ? -40.063 6.403 25.495 1.00 29.44 410 LYS A N 1
ATOM 3338 C CA . LYS A 1 410 ? -38.801 7.168 25.372 1.00 29.44 410 LYS A CA 1
ATOM 3339 C C . LYS A 1 410 ? -38.639 7.732 23.946 1.00 29.44 410 LYS A C 1
ATOM 3341 O O . LYS A 1 410 ? -38.808 6.966 22.993 1.00 29.44 410 LYS A O 1
ATOM 3346 N N . PRO A 1 411 ? -38.214 8.996 23.757 1.00 29.17 411 PRO A N 1
ATOM 3347 C CA . PRO A 1 411 ? -37.740 9.442 22.454 1.00 29.17 411 PRO A CA 1
ATOM 3348 C C . PRO A 1 411 ? -36.419 8.735 22.126 1.00 29.17 411 PRO A C 1
ATOM 3350 O O . PRO A 1 411 ? -35.512 8.650 22.959 1.00 29.17 411 PRO A O 1
ATOM 3353 N N . LYS A 1 412 ? -36.322 8.202 20.903 1.00 27.47 412 LYS A N 1
ATOM 3354 C CA . LYS A 1 412 ? -35.084 7.630 20.358 1.00 27.47 412 LYS A CA 1
ATOM 3355 C C . LYS A 1 412 ? -33.972 8.694 20.376 1.00 27.47 412 LYS A C 1
ATOM 3357 O O . LYS A 1 412 ? -34.261 9.853 20.068 1.00 27.47 412 LYS A O 1
ATOM 3362 N N . PRO A 1 413 ? -32.711 8.336 20.683 1.00 27.61 413 PRO A N 1
ATOM 3363 C CA . PRO A 1 413 ? -31.594 9.242 20.450 1.00 27.61 413 PRO A CA 1
ATOM 3364 C C . PRO A 1 413 ? -31.562 9.598 18.958 1.00 27.61 413 PRO A C 1
ATOM 3366 O O . PRO A 1 413 ? -31.638 8.710 18.106 1.00 27.61 413 PRO A O 1
ATOM 3369 N N . LYS A 1 414 ? -31.515 10.901 18.651 1.00 27.91 414 LYS A N 1
ATOM 3370 C CA . LYS A 1 414 ? -31.341 11.391 17.280 1.00 27.91 414 LYS A CA 1
ATOM 3371 C C . LYS A 1 414 ? -30.088 10.743 16.693 1.00 27.91 414 LYS A C 1
ATOM 3373 O O . LYS A 1 414 ? -29.026 10.771 17.312 1.00 27.91 414 LYS A O 1
ATOM 3378 N N . ALA A 1 415 ? -30.275 10.126 15.532 1.00 30.95 415 ALA A N 1
ATOM 3379 C CA . ALA A 1 415 ? -29.239 9.476 14.759 1.00 30.95 415 ALA A CA 1
ATOM 3380 C C . ALA A 1 415 ? -28.090 10.446 14.457 1.00 30.95 415 ALA A C 1
ATOM 3382 O O . ALA A 1 415 ? -28.319 11.615 14.155 1.00 30.95 415 ALA A O 1
ATOM 3383 N N . GLU A 1 416 ? -26.881 9.902 14.594 1.00 35.53 416 GLU A N 1
ATOM 3384 C CA . GLU A 1 416 ? -25.644 10.226 13.885 1.00 35.53 416 GLU A CA 1
ATOM 3385 C C . GLU A 1 416 ? -25.704 11.509 13.045 1.00 35.53 416 GLU A C 1
ATOM 3387 O O . GLU A 1 416 ? -26.183 11.521 11.911 1.00 35.53 416 GLU A O 1
ATOM 3392 N N . ALA A 1 417 ? -25.159 12.589 13.616 1.00 30.94 417 ALA A N 1
ATOM 3393 C CA . ALA A 1 417 ? -24.739 13.745 12.844 1.00 30.94 417 ALA A CA 1
ATOM 3394 C C . ALA A 1 417 ? -23.830 13.244 11.718 1.00 30.94 417 ALA A C 1
ATOM 3396 O O . ALA A 1 417 ? -22.815 12.583 11.954 1.00 30.94 417 ALA A O 1
ATOM 3397 N N . SER A 1 418 ? -24.265 13.502 10.489 1.00 37.25 418 SER A N 1
ATOM 3398 C CA . SER A 1 418 ? -23.607 13.084 9.263 1.00 37.25 418 SER A CA 1
ATOM 3399 C C . SER A 1 418 ? -22.107 13.361 9.311 1.00 37.25 418 SER A C 1
ATOM 3401 O O . SER A 1 418 ? -21.681 14.444 9.717 1.00 37.25 418 SER A O 1
ATOM 3403 N N . ASN A 1 419 ? -21.332 12.411 8.787 1.00 40.31 419 ASN A N 1
ATOM 3404 C CA . ASN A 1 419 ? -19.889 12.473 8.541 1.00 40.31 419 ASN A CA 1
ATOM 3405 C C . ASN A 1 419 ? -19.421 13.702 7.721 1.00 40.31 419 ASN A C 1
ATOM 3407 O O . ASN A 1 419 ? -18.280 13.734 7.301 1.00 40.31 419 ASN A O 1
ATOM 3411 N N . LEU A 1 420 ? -20.245 14.718 7.463 1.00 36.06 420 LEU A N 1
ATOM 3412 C CA . LEU A 1 420 ? -19.827 15.980 6.857 1.00 36.06 420 LEU A CA 1
ATOM 3413 C C . LEU A 1 420 ? -19.301 16.985 7.897 1.00 36.06 420 LEU A C 1
ATOM 3415 O O . LEU A 1 420 ? -18.311 17.659 7.629 1.00 36.06 420 LEU A O 1
ATOM 3419 N N . GLU A 1 421 ? -19.892 17.055 9.096 1.00 36.28 421 GLU A N 1
ATOM 3420 C CA . GLU A 1 421 ? -19.510 18.053 10.118 1.00 36.28 421 GLU A CA 1
ATOM 3421 C C . GLU A 1 421 ? -18.154 17.753 10.774 1.00 36.28 421 GLU A C 1
ATOM 3423 O O . GLU A 1 421 ? -17.402 18.667 11.117 1.00 36.28 421 GLU A O 1
ATOM 3428 N N . VAL A 1 422 ? -17.803 16.471 10.905 1.00 39.22 422 VAL A N 1
ATOM 3429 C CA . VAL A 1 422 ? -16.512 16.032 11.461 1.00 39.22 422 VAL A CA 1
ATOM 3430 C C . VAL A 1 422 ? -15.366 16.363 10.501 1.00 39.22 422 VAL A C 1
ATOM 3432 O O . VAL A 1 422 ? -14.342 16.889 10.933 1.00 39.22 422 VAL A O 1
ATOM 3435 N N . TYR A 1 423 ? -15.570 16.165 9.195 1.00 39.03 423 TYR A N 1
ATOM 3436 C CA . TYR A 1 423 ? -14.598 16.566 8.175 1.00 39.03 423 TYR A CA 1
ATOM 3437 C C . TYR A 1 423 ? -14.509 18.093 8.060 1.00 39.03 423 TYR A C 1
ATOM 3439 O O . TYR A 1 423 ? -13.414 18.619 7.898 1.00 39.03 423 TYR A O 1
ATOM 3447 N N . PHE A 1 424 ? -15.619 18.818 8.240 1.00 38.31 424 PHE A N 1
ATOM 3448 C CA . PHE A 1 424 ? -15.629 20.285 8.309 1.00 38.31 424 PHE A CA 1
ATOM 3449 C C . PHE A 1 424 ? -14.798 20.825 9.482 1.00 38.31 424 PHE A C 1
ATOM 3451 O O . PHE A 1 424 ? -14.038 21.781 9.322 1.00 38.31 424 PHE A O 1
ATOM 3458 N N . ARG A 1 425 ? -14.891 20.195 10.660 1.00 40.44 425 ARG A N 1
ATOM 3459 C CA . ARG A 1 425 ? -14.122 20.594 11.849 1.00 40.44 425 ARG A CA 1
ATOM 3460 C C . ARG A 1 425 ? -12.640 20.261 11.729 1.00 40.44 425 ARG A C 1
ATOM 3462 O O . ARG A 1 425 ? -11.814 21.099 12.078 1.00 40.44 425 ARG A O 1
ATOM 3469 N N . GLU A 1 426 ? -12.293 19.087 11.205 1.00 40.69 426 GLU A N 1
ATOM 3470 C CA . GLU A 1 426 ? -10.892 18.733 10.945 1.00 40.69 426 GLU A CA 1
ATOM 3471 C C . GLU A 1 426 ? -10.272 19.617 9.852 1.00 40.69 426 GLU A C 1
ATOM 3473 O O . GLU A 1 426 ? -9.106 19.987 9.967 1.00 40.69 426 GLU A O 1
ATOM 3478 N N . PHE A 1 427 ? -11.049 20.045 8.851 1.00 39.41 427 PHE A N 1
ATOM 3479 C CA . PHE A 1 427 ? -10.582 20.926 7.777 1.00 39.41 427 PHE A CA 1
ATOM 3480 C C . PHE A 1 427 ? -10.383 22.382 8.234 1.00 39.41 427 PHE A C 1
ATOM 3482 O O . PHE A 1 427 ? -9.378 23.000 7.888 1.00 39.41 427 PHE A O 1
ATOM 3489 N N . ILE A 1 428 ? -11.268 22.915 9.088 1.00 40.88 428 ILE A N 1
ATOM 3490 C CA . ILE A 1 428 ? -11.090 24.241 9.711 1.00 40.88 428 ILE A CA 1
ATOM 3491 C C . ILE A 1 428 ? -9.931 24.228 10.719 1.00 40.88 428 ILE A C 1
ATOM 3493 O O . ILE A 1 428 ? -9.165 25.187 10.771 1.00 40.88 428 ILE A O 1
ATOM 3497 N N . ILE A 1 429 ? -9.735 23.137 11.469 1.00 42.00 429 ILE A N 1
ATOM 3498 C CA . ILE A 1 429 ? -8.560 22.959 12.340 1.00 42.00 429 ILE A CA 1
ATOM 3499 C C . ILE A 1 429 ? -7.279 22.834 11.503 1.00 42.00 429 ILE A C 1
ATOM 3501 O O . ILE A 1 429 ? -6.252 23.385 11.887 1.00 42.00 429 ILE A O 1
ATOM 3505 N N . PHE A 1 430 ? -7.328 22.193 10.333 1.00 38.34 430 PHE A N 1
ATOM 3506 C CA . PHE A 1 430 ? -6.207 22.138 9.393 1.00 38.34 430 PHE A CA 1
ATOM 3507 C C . PHE A 1 430 ? -5.887 23.519 8.793 1.00 38.34 430 PHE A C 1
ATOM 3509 O O . PHE A 1 430 ? -4.715 23.877 8.691 1.00 38.34 430 PHE A O 1
ATOM 3516 N N . LEU A 1 431 ? -6.896 24.344 8.486 1.00 38.03 431 LEU A N 1
ATOM 3517 C CA . LEU A 1 431 ? -6.712 25.748 8.088 1.00 38.03 431 LEU A CA 1
ATOM 3518 C C . LEU A 1 431 ? -6.179 26.623 9.240 1.00 38.03 431 LEU A C 1
ATOM 3520 O O . LEU A 1 431 ? -5.277 27.429 9.022 1.00 38.03 431 LEU A O 1
ATOM 3524 N N . ALA A 1 432 ? -6.656 26.428 10.472 1.00 37.59 432 ALA A N 1
ATOM 3525 C CA . ALA A 1 432 ? -6.164 27.132 11.660 1.00 37.59 432 ALA A CA 1
ATOM 3526 C C . ALA A 1 432 ? -4.724 26.721 12.035 1.00 37.59 432 ALA A C 1
ATOM 3528 O O . ALA A 1 432 ? -3.920 27.568 12.427 1.00 37.59 432 ALA A O 1
ATOM 3529 N N . LEU A 1 433 ? -4.357 25.452 11.822 1.00 40.28 433 LEU A N 1
ATOM 3530 C CA . LEU A 1 433 ? -2.980 24.960 11.922 1.00 40.28 433 LEU A CA 1
ATOM 3531 C C . LEU A 1 433 ? -2.085 25.576 10.836 1.00 40.28 433 LEU A C 1
ATOM 3533 O O . LEU A 1 433 ? -0.963 25.973 11.134 1.00 40.28 433 LEU A O 1
ATOM 3537 N N . ILE A 1 434 ? -2.576 25.758 9.604 1.00 43.19 434 ILE A N 1
ATOM 3538 C CA . ILE A 1 434 ? -1.828 26.453 8.537 1.00 43.19 434 ILE A CA 1
ATOM 3539 C C . ILE A 1 434 ? -1.574 27.931 8.900 1.00 43.19 434 ILE A C 1
ATOM 3541 O O . ILE A 1 434 ? -0.475 28.435 8.656 1.00 43.19 434 ILE A O 1
ATOM 3545 N N . VAL A 1 435 ? -2.528 28.609 9.552 1.00 44.09 435 VAL A N 1
ATOM 3546 C CA . VAL A 1 435 ? -2.352 29.986 10.060 1.00 44.09 435 VAL A CA 1
ATOM 3547 C C . VAL A 1 435 ? -1.368 30.047 11.245 1.00 44.09 435 VAL A C 1
ATOM 3549 O O . VAL A 1 435 ? -0.627 31.024 11.378 1.00 44.09 435 VAL A O 1
ATOM 3552 N N . GLN A 1 436 ? -1.267 28.995 12.066 1.00 50.66 436 GLN A N 1
ATOM 3553 C CA . GLN A 1 436 ? -0.245 28.888 13.121 1.00 50.66 436 GLN A CA 1
ATOM 3554 C C . GLN A 1 436 ? 1.168 28.564 12.591 1.00 50.66 436 GLN A C 1
ATOM 3556 O O . GLN A 1 436 ? 2.157 28.944 13.223 1.00 50.66 436 GLN A O 1
ATOM 3561 N N . MET A 1 437 ? 1.298 27.929 11.421 1.00 66.62 437 MET A N 1
ATOM 3562 C CA . MET A 1 437 ? 2.594 27.466 10.896 1.00 66.62 437 MET A CA 1
ATOM 3563 C C . MET A 1 437 ? 3.473 28.566 10.276 1.00 66.62 437 MET A C 1
ATOM 3565 O O . MET A 1 437 ? 4.685 28.510 10.444 1.00 66.62 437 MET A O 1
ATOM 3569 N N . PHE A 1 438 ? 2.921 29.578 9.588 1.00 82.56 438 PHE A N 1
ATOM 3570 C CA . PHE A 1 438 ? 3.748 30.707 9.104 1.00 82.56 438 PHE A CA 1
ATOM 3571 C C . PHE A 1 438 ? 4.140 31.650 10.247 1.00 82.56 438 PHE A C 1
ATOM 3573 O O . PHE A 1 438 ? 5.253 32.169 10.286 1.00 82.56 438 PHE A O 1
ATOM 3580 N N . ASN A 1 439 ? 3.235 31.850 11.210 1.00 81.56 439 ASN A N 1
ATOM 3581 C CA . ASN A 1 439 ? 3.454 32.761 12.332 1.00 81.56 439 ASN A CA 1
ATOM 3582 C C . ASN A 1 439 ? 4.598 32.343 13.266 1.00 81.56 439 ASN A C 1
ATOM 3584 O O . ASN A 1 439 ? 5.127 33.204 13.961 1.00 81.56 439 ASN A O 1
ATOM 3588 N N . SER A 1 440 ? 4.969 31.063 13.242 1.00 85.12 440 SER A N 1
ATOM 3589 C CA . SER A 1 440 ? 6.096 30.462 13.964 1.00 85.12 440 SER A CA 1
ATOM 3590 C C . SER A 1 440 ? 7.296 30.137 13.055 1.00 85.12 440 SER A C 1
ATOM 3592 O O . SER A 1 440 ? 8.252 29.511 13.503 1.00 85.12 440 SER A O 1
ATOM 3594 N N . SER A 1 441 ? 7.253 30.530 11.776 1.00 88.88 441 SER A N 1
ATOM 3595 C CA . SER A 1 441 ? 8.282 30.187 10.788 1.00 88.88 441 SER A CA 1
ATOM 3596 C C . SER A 1 441 ? 9.480 31.135 10.822 1.00 88.88 441 SER A C 1
ATOM 3598 O O . SER A 1 441 ? 9.333 32.334 11.069 1.00 88.88 441 SER A O 1
ATOM 3600 N N . THR A 1 442 ? 10.657 30.619 10.463 1.00 89.81 442 THR A N 1
ATOM 3601 C CA . THR A 1 442 ? 11.872 31.435 10.308 1.00 89.81 442 THR A CA 1
ATOM 3602 C C . THR A 1 442 ? 11.730 32.451 9.172 1.00 89.81 442 THR A C 1
ATOM 3604 O O . THR A 1 442 ? 12.225 33.568 9.273 1.00 89.81 442 THR A O 1
ATOM 3607 N N . GLN A 1 443 ? 10.940 32.131 8.137 1.00 90.94 443 GLN A N 1
ATOM 3608 C CA . GLN A 1 443 ? 10.623 33.063 7.055 1.00 90.94 443 GLN A CA 1
ATOM 3609 C C . GLN A 1 443 ? 9.980 34.356 7.566 1.00 90.94 443 GLN A C 1
ATOM 3611 O O . GLN A 1 443 ? 10.322 35.427 7.073 1.00 90.94 443 GLN A O 1
ATOM 3616 N N . LYS A 1 444 ? 9.070 34.275 8.543 1.00 90.19 444 LYS A N 1
ATOM 3617 C CA . LYS A 1 444 ? 8.463 35.468 9.144 1.00 90.19 444 LYS A CA 1
ATOM 3618 C C . LYS A 1 444 ? 9.468 36.245 9.996 1.00 90.19 444 LYS A C 1
ATOM 3620 O O . LYS A 1 444 ? 9.450 37.469 9.962 1.00 90.19 444 LYS A O 1
ATOM 3625 N N . SER A 1 445 ? 10.298 35.545 10.767 1.00 89.31 445 SER A N 1
ATOM 3626 C CA . SER A 1 445 ? 11.242 36.175 11.696 1.00 89.31 445 SER A CA 1
ATOM 3627 C C . SER A 1 445 ? 12.412 36.859 10.985 1.00 89.31 445 SER A C 1
ATOM 3629 O O . SER A 1 445 ? 12.763 37.977 11.347 1.00 89.31 445 SER A O 1
ATOM 3631 N N . ASN A 1 446 ? 12.986 36.210 9.966 1.00 89.88 446 ASN A N 1
ATOM 3632 C CA . ASN A 1 446 ? 14.290 36.577 9.402 1.00 89.88 446 ASN A CA 1
ATOM 3633 C C . ASN A 1 446 ? 14.220 37.078 7.949 1.00 89.88 446 ASN A C 1
ATOM 3635 O O . ASN A 1 446 ? 15.130 37.768 7.494 1.00 89.88 446 ASN A O 1
ATOM 3639 N N . TRP A 1 447 ? 13.143 36.765 7.215 1.00 90.50 447 TRP A N 1
ATOM 3640 C CA . TRP A 1 447 ? 13.018 37.056 5.777 1.00 90.50 447 TRP A CA 1
ATOM 3641 C C . TRP A 1 447 ? 11.778 37.882 5.416 1.00 90.50 447 TRP A C 1
ATOM 3643 O O . TRP A 1 447 ? 11.386 37.914 4.249 1.00 90.50 447 TRP A O 1
ATOM 3653 N N . LEU A 1 448 ? 11.160 38.540 6.399 1.00 92.62 448 LEU A N 1
ATOM 3654 C CA . LEU A 1 448 ? 10.089 39.510 6.190 1.00 92.62 448 LEU A CA 1
ATOM 3655 C C . LEU A 1 448 ? 10.587 40.896 6.613 1.00 92.62 448 LEU A C 1
ATOM 3657 O O . LEU A 1 448 ? 10.906 41.126 7.779 1.00 92.62 448 LEU A O 1
ATOM 3661 N N . PHE A 1 449 ? 10.659 41.815 5.659 1.00 92.31 449 PHE A N 1
ATOM 3662 C CA . PHE A 1 449 ? 11.200 43.158 5.844 1.00 92.31 449 PHE A CA 1
ATOM 3663 C C . PHE A 1 449 ? 10.075 44.186 5.902 1.00 92.31 449 PHE A C 1
ATOM 3665 O O . PHE A 1 449 ? 8.987 43.973 5.368 1.00 92.31 449 PHE A O 1
ATOM 3672 N N . LYS A 1 450 ? 10.343 45.315 6.562 1.00 86.81 450 LYS A N 1
ATOM 3673 C CA . LYS A 1 450 ? 9.326 46.352 6.783 1.00 86.81 450 LYS A CA 1
ATOM 3674 C C . LYS A 1 450 ? 9.020 47.127 5.504 1.00 86.81 450 LYS A C 1
ATOM 3676 O O . LYS A 1 450 ? 7.855 47.334 5.184 1.00 86.81 450 LYS A O 1
ATOM 3681 N N . ASP A 1 451 ? 10.067 47.501 4.770 1.00 89.12 451 ASP A N 1
ATOM 3682 C CA . ASP A 1 451 ? 9.976 48.405 3.627 1.00 89.12 451 ASP A CA 1
ATOM 3683 C C . ASP A 1 451 ? 10.877 47.967 2.470 1.00 89.12 451 ASP A C 1
ATOM 3685 O O . ASP A 1 451 ? 11.965 47.425 2.666 1.00 89.12 451 ASP A O 1
ATOM 3689 N N . ALA A 1 452 ? 10.467 48.291 1.240 1.00 88.38 452 ALA A N 1
ATOM 3690 C CA . ALA A 1 452 ? 11.250 48.016 0.032 1.00 88.38 452 ALA A CA 1
ATOM 3691 C C . ALA A 1 452 ? 12.610 48.747 0.009 1.00 88.38 452 ALA A C 1
ATOM 3693 O O . ALA A 1 452 ? 13.561 48.266 -0.606 1.00 88.38 452 ALA A O 1
ATOM 3694 N N . ALA A 1 453 ? 12.722 49.884 0.707 1.00 90.00 453 ALA A N 1
ATOM 3695 C CA . ALA A 1 453 ? 13.973 50.630 0.835 1.00 90.00 453 ALA A CA 1
ATOM 3696 C C . ALA A 1 453 ? 15.061 49.810 1.548 1.00 90.00 453 ALA A C 1
ATOM 3698 O O . ALA A 1 453 ? 16.210 49.815 1.112 1.00 90.00 453 ALA A O 1
ATOM 3699 N N . GLN A 1 454 ? 14.677 49.037 2.571 1.00 91.38 454 GLN A N 1
ATOM 3700 C CA . GLN A 1 454 ? 15.590 48.168 3.315 1.00 91.38 454 GLN A CA 1
ATOM 3701 C C . GLN A 1 454 ? 16.181 47.070 2.417 1.00 91.38 454 GLN A C 1
ATOM 3703 O O . GLN A 1 454 ? 17.368 46.763 2.502 1.00 91.38 454 GLN A O 1
ATOM 3708 N N . LEU A 1 455 ? 15.379 46.5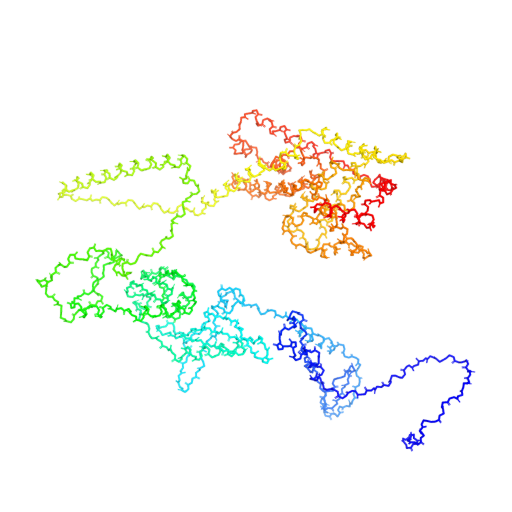03 1.508 1.00 91.25 455 LEU A N 1
ATOM 3709 C CA . LEU A 1 455 ? 15.872 45.525 0.533 1.00 91.25 455 LEU A CA 1
ATOM 3710 C C . LEU A 1 455 ? 16.845 46.143 -0.471 1.00 91.25 455 LEU A C 1
ATOM 3712 O O . LEU A 1 455 ? 17.864 45.533 -0.795 1.00 91.25 455 LEU A O 1
ATOM 3716 N N . ALA A 1 456 ? 16.540 47.344 -0.967 1.00 90.81 456 ALA A N 1
ATOM 3717 C CA . ALA A 1 456 ? 17.427 48.055 -1.882 1.00 90.81 456 ALA A CA 1
ATOM 3718 C C . ALA A 1 456 ? 18.776 48.374 -1.219 1.00 90.81 456 ALA A C 1
ATOM 3720 O O . ALA A 1 456 ? 19.818 48.250 -1.856 1.00 90.81 456 ALA A O 1
ATOM 3721 N N . GLU A 1 457 ? 18.770 48.736 0.065 1.00 92.56 457 GLU A N 1
ATOM 3722 C CA . GLU A 1 457 ? 19.984 48.981 0.842 1.00 92.56 457 GLU A CA 1
ATOM 3723 C C . GLU A 1 457 ? 20.837 47.716 1.006 1.00 92.56 457 GLU A C 1
ATOM 3725 O O . GLU A 1 457 ? 22.034 47.762 0.728 1.00 92.56 457 GLU A O 1
ATOM 3730 N N . LEU A 1 458 ? 20.233 46.576 1.364 1.00 92.00 458 LEU A N 1
ATOM 3731 C CA . LEU A 1 458 ? 20.953 45.300 1.486 1.00 92.00 458 LEU A CA 1
ATOM 3732 C C . LEU A 1 458 ? 21.630 44.888 0.173 1.00 92.00 458 LEU A C 1
ATOM 3734 O O . LEU A 1 458 ? 22.802 44.515 0.174 1.00 92.00 458 LEU A O 1
ATOM 3738 N N . ARG A 1 459 ? 20.929 45.034 -0.956 1.00 92.69 459 ARG A N 1
ATOM 3739 C CA . ARG A 1 459 ? 21.484 44.729 -2.283 1.00 92.69 459 ARG A CA 1
ATOM 3740 C C . ARG A 1 459 ? 22.611 45.685 -2.676 1.00 92.69 459 ARG A C 1
ATOM 3742 O O . ARG A 1 459 ? 23.650 45.240 -3.154 1.00 92.69 459 ARG A O 1
ATOM 3749 N N . ARG A 1 460 ? 22.446 46.993 -2.440 1.00 92.12 460 ARG A N 1
ATOM 3750 C CA . ARG A 1 460 ? 23.512 47.988 -2.678 1.00 92.12 460 ARG A CA 1
ATOM 3751 C C . ARG A 1 460 ? 24.738 47.715 -1.816 1.00 92.12 460 ARG A C 1
ATOM 3753 O O . ARG A 1 460 ? 25.859 47.858 -2.296 1.00 92.12 460 ARG A O 1
ATOM 3760 N N . LYS A 1 461 ? 24.527 47.305 -0.565 1.00 93.25 461 LYS A N 1
ATOM 3761 C CA . LYS A 1 461 ? 25.601 46.917 0.343 1.00 93.25 461 LYS A CA 1
ATOM 3762 C C . LYS A 1 461 ? 26.350 45.691 -0.182 1.00 93.25 461 LYS A C 1
ATOM 3764 O O . LYS A 1 461 ? 27.565 45.762 -0.293 1.00 93.25 461 LYS A O 1
ATOM 3769 N N . ALA A 1 462 ? 25.649 44.634 -0.597 1.00 90.12 462 ALA A N 1
ATOM 3770 C CA . ALA A 1 462 ? 26.272 43.441 -1.180 1.00 90.12 462 ALA A CA 1
ATOM 3771 C C . ALA A 1 462 ? 27.129 43.767 -2.420 1.00 90.12 462 ALA A C 1
ATOM 3773 O O . ALA A 1 462 ? 28.255 43.284 -2.546 1.00 90.12 462 ALA A O 1
ATOM 3774 N N . ASN A 1 463 ? 26.626 44.637 -3.302 1.00 91.00 463 ASN A N 1
ATOM 3775 C CA . ASN A 1 463 ? 27.362 45.130 -4.467 1.00 91.00 463 ASN A CA 1
ATOM 3776 C C . ASN A 1 463 ? 28.619 45.928 -4.060 1.00 91.00 463 ASN A C 1
ATOM 3778 O O . ASN A 1 463 ? 29.721 45.638 -4.526 1.00 91.00 463 ASN A O 1
ATOM 3782 N N . SER A 1 464 ? 28.478 46.885 -3.135 1.00 88.75 464 SER A N 1
ATOM 3783 C CA . SER A 1 464 ? 29.591 47.714 -2.653 1.00 88.75 464 SER A CA 1
ATOM 3784 C C . SER A 1 464 ? 30.661 46.901 -1.920 1.00 88.75 464 SER A C 1
ATOM 3786 O O . SER A 1 464 ? 31.852 47.121 -2.138 1.00 88.75 464 SER A O 1
ATOM 3788 N N . ASP A 1 465 ? 30.257 45.943 -1.087 1.00 88.88 465 ASP A N 1
ATOM 3789 C CA . ASP A 1 465 ? 31.162 45.083 -0.323 1.00 88.88 465 ASP A CA 1
ATOM 3790 C C . ASP A 1 465 ? 31.963 44.150 -1.245 1.00 88.88 465 ASP A C 1
ATOM 3792 O O . ASP A 1 465 ? 33.118 43.836 -0.958 1.00 88.88 465 ASP A O 1
ATOM 3796 N N . TYR A 1 466 ? 31.400 43.727 -2.382 1.00 86.69 466 TYR A N 1
ATOM 3797 C CA . TYR A 1 466 ? 32.162 43.012 -3.408 1.00 86.69 466 TYR A CA 1
ATOM 3798 C C . TYR A 1 466 ? 33.187 43.920 -4.102 1.00 86.69 466 TYR A C 1
ATOM 3800 O O . TYR A 1 466 ? 34.361 43.560 -4.183 1.00 86.69 466 TYR A O 1
ATOM 3808 N N . ILE A 1 467 ? 32.776 45.116 -4.542 1.00 85.94 467 ILE A N 1
ATOM 3809 C CA . ILE A 1 467 ? 33.667 46.070 -5.228 1.00 85.94 467 ILE A CA 1
ATOM 3810 C C . ILE A 1 467 ? 34.852 46.453 -4.328 1.00 85.94 467 ILE A C 1
ATOM 3812 O O . ILE A 1 467 ? 35.995 46.444 -4.779 1.00 85.94 467 ILE A O 1
ATOM 3816 N N . LYS A 1 468 ? 34.602 46.702 -3.036 1.00 85.69 468 LYS A N 1
ATOM 3817 C CA . LYS A 1 468 ? 35.655 47.000 -2.050 1.00 85.69 468 LYS A CA 1
ATOM 3818 C C . LYS A 1 468 ? 36.645 45.849 -1.855 1.00 85.69 468 LYS A C 1
ATOM 3820 O O . LYS A 1 468 ? 37.815 46.111 -1.613 1.00 85.69 468 LYS A O 1
ATOM 3825 N N . ARG A 1 469 ? 36.201 44.588 -1.948 1.00 83.69 469 ARG A N 1
ATOM 3826 C CA . ARG A 1 469 ? 37.072 43.409 -1.777 1.00 83.69 469 ARG A CA 1
ATOM 3827 C C . ARG A 1 469 ? 38.034 43.198 -2.949 1.00 83.69 469 ARG A C 1
ATOM 3829 O O . ARG A 1 469 ? 39.093 42.617 -2.748 1.00 83.69 469 ARG A O 1
ATOM 3836 N N . GLN A 1 470 ? 37.679 43.640 -4.156 1.00 76.69 470 GLN A N 1
ATOM 3837 C CA . GLN A 1 470 ? 38.415 43.290 -5.375 1.00 76.69 470 GLN A CA 1
ATOM 3838 C C . GLN A 1 470 ? 39.639 44.174 -5.672 1.00 76.69 470 GLN A C 1
ATOM 3840 O O . GLN A 1 470 ? 40.406 43.787 -6.540 1.00 76.69 470 GLN A O 1
ATOM 3845 N N . ASN A 1 471 ? 39.866 45.301 -4.974 1.00 63.81 471 ASN A N 1
ATOM 3846 C CA . ASN A 1 471 ? 41.071 46.166 -5.060 1.00 63.81 471 ASN A CA 1
ATOM 3847 C C . ASN A 1 471 ? 41.603 46.492 -6.485 1.00 63.81 471 ASN A C 1
ATOM 3849 O O . ASN A 1 471 ? 42.766 46.856 -6.645 1.00 63.81 471 ASN A O 1
ATOM 3853 N N . VAL A 1 472 ? 40.779 46.366 -7.530 1.00 71.19 472 VAL A N 1
ATOM 3854 C CA . VAL A 1 472 ? 41.160 46.546 -8.939 1.00 71.19 472 VAL A CA 1
ATOM 3855 C C . VAL A 1 472 ? 40.131 47.460 -9.598 1.00 71.19 472 VAL A C 1
ATOM 3857 O O . VAL A 1 472 ? 38.935 47.176 -9.535 1.00 71.19 472 VAL A O 1
ATOM 3860 N N . ASP A 1 473 ? 40.583 48.505 -10.291 1.00 62.47 473 ASP A N 1
ATOM 3861 C CA . ASP A 1 473 ? 39.717 49.390 -11.078 1.00 62.47 473 ASP A CA 1
ATOM 3862 C C . ASP A 1 473 ? 39.239 48.686 -12.361 1.00 62.47 473 ASP A C 1
ATOM 3864 O O . ASP A 1 473 ? 39.833 48.796 -13.435 1.00 62.47 473 ASP A O 1
ATOM 3868 N N . ARG A 1 474 ? 38.154 47.911 -12.249 1.00 72.31 474 ARG A N 1
ATOM 3869 C CA . ARG A 1 474 ? 37.413 47.344 -13.388 1.00 72.31 474 ARG A CA 1
ATOM 3870 C C . ARG A 1 474 ? 36.055 48.026 -13.533 1.00 72.31 474 ARG A C 1
ATOM 3872 O O . ARG A 1 474 ? 35.490 48.541 -12.573 1.00 72.31 474 ARG A O 1
ATOM 3879 N N . ASN A 1 475 ? 35.487 47.981 -14.739 1.00 80.00 475 ASN A N 1
ATOM 3880 C CA . ASN A 1 475 ? 34.125 48.456 -14.997 1.00 80.00 475 ASN A CA 1
ATOM 3881 C C . ASN A 1 475 ? 33.081 47.470 -14.431 1.00 80.00 475 ASN A C 1
ATOM 3883 O O . ASN A 1 475 ? 32.526 46.661 -15.174 1.00 80.00 475 ASN A O 1
ATOM 3887 N N . PHE A 1 476 ? 32.860 47.511 -13.114 1.00 86.00 476 PHE A N 1
ATOM 3888 C CA . PHE A 1 476 ? 31.926 46.640 -12.393 1.00 86.00 476 PHE A CA 1
ATOM 3889 C C . PHE A 1 476 ? 30.452 46.930 -12.709 1.00 86.00 476 PHE A C 1
ATOM 3891 O O . PHE A 1 476 ? 30.091 47.984 -13.243 1.00 86.00 476 PHE A O 1
ATOM 3898 N N . LEU A 1 477 ? 29.586 45.971 -12.375 1.00 88.06 477 LEU A N 1
ATOM 3899 C CA . LEU A 1 477 ? 28.138 46.125 -12.484 1.00 88.06 477 LEU A CA 1
ATOM 3900 C C . LEU A 1 477 ? 27.600 47.032 -11.380 1.00 88.06 477 LEU A C 1
ATOM 3902 O O . LEU A 1 477 ? 27.904 46.852 -10.200 1.00 88.06 477 LEU A O 1
ATOM 3906 N N . THR A 1 478 ? 26.752 47.976 -11.774 1.00 90.31 478 THR A N 1
ATOM 3907 C CA . THR A 1 478 ? 25.982 48.796 -10.837 1.00 90.31 478 THR A CA 1
ATOM 3908 C C . THR A 1 478 ? 24.820 47.998 -10.243 1.00 90.31 478 THR A C 1
ATOM 3910 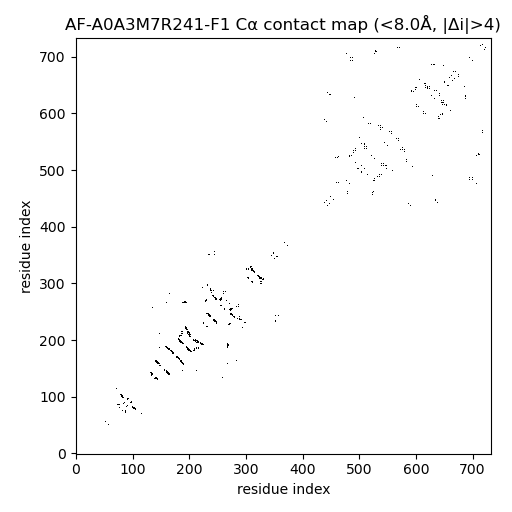O O . THR A 1 478 ? 24.356 47.017 -10.822 1.00 90.31 478 THR A O 1
ATOM 3913 N N . TYR A 1 479 ? 24.295 48.453 -9.103 1.00 89.00 479 TYR A N 1
ATOM 3914 C CA . TYR A 1 479 ? 23.119 47.852 -8.461 1.00 89.00 479 TYR A CA 1
ATOM 3915 C C . TYR A 1 479 ? 21.902 47.730 -9.401 1.00 89.00 479 TYR A C 1
ATOM 3917 O O . TYR A 1 479 ? 21.207 46.716 -9.370 1.00 89.00 479 TYR A O 1
ATOM 3925 N N . GLU A 1 480 ? 21.640 48.733 -10.245 1.00 89.50 480 GLU A N 1
ATOM 3926 C CA . GLU A 1 480 ? 20.499 48.683 -11.173 1.00 89.50 480 GLU A CA 1
ATOM 3927 C C . GLU A 1 480 ? 20.740 47.677 -12.312 1.00 89.50 480 GLU A C 1
ATOM 3929 O O . GLU A 1 480 ? 19.829 46.931 -12.671 1.00 89.50 480 GLU A O 1
ATOM 3934 N N . GLU A 1 481 ? 21.975 47.567 -12.817 1.00 90.06 481 GLU A N 1
ATOM 3935 C CA . GLU A 1 481 ? 22.346 46.532 -13.794 1.00 90.06 481 GLU A CA 1
ATOM 3936 C C . GLU A 1 481 ? 22.237 45.118 -13.187 1.00 90.06 481 GLU A C 1
ATOM 3938 O O . GLU A 1 481 ? 21.701 44.211 -13.830 1.00 90.06 481 GLU A O 1
ATOM 3943 N N . GLU A 1 482 ? 22.672 44.924 -11.932 1.00 90.69 482 GLU A N 1
ATOM 3944 C CA . GLU A 1 482 ? 22.494 43.657 -11.204 1.00 90.69 482 GLU A CA 1
ATOM 3945 C C . GLU A 1 482 ? 21.011 43.313 -11.011 1.00 90.69 482 GLU A C 1
ATOM 3947 O O . GLU A 1 482 ? 20.593 42.169 -11.178 1.00 90.69 482 GLU A O 1
ATOM 3952 N N . LYS A 1 483 ? 20.174 44.305 -10.707 1.00 90.38 483 LYS A N 1
ATOM 3953 C CA . LYS A 1 483 ? 18.731 44.101 -10.567 1.00 90.38 483 LYS A CA 1
ATOM 3954 C C . LYS A 1 483 ? 18.091 43.637 -11.880 1.00 90.38 483 LYS A C 1
ATOM 3956 O O . LYS A 1 483 ? 17.265 42.725 -11.855 1.00 90.38 483 LYS A O 1
ATOM 3961 N N . ILE A 1 484 ? 18.477 44.222 -13.017 1.00 90.81 484 ILE A N 1
ATOM 3962 C CA . ILE A 1 484 ? 17.964 43.842 -14.345 1.00 90.81 484 ILE A CA 1
ATOM 3963 C C . ILE A 1 484 ? 18.367 42.406 -14.698 1.00 90.81 484 ILE A C 1
ATOM 3965 O O . ILE A 1 484 ? 17.514 41.616 -15.113 1.00 90.81 484 ILE A O 1
ATOM 3969 N N . ILE A 1 485 ? 19.638 42.035 -14.501 1.00 91.56 485 ILE A N 1
ATOM 3970 C CA . ILE A 1 485 ? 20.101 40.679 -14.828 1.00 91.56 485 ILE A CA 1
ATOM 3971 C C . ILE A 1 485 ? 19.464 39.630 -13.907 1.00 91.56 485 ILE A C 1
ATOM 3973 O O . ILE A 1 485 ? 19.051 38.573 -14.379 1.00 91.56 485 ILE A O 1
ATOM 3977 N N . LEU A 1 486 ? 19.283 39.924 -12.616 1.00 92.75 486 LEU A N 1
ATOM 3978 C CA . LEU A 1 486 ? 18.599 39.017 -11.691 1.00 92.75 486 LEU A CA 1
ATOM 3979 C C . LEU A 1 486 ? 17.139 38.788 -12.088 1.00 92.75 486 LEU A C 1
ATOM 3981 O O . LEU A 1 486 ? 16.697 37.641 -12.129 1.00 92.75 486 LEU A O 1
ATOM 3985 N N . LEU A 1 487 ? 16.414 39.846 -12.462 1.00 91.25 487 LEU A N 1
ATOM 3986 C CA . LEU A 1 487 ? 15.046 39.731 -12.980 1.00 91.25 487 LEU A CA 1
ATOM 3987 C C . LEU A 1 487 ? 14.980 38.879 -14.258 1.00 91.25 487 LEU A C 1
ATOM 3989 O O . LEU A 1 487 ? 14.041 38.099 -14.433 1.00 91.25 487 LEU A O 1
ATOM 3993 N N . HIS A 1 488 ? 15.984 38.977 -15.133 1.00 92.12 488 HIS A N 1
ATOM 3994 C CA . HIS A 1 488 ? 16.089 38.112 -16.308 1.00 92.12 488 HIS A CA 1
ATOM 3995 C C . HIS A 1 488 ? 16.253 36.632 -15.922 1.00 92.12 488 HIS A C 1
ATOM 3997 O O . HIS A 1 488 ? 15.531 35.775 -16.438 1.00 92.12 488 HIS A O 1
ATOM 4003 N N . TYR A 1 489 ? 17.139 36.315 -14.975 1.00 93.25 489 TYR A N 1
ATOM 4004 C CA . TYR A 1 489 ? 17.334 34.936 -14.518 1.00 93.25 489 TYR A CA 1
ATOM 4005 C C . TYR A 1 489 ? 16.125 34.382 -13.744 1.00 93.25 489 TYR A C 1
ATOM 4007 O O . TYR A 1 489 ? 15.809 33.202 -13.885 1.00 93.25 489 TYR A O 1
ATOM 4015 N N . GLU A 1 490 ? 15.372 35.211 -13.016 1.00 92.44 490 GLU A N 1
ATOM 4016 C CA . GLU A 1 490 ? 14.086 34.811 -12.422 1.00 92.44 490 GLU A CA 1
ATOM 4017 C C . GLU A 1 490 ? 13.064 34.377 -13.483 1.00 92.44 490 GLU A C 1
ATOM 4019 O O . GLU A 1 490 ? 12.350 33.383 -13.308 1.00 92.44 490 GLU A O 1
ATOM 4024 N N . TYR A 1 491 ? 13.019 35.085 -14.614 1.00 91.12 491 TYR A N 1
ATOM 4025 C CA . TYR A 1 491 ? 12.195 34.698 -15.755 1.00 91.12 491 TYR A CA 1
ATOM 4026 C C . TYR A 1 491 ? 12.675 33.380 -16.387 1.00 91.12 491 TYR A C 1
ATOM 4028 O O . TYR A 1 491 ? 11.853 32.505 -16.678 1.00 91.12 491 TYR A O 1
ATOM 4036 N N . LEU A 1 492 ? 13.991 33.182 -16.524 1.00 91.12 492 LEU A N 1
ATOM 4037 C CA . LEU A 1 492 ? 14.563 31.923 -17.013 1.00 91.12 492 LEU A CA 1
ATOM 4038 C C . LEU A 1 492 ? 14.256 30.731 -16.095 1.00 91.12 492 LEU A C 1
ATOM 4040 O O . LEU A 1 492 ? 13.945 29.656 -16.607 1.00 91.12 492 LEU A O 1
ATOM 4044 N N . ILE A 1 493 ? 14.264 30.906 -14.765 1.00 92.56 493 ILE A N 1
ATOM 4045 C CA . ILE A 1 493 ? 13.853 29.858 -13.809 1.00 92.56 493 ILE A CA 1
ATOM 4046 C C . ILE A 1 493 ? 12.439 29.372 -14.138 1.00 92.56 493 ILE A C 1
ATOM 4048 O O . ILE A 1 493 ? 12.199 28.168 -14.237 1.00 92.56 493 ILE A O 1
ATOM 4052 N N . LYS A 1 494 ? 11.498 30.297 -14.360 1.00 90.00 494 LYS A N 1
ATOM 4053 C CA . LYS A 1 494 ? 10.114 29.947 -14.713 1.00 90.00 494 LYS A CA 1
ATOM 4054 C C . LYS A 1 494 ? 10.034 29.211 -16.040 1.00 90.00 494 LYS A C 1
ATOM 4056 O O . LYS A 1 494 ? 9.360 28.187 -16.123 1.00 90.00 494 LYS A O 1
ATOM 4061 N N . GLN A 1 495 ? 10.733 29.701 -17.064 1.00 89.69 495 GLN A N 1
ATOM 4062 C CA . GLN A 1 495 ? 10.760 29.048 -18.372 1.00 89.69 495 GLN A CA 1
ATOM 4063 C C . GLN A 1 495 ? 11.352 27.638 -18.304 1.00 89.69 495 GLN A C 1
ATOM 4065 O O . GLN A 1 495 ? 10.817 26.723 -18.933 1.00 89.69 495 GLN A O 1
ATOM 4070 N N . PHE A 1 496 ? 12.425 27.454 -17.533 1.00 91.06 496 PHE A N 1
ATOM 4071 C CA . PHE A 1 496 ? 13.060 26.158 -17.328 1.00 91.06 496 PHE A CA 1
ATOM 4072 C C . PHE A 1 496 ? 12.111 25.185 -16.624 1.00 91.06 496 PHE A C 1
ATOM 4074 O O . PHE A 1 496 ? 11.897 24.076 -17.110 1.00 91.06 496 PHE A O 1
ATOM 4081 N N . CYS A 1 497 ? 11.473 25.622 -15.536 1.00 90.50 497 CYS A N 1
ATOM 4082 C CA . CYS A 1 497 ? 10.482 24.836 -14.805 1.00 90.50 497 CYS A CA 1
ATOM 4083 C C . CYS A 1 497 ? 9.253 24.473 -15.659 1.00 90.50 497 CYS A C 1
ATOM 4085 O O . CYS A 1 497 ? 8.741 23.361 -15.546 1.00 90.50 497 CYS A O 1
ATOM 4087 N N . ALA A 1 498 ? 8.800 25.369 -16.544 1.00 89.25 498 ALA A N 1
ATOM 4088 C CA . ALA A 1 498 ? 7.666 25.119 -17.439 1.00 89.25 498 ALA A CA 1
ATOM 4089 C C . ALA A 1 498 ? 7.953 24.032 -18.493 1.00 89.25 498 ALA A C 1
ATOM 4091 O O . ALA A 1 498 ? 7.051 23.289 -18.872 1.00 89.25 498 ALA A O 1
ATOM 4092 N N . HIS A 1 499 ? 9.206 23.911 -18.945 1.00 89.81 499 HIS A N 1
ATOM 4093 C CA . HIS A 1 499 ? 9.636 22.906 -19.930 1.00 89.81 499 HIS A CA 1
ATOM 4094 C C . HIS A 1 499 ? 10.282 21.665 -19.293 1.00 89.81 499 HIS A C 1
ATOM 4096 O O . HIS A 1 499 ? 10.834 20.823 -20.005 1.00 89.81 499 HIS A O 1
ATOM 4102 N N . PHE A 1 500 ? 10.228 21.546 -17.967 1.00 90.25 500 PHE A N 1
ATOM 4103 C CA . PHE A 1 500 ? 10.895 20.486 -17.223 1.00 90.25 500 PHE A CA 1
ATOM 4104 C C . PHE A 1 500 ? 10.241 19.112 -17.463 1.00 90.25 500 PHE A C 1
ATOM 4106 O O . PHE A 1 500 ? 9.018 18.977 -17.499 1.00 90.25 500 PHE A O 1
ATOM 4113 N N . GLN A 1 501 ? 11.062 18.074 -17.616 1.00 85.00 501 GLN A N 1
ATOM 4114 C CA . GLN A 1 501 ? 10.676 16.683 -17.838 1.00 85.00 501 GLN A CA 1
ATOM 4115 C C . GLN A 1 501 ? 11.304 15.784 -16.757 1.00 85.00 501 GLN A C 1
ATOM 4117 O O . GLN A 1 501 ? 12.531 15.745 -16.623 1.00 85.00 501 GLN A O 1
ATOM 4122 N N . PRO A 1 502 ? 10.508 15.010 -15.994 1.00 85.12 502 PRO A N 1
ATOM 4123 C CA . PRO A 1 502 ? 9.041 14.931 -16.015 1.00 85.12 502 PRO A CA 1
ATOM 4124 C C . PRO A 1 502 ? 8.379 16.248 -15.569 1.00 85.12 502 PRO A C 1
ATOM 4126 O O . PRO A 1 502 ? 8.989 16.968 -14.785 1.00 85.12 502 PRO A O 1
ATOM 4129 N N . PRO A 1 503 ? 7.146 16.558 -16.018 1.00 84.31 503 PRO A N 1
ATOM 4130 C CA . PRO A 1 503 ? 6.479 17.808 -15.661 1.00 84.31 503 PRO A CA 1
ATOM 4131 C C . PRO A 1 503 ? 6.419 17.981 -14.142 1.00 84.31 503 PRO A C 1
ATOM 4133 O O . PRO A 1 503 ? 6.072 17.043 -13.417 1.00 84.31 503 PRO A O 1
ATOM 4136 N N . LEU A 1 504 ? 6.757 19.183 -13.667 1.00 81.19 504 LEU A N 1
ATOM 4137 C CA . LEU A 1 504 ? 6.704 19.532 -12.249 1.00 81.19 504 LEU A CA 1
ATOM 4138 C C . LEU A 1 504 ? 5.244 19.524 -11.784 1.00 81.19 504 LEU A C 1
ATOM 4140 O O . LEU A 1 504 ? 4.504 20.485 -11.969 1.00 81.19 504 LEU A O 1
ATOM 4144 N N . THR A 1 505 ? 4.818 18.425 -11.162 1.00 70.75 505 THR A N 1
ATOM 4145 C CA . THR A 1 505 ? 3.451 18.272 -10.637 1.00 70.75 505 THR A CA 1
ATOM 4146 C C . THR A 1 505 ? 3.200 19.116 -9.385 1.00 70.75 505 THR A C 1
ATOM 4148 O O . THR A 1 505 ? 2.055 19.271 -8.969 1.00 70.75 505 THR A O 1
ATOM 4151 N N . ILE A 1 506 ? 4.263 19.637 -8.766 1.00 78.62 506 ILE A N 1
ATOM 4152 C CA . ILE A 1 506 ? 4.223 20.438 -7.541 1.00 78.62 506 ILE A CA 1
ATOM 4153 C C . ILE A 1 506 ? 4.616 21.873 -7.898 1.00 78.62 506 ILE A C 1
ATOM 4155 O O . ILE A 1 506 ? 5.796 22.193 -8.018 1.00 78.62 506 ILE A O 1
ATOM 4159 N N . ILE A 1 507 ? 3.625 22.756 -8.042 1.00 81.12 507 ILE A N 1
ATOM 4160 C CA . ILE A 1 507 ? 3.868 24.149 -8.455 1.00 81.12 507 ILE A CA 1
ATOM 4161 C C . ILE A 1 507 ? 4.653 24.961 -7.411 1.00 81.12 507 ILE A C 1
ATOM 4163 O O . ILE A 1 507 ? 5.336 25.926 -7.745 1.00 81.12 507 ILE A O 1
ATOM 4167 N N . ALA A 1 508 ? 4.630 24.519 -6.149 1.00 86.38 508 ALA A N 1
ATOM 4168 C CA . ALA A 1 508 ? 5.413 25.109 -5.067 1.00 86.38 508 ALA A CA 1
ATOM 4169 C C . ALA A 1 508 ? 6.930 25.058 -5.327 1.00 86.38 508 ALA A C 1
ATOM 4171 O O . ALA A 1 508 ? 7.634 25.955 -4.873 1.00 86.38 508 ALA A O 1
ATOM 4172 N N . VAL A 1 509 ? 7.426 24.096 -6.122 1.00 92.06 509 VAL A N 1
ATOM 4173 C CA . VAL A 1 509 ? 8.851 24.005 -6.493 1.00 92.06 509 VAL A CA 1
ATOM 4174 C C . VAL A 1 509 ? 9.322 25.292 -7.171 1.00 92.06 509 VAL A C 1
ATOM 4176 O O . VAL A 1 509 ? 10.398 25.795 -6.854 1.00 92.06 509 VAL A O 1
ATOM 4179 N N . VAL A 1 510 ? 8.507 25.868 -8.061 1.00 91.75 510 VAL A N 1
ATOM 4180 C CA . VAL A 1 510 ? 8.835 27.109 -8.783 1.00 91.75 510 VAL A CA 1
ATOM 4181 C C . VAL A 1 510 ? 8.938 28.289 -7.818 1.00 91.75 510 VAL A C 1
ATOM 4183 O O . VAL A 1 510 ? 9.914 29.038 -7.862 1.00 91.75 510 VAL A O 1
ATOM 4186 N N . GLY A 1 511 ? 7.970 28.415 -6.905 1.00 91.81 511 GLY A N 1
ATOM 4187 C CA . GLY A 1 511 ? 7.973 29.451 -5.872 1.00 91.81 511 GLY A CA 1
ATOM 4188 C C . GLY A 1 511 ? 9.178 29.335 -4.935 1.00 91.81 511 GLY A C 1
ATOM 4189 O O . GLY A 1 511 ? 9.875 30.322 -4.709 1.00 91.81 511 GLY A O 1
ATOM 4190 N N . THR A 1 512 ? 9.495 28.120 -4.480 1.00 94.00 512 THR A N 1
ATOM 4191 C CA . THR A 1 512 ? 10.648 27.838 -3.610 1.00 94.00 512 THR A CA 1
ATOM 4192 C C . THR A 1 512 ? 11.979 28.117 -4.318 1.00 94.00 512 THR A C 1
ATOM 4194 O O . THR A 1 512 ? 12.878 28.704 -3.721 1.00 94.00 512 THR A O 1
ATOM 4197 N N . SER A 1 513 ? 12.087 27.801 -5.612 1.00 94.75 513 SER A N 1
ATOM 4198 C CA . SER A 1 513 ? 13.292 28.058 -6.414 1.00 94.75 513 SER A CA 1
ATOM 4199 C C . SER A 1 513 ? 13.578 29.554 -6.553 1.00 94.75 513 SER A C 1
ATOM 4201 O O . SER A 1 513 ? 14.701 30.005 -6.330 1.00 94.75 513 SER A O 1
ATOM 4203 N N . ILE A 1 514 ? 12.548 30.337 -6.882 1.00 93.94 514 ILE A N 1
ATOM 4204 C CA . ILE A 1 514 ? 12.657 31.796 -6.999 1.00 93.94 514 ILE A CA 1
ATOM 4205 C C . ILE A 1 514 ? 12.912 32.422 -5.627 1.00 93.94 514 ILE A C 1
ATOM 4207 O O . ILE A 1 514 ? 13.719 33.341 -5.521 1.00 93.94 514 ILE A O 1
ATOM 4211 N N . ALA A 1 515 ? 12.288 31.910 -4.563 1.00 93.88 515 ALA A N 1
ATOM 4212 C CA . ALA A 1 515 ? 12.540 32.370 -3.203 1.00 93.88 515 ALA A CA 1
ATOM 4213 C C . ALA A 1 515 ? 14.005 32.168 -2.787 1.00 93.88 515 ALA A C 1
ATOM 4215 O O . ALA A 1 515 ? 14.613 33.102 -2.268 1.00 93.88 515 ALA A O 1
ATOM 4216 N N . TYR A 1 516 ? 14.596 30.997 -3.044 1.00 95.75 516 TYR A N 1
ATOM 4217 C CA . TYR A 1 516 ? 16.021 30.764 -2.782 1.00 95.75 516 TYR A CA 1
ATOM 4218 C C . TYR A 1 516 ? 16.913 31.686 -3.603 1.00 95.75 516 TYR A C 1
ATOM 4220 O O . TYR A 1 516 ? 17.812 32.308 -3.043 1.00 95.75 516 TYR A O 1
ATOM 4228 N N . PHE A 1 517 ? 16.622 31.841 -4.896 1.00 95.69 517 PHE A N 1
ATOM 4229 C CA . PHE A 1 517 ? 17.376 32.733 -5.773 1.00 95.69 517 PHE A CA 1
ATOM 4230 C C . PHE A 1 517 ? 17.349 34.184 -5.265 1.00 95.69 517 PHE A C 1
ATOM 4232 O O . PHE A 1 517 ? 18.392 34.818 -5.108 1.00 95.69 517 PHE A O 1
ATOM 4239 N N . LYS A 1 518 ? 16.163 34.679 -4.898 1.00 93.69 518 LYS A N 1
ATOM 4240 C CA . LYS A 1 518 ? 15.974 36.015 -4.323 1.00 93.69 518 LYS A CA 1
ATOM 4241 C C . LYS A 1 518 ? 16.676 36.185 -2.976 1.00 93.69 518 LYS A C 1
ATOM 4243 O O . LYS A 1 518 ? 17.246 37.244 -2.727 1.00 93.69 518 LYS A O 1
ATOM 4248 N N . ARG A 1 519 ? 16.624 35.180 -2.092 1.00 94.56 519 ARG A N 1
ATOM 4249 C CA . ARG A 1 519 ? 17.294 35.214 -0.778 1.00 94.56 519 ARG A CA 1
ATOM 4250 C C . ARG A 1 519 ? 18.810 35.240 -0.924 1.00 94.56 519 ARG A C 1
ATOM 4252 O O . ARG A 1 519 ? 19.466 36.035 -0.259 1.00 94.56 519 ARG A O 1
ATOM 4259 N N . PHE A 1 520 ? 19.343 34.424 -1.829 1.00 94.75 520 PHE A N 1
ATOM 4260 C CA . PHE A 1 520 ? 20.772 34.346 -2.102 1.00 94.75 520 PHE A CA 1
ATOM 4261 C C . PHE A 1 520 ? 21.325 35.697 -2.580 1.00 94.75 520 PHE A C 1
ATOM 4263 O O . PHE A 1 520 ? 22.254 36.235 -1.977 1.00 94.75 520 PHE A O 1
ATOM 4270 N N . TYR A 1 521 ? 20.699 36.306 -3.591 1.00 94.38 521 TYR A N 1
ATOM 4271 C CA . TYR A 1 521 ? 21.134 37.595 -4.148 1.00 94.38 521 TYR A CA 1
ATOM 4272 C C . TYR A 1 521 ? 20.685 38.828 -3.352 1.00 94.38 521 TYR A C 1
ATOM 4274 O O . TYR A 1 521 ? 20.931 39.962 -3.755 1.00 94.38 521 TYR A O 1
ATOM 4282 N N . LEU A 1 522 ? 20.051 38.640 -2.191 1.00 92.50 522 LEU A N 1
ATOM 4283 C CA . LEU A 1 522 ? 19.826 39.739 -1.253 1.00 92.50 522 LEU A CA 1
ATOM 4284 C C . LEU A 1 522 ? 21.121 40.132 -0.526 1.00 92.50 522 LEU A C 1
ATOM 4286 O O . LEU A 1 522 ? 21.283 41.293 -0.159 1.00 92.50 522 LEU A O 1
ATOM 4290 N N . ARG A 1 523 ? 22.021 39.162 -0.308 1.00 90.50 523 ARG A N 1
ATOM 4291 C CA . ARG A 1 523 ? 23.273 39.331 0.451 1.00 90.50 523 ARG A CA 1
ATOM 4292 C C . ARG A 1 523 ? 24.541 39.100 -0.377 1.00 90.50 523 ARG A C 1
ATOM 4294 O O . ARG A 1 523 ? 25.621 39.432 0.094 1.00 90.50 523 ARG A O 1
ATOM 4301 N N . ASN A 1 524 ? 24.421 38.550 -1.584 1.00 91.00 524 ASN A N 1
ATOM 4302 C CA . ASN A 1 524 ? 25.549 38.229 -2.460 1.00 91.00 524 ASN A CA 1
ATOM 4303 C C . ASN A 1 524 ? 25.420 38.968 -3.803 1.00 91.00 524 ASN A C 1
ATOM 4305 O O . ASN A 1 524 ? 24.307 39.228 -4.259 1.00 91.00 524 ASN A O 1
ATOM 4309 N N . SER A 1 525 ? 26.552 39.276 -4.442 1.00 90.88 525 SER A N 1
ATOM 4310 C CA . SER A 1 525 ? 26.605 39.932 -5.760 1.00 90.88 525 SER A CA 1
ATOM 4311 C C . SER A 1 525 ? 26.618 38.913 -6.912 1.00 90.88 525 SER A C 1
ATOM 4313 O O . SER A 1 525 ? 27.130 37.799 -6.774 1.00 90.88 525 SER A O 1
ATOM 4315 N N . CYS A 1 526 ? 26.095 39.311 -8.080 1.00 89.31 526 CYS A N 1
ATOM 4316 C CA . CYS A 1 526 ? 26.134 38.513 -9.316 1.00 89.31 526 CYS A CA 1
ATOM 4317 C C . CYS A 1 526 ? 27.553 38.329 -9.858 1.00 89.31 526 CYS A C 1
ATOM 4319 O O . CYS A 1 526 ? 27.824 37.369 -10.574 1.00 89.31 526 CYS A O 1
ATOM 4321 N N . MET A 1 527 ? 28.447 39.265 -9.535 1.00 87.19 527 MET A N 1
ATOM 4322 C CA . MET A 1 527 ? 29.844 39.233 -9.963 1.00 87.19 527 MET A CA 1
ATOM 4323 C C . MET A 1 527 ? 30.649 38.170 -9.205 1.00 87.19 527 MET A C 1
ATOM 4325 O O . MET A 1 527 ? 31.594 37.610 -9.756 1.00 87.19 527 MET A O 1
ATOM 4329 N N . GLU A 1 528 ? 30.256 37.880 -7.959 1.00 86.62 528 GLU A N 1
ATOM 4330 C CA . GLU A 1 528 ? 30.885 36.864 -7.108 1.00 86.62 528 GLU A CA 1
ATOM 4331 C C . GLU A 1 528 ? 30.409 35.453 -7.464 1.00 86.62 528 GLU A C 1
ATOM 4333 O O . GLU A 1 528 ? 31.220 34.536 -7.581 1.00 86.62 528 GLU A O 1
ATOM 4338 N N . TYR A 1 529 ? 29.097 35.293 -7.668 1.00 88.19 529 TYR A N 1
ATOM 4339 C CA . TYR A 1 529 ? 28.469 34.028 -8.038 1.00 88.19 529 TYR A CA 1
ATOM 4340 C C . TYR A 1 529 ? 27.602 34.225 -9.271 1.00 88.19 529 TYR A C 1
ATOM 4342 O O . TYR A 1 529 ? 26.616 34.969 -9.237 1.00 88.19 529 TYR A O 1
ATOM 4350 N N . HIS A 1 530 ? 27.938 33.520 -10.350 1.00 88.88 530 HIS A N 1
ATOM 4351 C CA . HIS A 1 530 ? 27.250 33.686 -11.618 1.00 88.88 530 HIS A CA 1
ATOM 4352 C C . HIS A 1 530 ? 25.790 33.190 -11.518 1.00 88.88 530 HIS A C 1
ATOM 4354 O O . HIS A 1 530 ? 25.564 32.024 -11.170 1.00 88.88 530 HIS A O 1
ATOM 4360 N N . PRO A 1 531 ? 24.781 34.007 -11.888 1.00 91.44 531 PRO A N 1
ATOM 4361 C CA . PRO A 1 531 ? 23.364 33.635 -11.801 1.00 91.44 531 PRO A CA 1
ATOM 4362 C C . PRO A 1 531 ? 23.006 32.333 -12.513 1.00 91.44 531 PRO A C 1
ATOM 4364 O O . PRO A 1 531 ? 22.192 31.568 -11.999 1.00 91.44 531 PRO A O 1
ATOM 4367 N N . LYS A 1 532 ? 23.655 32.052 -13.653 1.00 87.88 532 LYS A N 1
ATOM 4368 C CA . LYS A 1 532 ? 23.503 30.807 -14.430 1.00 87.88 532 LYS A CA 1
ATOM 4369 C C . LYS A 1 532 ? 23.711 29.531 -13.609 1.00 87.88 532 LYS A C 1
ATOM 4371 O O . LYS A 1 532 ? 22.977 28.567 -13.806 1.00 87.88 532 LYS A O 1
ATOM 4376 N N . ASP A 1 533 ? 24.689 29.525 -12.712 1.00 86.56 533 ASP A N 1
ATOM 4377 C CA . ASP A 1 533 ? 25.005 28.336 -11.924 1.00 86.56 533 ASP A CA 1
ATOM 4378 C C . ASP A 1 533 ? 24.066 28.253 -10.715 1.00 86.56 533 ASP A C 1
ATOM 4380 O O . ASP A 1 533 ? 23.439 27.217 -10.479 1.00 86.56 533 ASP A O 1
ATOM 4384 N N . ILE A 1 534 ? 23.859 29.382 -10.024 1.00 91.56 534 ILE A N 1
ATOM 4385 C CA . ILE A 1 534 ? 23.000 29.474 -8.835 1.00 91.56 534 ILE A CA 1
ATOM 4386 C C . ILE A 1 534 ? 21.542 29.117 -9.140 1.00 91.56 534 ILE A C 1
ATOM 4388 O O . ILE A 1 534 ? 20.924 28.383 -8.367 1.00 91.56 534 ILE A O 1
ATOM 4392 N N . PHE A 1 535 ? 20.975 29.563 -10.268 1.00 92.31 535 PHE A N 1
ATOM 4393 C CA . PHE A 1 535 ? 19.566 29.279 -10.557 1.00 92.31 535 PHE A CA 1
ATOM 4394 C C . PHE A 1 535 ? 19.300 27.777 -10.745 1.00 92.31 535 PHE A C 1
ATOM 4396 O O . PHE A 1 535 ? 18.267 27.284 -10.290 1.00 92.31 535 PHE A O 1
ATOM 4403 N N . LEU A 1 536 ? 20.229 27.030 -11.357 1.00 91.50 536 LEU A N 1
ATOM 4404 C CA . LEU A 1 536 ? 20.095 25.580 -11.540 1.00 91.50 536 LEU A CA 1
ATOM 4405 C C . LEU A 1 536 ? 20.075 24.850 -10.192 1.00 91.50 536 LEU A C 1
ATOM 4407 O O . LEU A 1 536 ? 19.286 23.924 -9.997 1.00 91.50 536 LEU A O 1
ATOM 4411 N N . ILE A 1 537 ? 20.900 25.295 -9.246 1.00 92.44 537 ILE A N 1
ATOM 4412 C CA . ILE A 1 537 ? 20.992 24.699 -7.908 1.00 92.44 537 ILE A CA 1
ATOM 4413 C C . ILE A 1 537 ? 19.770 25.055 -7.074 1.00 92.44 537 ILE A C 1
ATOM 4415 O O . ILE A 1 537 ? 19.234 24.176 -6.406 1.00 92.44 537 ILE A O 1
ATOM 4419 N N . CYS A 1 538 ? 19.273 26.293 -7.157 1.00 95.25 538 CYS A N 1
ATOM 4420 C CA . CYS A 1 538 ? 18.027 26.686 -6.501 1.00 95.25 538 CYS A CA 1
ATOM 4421 C C . CYS A 1 538 ? 16.868 25.767 -6.909 1.00 95.25 538 CYS A C 1
ATOM 4423 O O . CYS A 1 538 ? 16.116 25.321 -6.043 1.00 95.25 538 CYS A O 1
ATOM 4425 N N . ILE A 1 539 ? 16.759 25.428 -8.200 1.00 94.06 539 ILE A N 1
ATOM 4426 C CA . ILE A 1 539 ? 15.729 24.504 -8.697 1.00 94.06 539 ILE A CA 1
ATOM 4427 C C . ILE A 1 539 ? 15.977 23.082 -8.189 1.00 94.06 539 ILE A C 1
ATOM 4429 O O . ILE A 1 539 ? 15.050 22.424 -7.713 1.00 94.06 539 ILE A O 1
ATOM 4433 N N . TYR A 1 540 ? 17.219 22.598 -8.256 1.00 93.56 540 TYR A N 1
ATOM 4434 C CA . TYR A 1 540 ? 17.560 21.254 -7.795 1.00 93.56 540 TYR A CA 1
ATOM 4435 C C . TYR A 1 540 ? 17.320 21.069 -6.286 1.00 93.56 540 TYR A C 1
ATOM 4437 O O . TYR A 1 540 ? 16.697 20.086 -5.881 1.00 93.56 540 TYR A O 1
ATOM 4445 N N . LEU A 1 541 ? 17.736 22.029 -5.453 1.00 94.81 541 LEU A N 1
ATOM 4446 C CA . LEU A 1 541 ? 17.502 22.025 -4.008 1.00 94.81 541 LEU A CA 1
ATOM 4447 C C . LEU A 1 541 ? 16.005 22.132 -3.687 1.00 94.81 541 LEU A C 1
ATOM 4449 O O . LEU A 1 541 ? 15.506 21.364 -2.865 1.00 94.81 541 LEU A O 1
ATOM 4453 N N . ALA A 1 542 ? 15.262 23.005 -4.379 1.00 94.75 542 ALA A N 1
ATOM 4454 C CA . ALA A 1 542 ? 13.812 23.116 -4.213 1.00 94.75 542 ALA A CA 1
ATOM 4455 C C . ALA A 1 542 ? 13.087 21.798 -4.529 1.00 94.75 542 ALA A C 1
ATOM 4457 O O . ALA A 1 542 ? 12.164 21.425 -3.806 1.00 94.75 542 ALA A O 1
ATOM 4458 N N . CYS A 1 543 ? 13.531 21.051 -5.549 1.00 93.44 543 CYS A N 1
ATOM 4459 C CA . CYS A 1 543 ? 12.981 19.725 -5.846 1.00 93.44 543 CYS A CA 1
ATOM 4460 C C . CYS A 1 543 ? 13.158 18.757 -4.667 1.00 93.44 543 CYS A C 1
ATOM 4462 O O . CYS A 1 543 ? 12.231 18.021 -4.343 1.00 93.44 543 CYS A O 1
ATOM 4464 N N . LYS A 1 544 ? 14.312 18.775 -3.986 1.00 91.56 544 LYS A N 1
ATOM 4465 C CA . LYS A 1 544 ? 14.543 17.913 -2.813 1.00 91.56 544 LYS A CA 1
ATOM 4466 C C . LYS A 1 544 ? 13.670 18.305 -1.622 1.00 91.56 544 LYS A C 1
ATOM 4468 O O . LYS A 1 544 ? 13.129 17.426 -0.958 1.00 91.56 544 LYS A O 1
ATOM 4473 N N . ILE A 1 545 ? 13.540 19.605 -1.354 1.00 92.38 545 ILE A N 1
ATOM 4474 C CA . ILE A 1 545 ? 12.825 20.123 -0.177 1.00 92.38 545 ILE A CA 1
ATOM 4475 C C . ILE A 1 545 ? 11.307 19.971 -0.309 1.00 92.38 545 ILE A C 1
ATOM 4477 O O . ILE A 1 545 ? 10.648 19.610 0.662 1.00 92.38 545 ILE A O 1
ATOM 4481 N N . GLU A 1 546 ? 10.755 20.176 -1.504 1.00 89.50 546 GLU A N 1
ATOM 4482 C CA . GLU A 1 546 ? 9.324 19.980 -1.791 1.00 89.50 546 GLU A CA 1
ATOM 4483 C C . GLU A 1 546 ? 8.972 18.510 -2.108 1.00 89.50 546 GLU A C 1
ATOM 4485 O O . GLU A 1 546 ? 7.904 18.222 -2.646 1.00 89.50 546 GLU A O 1
ATOM 4490 N N . GLU A 1 547 ? 9.873 17.567 -1.801 1.00 89.19 547 GLU A N 1
ATOM 4491 C CA . GLU A 1 547 ? 9.707 16.118 -2.004 1.00 89.19 547 GLU A CA 1
ATOM 4492 C C . GLU A 1 547 ? 9.447 15.696 -3.470 1.00 89.19 547 GLU A C 1
ATOM 4494 O O . GLU A 1 547 ? 8.918 14.614 -3.754 1.00 89.19 547 GLU A O 1
ATOM 4499 N N . PHE A 1 548 ? 9.876 16.512 -4.437 1.00 90.31 548 PHE A N 1
ATOM 4500 C CA . PHE A 1 548 ? 9.888 16.156 -5.852 1.00 90.31 548 PHE A CA 1
ATOM 4501 C C . PHE A 1 548 ? 11.145 15.338 -6.185 1.00 90.31 548 PHE A C 1
ATOM 4503 O O . PHE A 1 548 ? 12.204 15.848 -6.549 1.00 90.31 548 PHE A O 1
ATOM 4510 N N . ASN A 1 549 ? 11.016 14.020 -6.030 1.00 87.00 549 ASN A N 1
ATOM 4511 C CA . ASN A 1 549 ? 12.123 13.070 -6.140 1.00 87.00 549 ASN A CA 1
ATOM 4512 C C . ASN A 1 549 ? 12.666 12.945 -7.578 1.00 87.00 549 ASN A C 1
ATOM 4514 O O . ASN A 1 549 ? 12.152 12.157 -8.376 1.00 87.00 549 ASN A O 1
ATOM 4518 N N . ILE A 1 550 ? 13.756 13.656 -7.881 1.00 89.25 550 ILE A N 1
ATOM 4519 C CA . ILE A 1 550 ? 14.509 13.546 -9.140 1.00 89.25 550 ILE A CA 1
ATOM 4520 C C . ILE A 1 550 ? 15.962 13.158 -8.839 1.00 89.25 550 ILE A C 1
ATOM 4522 O O . ILE A 1 550 ? 16.579 13.681 -7.915 1.00 89.25 550 ILE A O 1
ATOM 4526 N N . SER A 1 551 ? 16.544 12.275 -9.653 1.00 90.75 551 SER A N 1
ATOM 4527 C CA . SER A 1 551 ? 18.000 12.063 -9.646 1.00 90.75 551 SER A CA 1
ATOM 4528 C C . SER A 1 551 ? 18.754 13.186 -10.372 1.00 90.75 551 SER A C 1
ATOM 4530 O O . SER A 1 551 ? 18.271 13.706 -11.375 1.00 90.75 551 SER A O 1
ATOM 4532 N N . ILE A 1 552 ? 19.984 13.501 -9.952 1.00 89.00 552 ILE A N 1
ATOM 4533 C CA . ILE A 1 552 ? 20.820 14.512 -10.629 1.00 89.00 552 ILE A CA 1
ATOM 4534 C C . ILE A 1 552 ? 20.962 14.252 -12.143 1.00 89.00 552 ILE A C 1
ATOM 4536 O O . ILE A 1 552 ? 20.880 15.173 -12.950 1.00 89.00 552 ILE A O 1
ATOM 4540 N N . HIS A 1 553 ? 21.055 12.984 -12.559 1.00 88.88 553 HIS A N 1
ATOM 4541 C CA . HIS A 1 553 ? 21.122 12.616 -13.976 1.00 88.88 553 HIS A CA 1
ATOM 4542 C C . HIS A 1 553 ? 19.841 12.952 -14.748 1.00 88.88 553 HIS A C 1
ATOM 4544 O O . HIS A 1 553 ? 19.916 13.397 -15.888 1.00 88.88 553 HIS A O 1
ATOM 4550 N N . GLN A 1 554 ? 18.668 12.754 -14.142 1.00 89.62 554 GLN A N 1
ATOM 4551 C CA . GLN A 1 554 ? 17.390 13.138 -14.748 1.00 89.62 554 GLN A CA 1
ATOM 4552 C C . GLN A 1 554 ? 17.213 14.657 -14.761 1.00 89.62 554 GLN A C 1
ATOM 4554 O O . GLN A 1 554 ? 16.671 15.194 -15.719 1.00 89.62 554 GLN A O 1
ATOM 4559 N N . PHE A 1 555 ? 17.706 15.358 -13.739 1.00 90.75 555 PHE A N 1
ATOM 4560 C CA . PHE A 1 555 ? 17.682 16.816 -13.711 1.00 90.75 555 PHE A CA 1
ATOM 4561 C C . PHE A 1 555 ? 18.456 17.403 -14.901 1.00 90.75 555 PHE A C 1
ATOM 4563 O O . PHE A 1 555 ? 17.918 18.207 -15.657 1.00 90.75 555 PHE A O 1
ATOM 4570 N N . ILE A 1 556 ? 19.672 16.912 -15.148 1.00 89.06 556 ILE A N 1
ATOM 4571 C CA . ILE A 1 556 ? 20.559 17.414 -16.211 1.00 89.06 556 ILE A CA 1
ATOM 4572 C C . ILE A 1 556 ? 20.079 17.034 -17.617 1.00 89.06 556 ILE A C 1
ATOM 4574 O O . ILE A 1 556 ? 20.402 17.718 -18.587 1.00 89.06 556 ILE A O 1
ATOM 4578 N N . GLN A 1 557 ? 19.259 15.988 -17.759 1.00 88.12 557 GLN A N 1
ATOM 4579 C CA . GLN A 1 557 ? 18.626 15.659 -19.043 1.00 88.12 557 GLN A CA 1
ATOM 4580 C C . GLN A 1 557 ? 17.740 16.791 -19.583 1.00 88.12 557 GLN A C 1
ATOM 4582 O O . GLN A 1 557 ? 17.541 16.860 -20.793 1.00 88.12 557 GLN A O 1
ATOM 4587 N N . ASN A 1 558 ? 17.274 17.700 -18.721 1.00 86.88 558 ASN A N 1
ATOM 4588 C CA . ASN A 1 558 ? 16.489 18.874 -19.112 1.00 86.88 558 ASN A CA 1
ATOM 4589 C C . ASN A 1 558 ? 17.322 20.008 -19.725 1.00 86.88 558 ASN A C 1
ATOM 4591 O O . ASN A 1 558 ? 16.769 20.977 -20.241 1.00 86.88 558 ASN A O 1
ATOM 4595 N N . ILE A 1 559 ? 18.650 19.897 -19.695 1.00 85.31 559 ILE A N 1
ATOM 4596 C CA . ILE A 1 559 ? 19.564 20.904 -20.229 1.00 85.31 559 ILE A CA 1
ATOM 4597 C C . ILE A 1 559 ? 19.931 20.517 -21.667 1.00 85.31 559 ILE A C 1
ATOM 4599 O O . ILE A 1 559 ? 20.406 19.409 -21.929 1.00 85.31 559 ILE A O 1
ATOM 4603 N N . LYS A 1 560 ? 19.688 21.434 -22.615 1.00 75.94 560 LYS A N 1
ATOM 4604 C CA . LYS A 1 560 ? 19.809 21.180 -24.065 1.00 75.94 560 LYS A CA 1
ATOM 4605 C C . LYS A 1 560 ? 21.252 20.943 -24.540 1.00 75.94 560 LYS A C 1
ATOM 4607 O O . LYS A 1 560 ? 21.445 20.249 -25.533 1.00 75.94 560 LYS A O 1
ATOM 4612 N N . SER A 1 561 ? 22.255 21.482 -23.847 1.00 74.38 561 SER A N 1
ATOM 4613 C CA . SER A 1 561 ? 23.669 21.343 -24.226 1.00 74.38 561 SER A CA 1
ATOM 4614 C C . SER A 1 561 ? 24.208 19.949 -23.884 1.00 74.38 561 SER A C 1
ATOM 4616 O O . SER A 1 561 ? 24.108 19.510 -22.740 1.00 74.38 561 SER A O 1
ATOM 4618 N N . ASN A 1 562 ? 24.762 19.237 -24.875 1.00 60.09 562 ASN A N 1
ATOM 4619 C CA . ASN A 1 562 ? 25.286 17.871 -24.709 1.00 60.09 562 ASN A CA 1
ATOM 4620 C C . ASN A 1 562 ? 26.747 17.813 -24.247 1.00 60.09 562 ASN A C 1
ATOM 4622 O O . ASN A 1 562 ? 27.138 16.841 -23.603 1.00 60.09 562 ASN A O 1
ATOM 4626 N N . GLU A 1 563 ? 27.534 18.842 -24.535 1.00 57.28 563 GLU A N 1
ATOM 4627 C CA . GLU A 1 563 ? 28.924 18.949 -24.102 1.00 57.28 563 GLU A CA 1
ATOM 4628 C C . GLU A 1 563 ? 28.929 19.454 -22.644 1.00 57.28 563 GLU A C 1
ATOM 4630 O O . GLU A 1 563 ? 28.297 20.465 -22.353 1.00 57.28 563 GLU A O 1
ATOM 4635 N N . GLN A 1 564 ? 29.588 18.733 -21.720 1.00 68.62 564 GLN A N 1
ATOM 4636 C CA . GLN A 1 564 ? 29.779 19.088 -20.290 1.00 68.62 564 GLN A CA 1
ATOM 4637 C C . GLN A 1 564 ? 28.644 18.768 -19.283 1.00 68.62 564 GLN A C 1
ATOM 4639 O O . GLN A 1 564 ? 28.579 19.355 -18.201 1.00 68.62 564 GLN A O 1
ATOM 4644 N N . LYS A 1 565 ? 27.772 17.783 -19.550 1.00 78.12 565 LYS A N 1
ATOM 4645 C CA . LYS A 1 565 ? 26.716 17.375 -18.587 1.00 78.12 565 LYS A CA 1
ATOM 4646 C C . LYS A 1 565 ? 27.250 16.853 -17.244 1.00 78.12 565 LYS A C 1
ATOM 4648 O O . LYS A 1 565 ? 26.649 17.123 -16.209 1.00 78.12 565 LYS A O 1
ATOM 4653 N N . GLU A 1 566 ? 28.352 16.106 -17.243 1.00 79.38 566 GLU A N 1
ATOM 4654 C CA . GLU A 1 566 ? 28.933 15.547 -16.010 1.00 79.38 566 GLU A CA 1
ATOM 4655 C C . GLU A 1 566 ? 29.643 16.609 -15.163 1.00 79.38 566 GLU A C 1
ATOM 4657 O O . GLU A 1 566 ? 29.510 16.625 -13.941 1.00 79.38 566 GLU A O 1
ATOM 4662 N N . GLU A 1 567 ? 30.344 17.543 -15.804 1.00 79.19 567 GLU A N 1
ATOM 4663 C CA . GLU A 1 567 ? 30.987 18.670 -15.124 1.00 79.19 567 GLU A CA 1
ATOM 4664 C C . GLU A 1 567 ? 29.950 19.579 -14.464 1.00 79.19 567 GLU A C 1
ATOM 4666 O O . GLU A 1 567 ? 30.121 19.972 -13.310 1.00 79.19 567 GLU A O 1
ATOM 4671 N N . LEU A 1 568 ? 28.835 19.831 -15.154 1.00 80.88 568 LEU A N 1
ATOM 4672 C CA . LEU A 1 568 ? 27.711 20.584 -14.610 1.00 80.88 568 LEU A CA 1
ATOM 4673 C C . LEU A 1 568 ? 27.030 19.852 -13.443 1.00 80.88 568 LEU A C 1
ATOM 4675 O O . LEU A 1 568 ? 26.624 20.491 -12.476 1.00 80.88 568 LEU A O 1
ATOM 4679 N N . ALA A 1 569 ? 26.951 18.516 -13.488 1.00 85.19 569 ALA A N 1
ATOM 4680 C CA . ALA A 1 569 ? 26.462 17.716 -12.363 1.00 85.19 569 ALA A CA 1
ATOM 4681 C C . ALA A 1 569 ? 27.302 17.942 -11.108 1.00 85.19 569 ALA A C 1
ATOM 4683 O O . ALA A 1 569 ? 26.767 18.204 -10.033 1.00 85.19 569 ALA A O 1
ATOM 4684 N N . ASN A 1 570 ? 28.621 17.865 -11.270 1.00 83.75 570 ASN A N 1
ATOM 4685 C CA . ASN A 1 570 ? 29.563 18.056 -10.179 1.00 83.75 570 ASN A CA 1
ATOM 4686 C C . ASN A 1 570 ? 29.529 19.502 -9.665 1.00 83.75 570 ASN A C 1
ATOM 4688 O O . ASN A 1 570 ? 29.565 19.712 -8.458 1.00 83.75 570 ASN A O 1
ATOM 4692 N N . ALA A 1 571 ? 29.385 20.489 -10.555 1.00 81.69 571 ALA A N 1
ATOM 4693 C CA . ALA A 1 571 ? 29.224 21.893 -10.180 1.00 81.69 571 ALA A CA 1
ATOM 4694 C C . ALA A 1 571 ? 27.971 22.123 -9.315 1.00 81.69 571 ALA A C 1
ATOM 4696 O O . ALA A 1 571 ? 28.066 22.761 -8.268 1.00 81.69 571 ALA A O 1
ATOM 4697 N N . ILE A 1 572 ? 26.824 21.551 -9.706 1.00 87.50 572 ILE A N 1
ATOM 4698 C CA . ILE A 1 572 ? 25.570 21.660 -8.943 1.00 87.50 572 ILE A CA 1
ATOM 4699 C C . ILE A 1 572 ? 25.723 21.050 -7.545 1.00 87.50 572 ILE A C 1
ATOM 4701 O O . ILE A 1 572 ? 25.278 21.642 -6.566 1.00 87.50 572 ILE A O 1
ATOM 4705 N N . LEU A 1 573 ? 26.357 19.878 -7.444 1.00 86.62 573 LEU A N 1
ATOM 4706 C CA . LEU A 1 573 ? 26.558 19.194 -6.164 1.00 86.62 573 LEU A CA 1
ATOM 4707 C C . LEU A 1 573 ? 27.538 19.943 -5.250 1.00 86.62 573 LEU A C 1
ATOM 4709 O O . LEU A 1 573 ? 27.299 20.031 -4.050 1.00 86.62 573 LEU A O 1
ATOM 4713 N N . ASN A 1 574 ? 28.607 20.520 -5.805 1.00 84.44 574 ASN A N 1
ATOM 4714 C CA . ASN A 1 574 ? 29.602 21.268 -5.032 1.00 84.44 574 ASN A CA 1
ATOM 4715 C C . ASN A 1 574 ? 29.048 22.579 -4.464 1.00 84.44 574 ASN A C 1
ATOM 4717 O O . ASN A 1 574 ? 29.431 22.990 -3.372 1.00 84.44 574 ASN A O 1
ATOM 4721 N N . LEU A 1 575 ? 28.160 23.242 -5.205 1.00 85.00 575 LEU A N 1
ATOM 4722 C CA . LEU A 1 575 ? 27.537 24.491 -4.775 1.00 85.00 575 LEU A CA 1
ATOM 4723 C C . LEU A 1 575 ? 26.285 24.284 -3.906 1.00 85.00 575 LEU A C 1
ATOM 4725 O O . LEU A 1 575 ? 25.750 25.254 -3.373 1.00 85.00 575 LEU A O 1
ATOM 4729 N N . GLU A 1 576 ? 25.804 23.049 -3.747 1.00 90.12 576 GLU A N 1
ATOM 4730 C CA . GLU A 1 576 ? 24.618 22.758 -2.937 1.00 90.12 576 GLU A CA 1
ATOM 4731 C C . GLU A 1 576 ? 24.812 23.174 -1.474 1.00 90.12 576 GLU A C 1
ATOM 4733 O O . GLU A 1 576 ? 23.959 23.863 -0.912 1.00 90.12 576 GLU A O 1
ATOM 4738 N N . LEU A 1 577 ? 25.952 22.804 -0.881 1.00 88.44 577 LEU A N 1
ATOM 4739 C CA . LEU A 1 577 ? 26.280 23.161 0.499 1.00 88.44 577 LEU A CA 1
ATOM 4740 C C . LEU A 1 577 ? 26.435 24.677 0.658 1.00 88.44 577 LEU A C 1
ATOM 4742 O O . LEU A 1 577 ? 25.866 25.250 1.583 1.00 88.44 577 LEU A O 1
ATOM 4746 N N . LEU A 1 578 ? 27.114 25.327 -0.293 1.00 88.44 578 LEU A N 1
ATOM 4747 C CA . LEU A 1 578 ? 27.268 26.782 -0.315 1.00 88.44 578 LEU A CA 1
ATOM 4748 C C . LEU A 1 578 ? 25.907 27.488 -0.339 1.00 88.44 578 LEU A C 1
ATOM 4750 O O . LEU A 1 578 ? 25.691 28.444 0.403 1.00 88.44 578 LEU A O 1
ATOM 4754 N N . LEU A 1 579 ? 24.968 27.026 -1.173 1.00 91.88 579 LEU A N 1
ATOM 4755 C CA . LEU A 1 579 ? 23.626 27.603 -1.216 1.00 91.88 579 LEU A CA 1
ATOM 4756 C C . LEU A 1 579 ? 22.921 27.447 0.138 1.00 91.88 579 LEU A C 1
ATOM 4758 O O . LEU A 1 579 ? 22.313 28.401 0.613 1.00 91.88 579 LEU A O 1
ATOM 4762 N N . MET A 1 580 ? 23.009 26.275 0.773 1.00 92.62 580 MET A N 1
ATOM 4763 C CA . MET A 1 580 ? 22.403 26.042 2.090 1.00 92.62 580 MET A CA 1
ATOM 4764 C C . MET A 1 580 ? 23.003 26.952 3.169 1.00 92.62 580 MET A C 1
ATOM 4766 O O . MET A 1 580 ? 22.248 27.523 3.954 1.00 92.62 580 MET A O 1
ATOM 4770 N N . GLU A 1 581 ? 24.324 27.136 3.166 1.00 91.75 581 GLU A N 1
ATOM 4771 C CA . GLU A 1 581 ? 25.037 28.030 4.082 1.00 91.75 581 GLU A CA 1
ATOM 4772 C C . GLU A 1 581 ? 24.608 29.491 3.885 1.00 91.75 581 GLU A C 1
ATOM 4774 O O . GLU A 1 581 ? 24.217 30.155 4.840 1.00 91.75 581 GLU A O 1
ATOM 4779 N N . LYS A 1 582 ? 24.575 29.987 2.637 1.00 91.12 582 LYS A N 1
ATOM 4780 C CA . LYS A 1 582 ? 24.147 31.369 2.331 1.00 91.12 582 LYS A CA 1
ATOM 4781 C C . LYS A 1 582 ? 22.660 31.629 2.596 1.00 91.12 582 LYS A C 1
ATOM 4783 O O . LYS A 1 582 ? 22.250 32.788 2.664 1.00 91.12 582 LYS A O 1
ATOM 4788 N N . LEU A 1 583 ? 21.855 30.575 2.725 1.00 92.75 583 LEU A N 1
ATOM 4789 C CA . LEU A 1 583 ? 20.454 30.635 3.148 1.00 92.75 583 LEU A CA 1
ATOM 4790 C C . LEU A 1 583 ? 20.281 30.464 4.669 1.00 92.75 583 LEU A C 1
ATOM 4792 O O . LEU A 1 583 ? 19.143 30.327 5.119 1.00 92.75 583 LEU A O 1
ATOM 4796 N N . ASP A 1 584 ? 21.367 30.444 5.448 1.00 92.25 584 ASP A N 1
ATOM 4797 C CA . ASP A 1 584 ? 21.384 30.192 6.897 1.00 92.25 584 ASP A CA 1
ATOM 4798 C C . ASP A 1 584 ? 20.692 28.864 7.281 1.00 92.25 584 ASP A C 1
ATOM 4800 O O . ASP A 1 584 ? 20.082 28.735 8.342 1.00 92.25 584 ASP A O 1
ATOM 4804 N N . PHE A 1 585 ? 20.725 27.869 6.383 1.00 92.19 585 PHE A N 1
ATOM 4805 C CA . PHE A 1 585 ? 19.998 26.595 6.491 1.00 92.19 585 PHE A CA 1
ATOM 4806 C C . PHE A 1 585 ? 18.469 26.739 6.656 1.00 92.19 585 PHE A C 1
ATOM 4808 O O . PHE A 1 585 ? 17.765 25.787 7.010 1.00 92.19 585 PHE A O 1
ATOM 4815 N N . GLU A 1 586 ? 17.905 27.901 6.320 1.00 92.31 586 GLU A N 1
ATOM 4816 C CA . GLU A 1 586 ? 16.470 28.166 6.395 1.00 92.31 586 GLU A CA 1
ATOM 4817 C C . GLU A 1 586 ? 15.729 27.724 5.131 1.00 92.31 586 GLU A C 1
ATOM 4819 O O . GLU A 1 586 ? 15.220 28.521 4.336 1.00 92.31 586 GLU A O 1
ATOM 4824 N N . LEU A 1 587 ? 15.650 26.409 4.950 1.00 92.75 587 LEU A N 1
ATOM 4825 C CA . LEU A 1 587 ? 15.183 25.814 3.698 1.00 92.75 587 LEU A CA 1
ATOM 4826 C C . LEU A 1 587 ? 13.654 25.799 3.557 1.00 92.75 587 LEU A C 1
ATOM 4828 O O . LEU A 1 587 ? 13.137 25.696 2.449 1.00 92.75 587 LEU A O 1
ATOM 4832 N N . ARG A 1 588 ? 12.886 25.913 4.643 1.00 90.69 588 ARG A N 1
ATOM 4833 C CA . ARG A 1 588 ? 11.419 25.855 4.559 1.00 90.69 588 ARG A CA 1
ATOM 4834 C C . ARG A 1 588 ? 10.845 27.172 4.023 1.00 90.69 588 ARG A C 1
ATOM 4836 O O . ARG A 1 588 ? 10.887 28.192 4.709 1.00 90.69 588 ARG A O 1
ATOM 4843 N N . ILE A 1 589 ? 10.237 27.120 2.836 1.00 91.69 589 ILE A N 1
ATOM 4844 C CA . ILE A 1 589 ? 9.540 28.252 2.213 1.00 91.69 589 ILE A CA 1
ATOM 4845 C C . ILE A 1 589 ? 8.022 28.064 2.290 1.00 91.69 589 ILE A C 1
ATOM 4847 O O . ILE A 1 589 ? 7.467 27.053 1.866 1.00 91.69 589 ILE A O 1
ATOM 4851 N N . HIS A 1 590 ? 7.322 29.067 2.811 1.00 91.56 590 HIS A N 1
ATOM 4852 C CA . HIS A 1 590 ? 5.868 29.140 2.794 1.00 91.56 590 HIS A CA 1
ATOM 4853 C C . HIS A 1 590 ? 5.401 29.869 1.529 1.00 91.56 590 HIS A C 1
ATOM 4855 O O . HIS A 1 590 ? 5.357 31.098 1.472 1.00 91.56 590 HIS A O 1
ATOM 4861 N N . ASN A 1 591 ? 5.035 29.093 0.509 1.00 90.19 591 ASN A N 1
ATOM 4862 C CA . ASN A 1 591 ? 4.496 29.608 -0.750 1.00 90.19 591 ASN A CA 1
ATOM 4863 C C . ASN A 1 591 ? 3.029 30.055 -0.622 1.00 90.19 591 ASN A C 1
ATOM 4865 O O . ASN A 1 591 ? 2.238 29.441 0.098 1.00 90.19 591 ASN A O 1
ATOM 4869 N N . PHE A 1 592 ? 2.634 31.075 -1.390 1.00 91.12 592 PHE A N 1
ATOM 4870 C CA . PHE A 1 592 ? 1.255 31.590 -1.431 1.00 91.12 592 PHE A CA 1
ATOM 4871 C C . PHE A 1 592 ? 0.267 30.715 -2.217 1.00 91.12 592 PHE A C 1
ATOM 4873 O O . PHE A 1 592 ? -0.939 30.889 -2.059 1.00 91.12 592 PHE A O 1
ATOM 4880 N N . TYR A 1 593 ? 0.742 29.724 -2.980 1.00 90.12 593 TYR A N 1
ATOM 4881 C CA . TYR A 1 593 ? -0.123 28.767 -3.681 1.00 90.12 593 TYR A CA 1
ATOM 4882 C C . TYR A 1 593 ? -1.024 27.987 -2.712 1.00 90.12 593 TYR A C 1
ATOM 4884 O O . TYR A 1 593 ? -2.210 27.811 -2.963 1.00 90.12 593 TYR A O 1
ATOM 4892 N N . ARG A 1 594 ? -0.496 27.565 -1.555 1.00 88.19 594 ARG A N 1
ATOM 4893 C CA . ARG A 1 594 ? -1.269 26.784 -0.577 1.00 88.19 594 ARG A CA 1
ATOM 4894 C C . ARG A 1 594 ? -2.348 27.612 0.143 1.00 88.19 594 ARG A C 1
ATOM 4896 O O . ARG A 1 594 ? -3.476 27.130 0.217 1.00 88.19 594 ARG A O 1
ATOM 4903 N N . PRO A 1 595 ? -2.069 28.831 0.650 1.00 90.31 595 PRO A N 1
ATOM 4904 C CA . PRO A 1 595 ? -3.117 29.737 1.120 1.00 90.31 595 PRO A CA 1
ATOM 4905 C C . PRO A 1 595 ? -4.153 30.075 0.043 1.00 90.31 595 PRO A C 1
ATOM 4907 O O . PRO A 1 595 ? -5.335 30.132 0.362 1.00 90.31 595 PRO A O 1
ATOM 4910 N N . PHE A 1 596 ? -3.740 30.247 -1.217 1.00 91.69 596 PHE A N 1
ATOM 4911 C CA . PHE A 1 596 ? -4.655 30.509 -2.331 1.00 91.69 596 PHE A CA 1
ATOM 4912 C C . PHE A 1 596 ? -5.652 29.361 -2.544 1.00 91.69 596 PHE A C 1
ATOM 4914 O O . PHE A 1 596 ? -6.855 29.608 -2.557 1.00 91.69 596 PHE A O 1
ATOM 4921 N N . GLU A 1 597 ? -5.187 28.107 -2.585 1.00 89.81 597 GLU A N 1
ATOM 4922 C CA . GLU A 1 597 ? -6.080 26.935 -2.605 1.00 89.81 597 GLU A CA 1
ATOM 4923 C C . GLU A 1 597 ? -7.004 26.884 -1.386 1.00 89.81 597 GLU A C 1
ATOM 4925 O O . GLU A 1 597 ? -8.190 26.578 -1.507 1.00 89.81 597 GLU A O 1
ATOM 4930 N N . GLY A 1 598 ? -6.466 27.201 -0.204 1.00 89.12 598 GLY A N 1
ATOM 4931 C CA . GLY A 1 598 ? -7.236 27.250 1.036 1.00 89.12 598 GLY A CA 1
ATOM 4932 C C . GLY A 1 598 ? -8.402 28.231 0.948 1.00 89.12 598 GLY A C 1
ATOM 4933 O O . GLY A 1 598 ? -9.528 27.870 1.278 1.00 89.12 598 GLY A O 1
ATOM 4934 N N . PHE A 1 599 ? -8.155 29.441 0.445 1.00 88.19 599 PHE A N 1
ATOM 4935 C CA . PHE A 1 599 ? -9.203 30.436 0.248 1.00 88.19 599 PHE A CA 1
ATOM 4936 C C . PHE A 1 599 ? -10.182 30.059 -0.872 1.00 88.19 599 PHE A C 1
ATOM 4938 O O . PHE A 1 599 ? -11.374 30.291 -0.710 1.00 88.19 599 PHE A O 1
ATOM 4945 N N . LEU A 1 600 ? -9.741 29.446 -1.979 1.00 88.81 600 LEU A N 1
ATOM 4946 C CA . LEU A 1 600 ? -10.666 28.970 -3.021 1.00 88.81 600 LEU A CA 1
ATOM 4947 C C . LEU A 1 600 ? -11.639 27.917 -2.476 1.00 88.81 600 LEU A C 1
ATOM 4949 O O . LEU A 1 600 ? -12.836 27.963 -2.763 1.00 88.81 600 LEU A O 1
ATOM 4953 N N . LEU A 1 601 ? -11.147 26.981 -1.662 1.00 87.06 601 LEU A N 1
ATOM 4954 C CA . LEU A 1 601 ? -11.996 25.998 -0.988 1.00 87.06 601 LEU A CA 1
ATOM 4955 C C . LEU A 1 601 ? -12.942 26.674 0.006 1.00 87.06 601 LEU A C 1
ATOM 4957 O O . LEU A 1 601 ? -14.119 26.325 0.068 1.00 87.06 601 LEU A O 1
ATOM 4961 N N . ASP A 1 602 ? -12.455 27.674 0.734 1.00 86.31 602 ASP A N 1
ATOM 4962 C CA . ASP A 1 602 ? -13.267 28.423 1.684 1.00 86.31 602 ASP A CA 1
ATOM 4963 C C . ASP A 1 602 ? -14.416 29.178 0.996 1.00 86.31 602 ASP A C 1
ATOM 4965 O O . ASP A 1 602 ? -15.574 29.008 1.379 1.00 86.31 602 ASP A O 1
ATOM 4969 N N . VAL A 1 603 ? -14.127 29.889 -0.100 1.00 84.88 603 VAL A N 1
ATOM 4970 C CA . VAL A 1 603 ? -15.133 30.532 -0.963 1.00 84.88 603 VAL A CA 1
ATOM 4971 C C . VAL A 1 603 ? -16.136 29.500 -1.476 1.00 84.88 603 VAL A C 1
ATOM 4973 O O . VAL A 1 603 ? -17.340 29.702 -1.355 1.00 84.88 603 VAL A O 1
ATOM 4976 N N . LYS A 1 604 ? -15.672 28.347 -1.974 1.00 85.44 604 LYS A N 1
ATOM 4977 C CA . LYS A 1 604 ? -16.556 27.279 -2.470 1.00 85.44 604 LYS A CA 1
ATOM 4978 C C . LYS A 1 604 ? -17.497 26.730 -1.396 1.00 85.44 604 LYS A C 1
ATOM 4980 O O . LYS A 1 604 ? -18.614 26.335 -1.710 1.00 85.44 604 LYS A O 1
ATOM 4985 N N . THR A 1 605 ? -17.048 26.674 -0.145 1.00 83.81 605 THR A N 1
ATOM 4986 C CA . THR A 1 605 ? -17.861 26.149 0.963 1.00 83.81 605 THR A CA 1
ATOM 4987 C C . THR A 1 605 ? -18.838 27.170 1.536 1.00 83.81 605 THR A C 1
ATOM 4989 O O . THR A 1 605 ? -19.949 26.794 1.900 1.00 83.81 605 THR A O 1
ATOM 4992 N N . ARG A 1 606 ? -18.443 28.444 1.633 1.00 80.19 606 ARG A N 1
ATOM 4993 C CA . ARG A 1 606 ? -19.213 29.481 2.342 1.00 80.19 606 ARG A CA 1
ATOM 4994 C C . ARG A 1 606 ? -19.993 30.413 1.415 1.00 80.19 606 ARG A C 1
ATOM 4996 O O . ARG A 1 606 ? -20.896 31.098 1.886 1.00 80.19 606 ARG A O 1
ATOM 5003 N N . CYS A 1 607 ? -19.684 30.420 0.119 1.00 76.00 607 CYS A N 1
ATOM 5004 C CA . CYS A 1 607 ? -20.348 31.240 -0.895 1.00 76.00 607 CYS A CA 1
ATOM 5005 C C . CYS A 1 607 ? -20.981 30.355 -1.983 1.00 76.00 607 CYS A C 1
ATOM 5007 O O . CYS A 1 607 ? -20.453 30.272 -3.093 1.00 76.00 607 CYS A O 1
ATOM 5009 N N . PRO A 1 608 ? -22.131 29.709 -1.703 1.00 74.81 608 PRO A N 1
ATOM 5010 C CA . PRO A 1 608 ? -22.844 28.898 -2.695 1.00 74.81 608 PRO A CA 1
ATOM 5011 C C . PRO A 1 608 ? -23.408 29.728 -3.863 1.00 74.81 608 PRO A C 1
ATOM 5013 O O . PRO A 1 608 ? -23.767 29.168 -4.893 1.00 74.81 608 PRO A O 1
ATOM 5016 N N . GLU A 1 609 ? -23.467 31.056 -3.714 1.00 75.00 609 GLU A N 1
ATOM 5017 C CA . GLU A 1 609 ? -23.896 32.015 -4.742 1.00 75.00 609 GLU A CA 1
ATOM 5018 C C . GLU A 1 609 ? -22.958 32.039 -5.964 1.00 75.00 609 GLU A C 1
ATOM 5020 O O . GLU A 1 609 ? -23.372 32.467 -7.038 1.00 75.00 609 GLU A O 1
ATOM 5025 N N . ILE A 1 610 ? -21.715 31.555 -5.830 1.00 75.38 610 ILE A N 1
ATOM 5026 C CA . ILE A 1 610 ? -20.747 31.479 -6.930 1.00 75.38 610 ILE A CA 1
ATOM 5027 C C . ILE A 1 610 ? -20.794 30.062 -7.530 1.00 75.38 610 ILE A C 1
ATOM 5029 O O . ILE A 1 610 ? -20.211 29.136 -6.962 1.00 75.38 610 ILE A O 1
ATOM 5033 N N . PRO A 1 611 ? -21.437 29.859 -8.698 1.00 67.44 611 PRO A N 1
ATOM 5034 C CA . PRO A 1 611 ? -21.662 28.525 -9.258 1.00 67.44 611 PRO A CA 1
ATOM 5035 C C . PRO A 1 611 ? -20.371 27.840 -9.726 1.00 67.44 611 PRO A C 1
ATOM 5037 O O . PRO A 1 611 ? -20.297 26.612 -9.740 1.00 67.44 611 PRO A O 1
ATOM 5040 N N . ASN A 1 612 ? -19.339 28.610 -10.096 1.00 82.75 612 ASN A N 1
ATOM 5041 C CA . ASN A 1 612 ? -18.043 28.064 -10.490 1.00 82.75 612 ASN A CA 1
ATOM 5042 C C . ASN A 1 612 ? -16.863 28.900 -9.968 1.00 82.75 612 ASN A C 1
ATOM 5044 O O . ASN A 1 612 ? -16.443 29.883 -10.577 1.00 82.75 612 ASN A O 1
ATOM 5048 N N . VAL A 1 613 ? -16.290 28.454 -8.851 1.00 82.56 613 VAL A N 1
ATOM 5049 C CA . VAL A 1 613 ? -15.121 29.074 -8.206 1.00 82.56 613 VAL A CA 1
ATOM 5050 C C . VAL A 1 613 ? -13.828 28.883 -9.018 1.00 82.56 613 VAL A C 1
ATOM 5052 O O . VAL A 1 613 ? -12.885 29.656 -8.861 1.00 82.56 613 VAL A O 1
ATOM 5055 N N . GLU A 1 614 ? -13.778 27.926 -9.951 1.00 84.88 614 GLU A N 1
ATOM 5056 C CA . GLU A 1 614 ? -12.587 27.675 -10.783 1.00 84.88 614 GLU A CA 1
ATOM 5057 C C . GLU A 1 614 ? -12.268 28.834 -11.743 1.00 84.88 614 GLU A C 1
ATOM 5059 O O . GLU A 1 614 ? -11.126 29.001 -12.166 1.00 84.88 614 GLU A O 1
ATOM 5064 N N . ILE A 1 615 ? -13.240 29.705 -12.036 1.00 85.31 615 ILE A N 1
ATOM 5065 C CA . ILE A 1 615 ? -13.021 30.911 -12.851 1.00 85.31 615 ILE A CA 1
ATOM 5066 C C . ILE A 1 615 ? -12.032 31.865 -12.150 1.00 85.31 615 ILE A C 1
ATOM 5068 O O . ILE A 1 615 ? -11.215 32.520 -12.803 1.00 85.31 615 ILE A O 1
ATOM 5072 N N . LEU A 1 616 ? -12.040 31.895 -10.811 1.00 86.25 616 LEU A N 1
ATOM 5073 C CA . LEU A 1 616 ? -11.095 32.683 -10.015 1.00 86.25 616 LEU A CA 1
ATOM 5074 C C . LEU A 1 616 ? -9.674 32.103 -10.055 1.00 86.25 616 LEU A C 1
ATOM 5076 O O . LEU A 1 616 ? -8.708 32.849 -9.911 1.00 86.25 616 LEU A O 1
ATOM 5080 N N . ARG A 1 617 ? -9.523 30.792 -10.290 1.00 90.50 617 ARG A N 1
ATOM 5081 C CA . ARG A 1 617 ? -8.213 30.127 -10.345 1.00 90.50 617 ARG A CA 1
ATOM 5082 C C . ARG A 1 617 ? -7.375 30.632 -11.514 1.00 90.50 617 ARG A C 1
ATOM 5084 O O . ARG A 1 617 ? -6.193 30.887 -11.330 1.00 90.50 617 ARG A O 1
ATOM 5091 N N . THR A 1 618 ? -7.972 30.814 -12.690 1.00 89.12 618 THR A N 1
ATOM 5092 C CA . THR A 1 618 ? -7.235 31.195 -13.908 1.00 89.12 618 THR A CA 1
ATOM 5093 C C . THR A 1 618 ? -6.536 32.547 -13.748 1.00 89.12 618 THR A C 1
ATOM 5095 O O . THR A 1 618 ? -5.313 32.628 -13.836 1.00 89.12 618 THR A O 1
ATOM 5098 N N . PHE A 1 619 ? -7.298 33.597 -13.424 1.00 89.38 619 PHE A N 1
ATOM 5099 C CA . PHE A 1 619 ? -6.742 34.938 -13.213 1.00 89.38 619 PHE A CA 1
ATOM 5100 C C . PHE A 1 619 ? -5.923 35.043 -11.922 1.00 89.38 619 PHE A C 1
ATOM 5102 O O . PHE A 1 619 ? -4.980 35.831 -11.855 1.00 89.38 619 PHE A O 1
ATOM 5109 N N . GLY A 1 620 ? -6.245 34.237 -10.907 1.00 91.50 620 GLY A N 1
ATOM 5110 C CA . GLY A 1 620 ? -5.520 34.232 -9.642 1.00 91.50 620 GLY A CA 1
ATOM 5111 C C . GLY A 1 620 ? -4.127 33.640 -9.791 1.00 91.50 620 GLY A C 1
ATOM 5112 O O . GLY A 1 620 ? -3.162 34.237 -9.325 1.00 91.50 620 GLY A O 1
ATOM 5113 N N . MET A 1 621 ? -3.997 32.523 -10.508 1.00 90.19 621 MET A N 1
ATOM 5114 C CA . MET A 1 621 ? -2.697 31.919 -10.803 1.00 90.19 621 MET A CA 1
ATOM 5115 C C . MET A 1 621 ? -1.864 32.812 -11.725 1.00 90.19 621 MET A C 1
ATOM 5117 O O . MET A 1 621 ? -0.681 32.992 -11.464 1.00 90.19 621 MET A O 1
ATOM 5121 N N . GLU A 1 622 ? -2.478 33.469 -12.717 1.00 90.19 622 GLU A N 1
ATOM 5122 C CA . GLU A 1 622 ? -1.783 34.459 -13.552 1.00 90.19 622 GLU A CA 1
ATOM 5123 C C . GLU A 1 622 ? -1.222 35.627 -12.717 1.00 90.19 622 GLU A C 1
ATOM 5125 O O . GLU A 1 622 ? -0.071 36.035 -12.892 1.00 90.19 622 GLU A O 1
ATOM 5130 N N . PHE A 1 623 ? -2.015 36.149 -11.776 1.00 92.62 623 PHE A N 1
ATOM 5131 C CA . PHE A 1 623 ? -1.585 37.201 -10.854 1.00 92.62 623 PHE A CA 1
ATOM 5132 C C . PHE A 1 623 ? -0.434 36.734 -9.953 1.00 92.62 623 PHE A C 1
ATOM 5134 O O . PHE A 1 623 ? 0.554 37.450 -9.779 1.00 92.62 623 PHE A O 1
ATOM 5141 N N . LEU A 1 624 ? -0.546 35.528 -9.392 1.00 92.25 624 LEU A N 1
ATOM 5142 C CA . LEU A 1 624 ? 0.467 34.930 -8.523 1.00 92.25 624 LEU A CA 1
ATOM 5143 C C . LEU A 1 624 ? 1.776 34.636 -9.271 1.00 92.25 624 LEU A C 1
ATOM 5145 O O . LEU A 1 624 ? 2.864 34.857 -8.741 1.00 92.25 624 LEU A O 1
ATOM 5149 N N . ASP A 1 625 ? 1.701 34.215 -10.527 1.00 88.62 625 ASP A N 1
ATOM 5150 C CA . ASP A 1 625 ? 2.894 34.014 -11.341 1.00 88.62 625 ASP A CA 1
ATOM 5151 C C . ASP A 1 625 ? 3.566 35.347 -11.670 1.00 88.62 625 ASP A C 1
ATOM 5153 O O . ASP A 1 625 ? 4.793 35.438 -11.644 1.00 88.62 625 ASP A O 1
ATOM 5157 N N . LYS A 1 626 ? 2.806 36.418 -11.909 1.00 89.00 626 LYS A N 1
ATOM 5158 C CA . LYS A 1 626 ? 3.371 37.758 -12.125 1.00 89.00 626 LYS A CA 1
ATOM 5159 C C . LYS A 1 626 ? 3.989 38.341 -10.854 1.00 89.00 626 LYS A C 1
ATOM 5161 O O . LYS A 1 626 ? 5.106 38.856 -10.911 1.00 89.00 626 LYS A O 1
ATOM 5166 N N . ILE A 1 627 ? 3.331 38.203 -9.699 1.00 91.62 627 ILE A N 1
ATOM 5167 C CA . ILE A 1 627 ? 3.819 38.781 -8.436 1.00 91.62 627 ILE A CA 1
ATOM 5168 C C . ILE A 1 627 ? 5.144 38.153 -7.970 1.00 91.62 627 ILE A C 1
ATOM 5170 O O . ILE A 1 627 ? 5.929 38.840 -7.318 1.00 91.62 627 ILE A O 1
ATOM 5174 N N . LEU A 1 628 ? 5.453 36.905 -8.360 1.00 88.88 628 LEU A N 1
ATOM 5175 C CA . LEU A 1 628 ? 6.759 36.273 -8.093 1.00 88.88 628 LEU A CA 1
ATOM 5176 C C . LEU A 1 628 ? 7.955 37.067 -8.638 1.00 88.88 628 LEU A C 1
ATOM 5178 O O . LEU A 1 628 ? 9.040 36.945 -8.083 1.00 88.88 628 LEU A O 1
ATOM 5182 N N . ASN A 1 629 ? 7.780 37.863 -9.699 1.00 87.94 629 ASN A N 1
ATOM 5183 C CA . ASN A 1 629 ? 8.854 38.697 -10.264 1.00 87.94 629 ASN A CA 1
ATOM 5184 C C . ASN A 1 629 ? 9.102 39.981 -9.452 1.00 87.94 629 ASN A C 1
ATOM 5186 O O . ASN A 1 629 ? 9.957 40.786 -9.802 1.00 87.94 629 ASN A O 1
ATOM 5190 N N . THR A 1 630 ? 8.336 40.208 -8.387 1.00 89.62 630 THR A N 1
ATOM 5191 C CA . THR A 1 630 ? 8.446 41.393 -7.530 1.00 89.62 630 THR A CA 1
ATOM 5192 C C . THR A 1 630 ? 9.014 41.018 -6.163 1.00 89.62 630 THR A C 1
ATOM 5194 O O . THR A 1 630 ? 9.122 39.842 -5.809 1.00 89.62 630 THR A O 1
ATOM 5197 N N . ASP A 1 631 ? 9.335 42.024 -5.351 1.00 89.94 631 ASP A N 1
ATOM 5198 C CA . ASP A 1 631 ? 9.795 41.829 -3.971 1.00 89.94 631 ASP A CA 1
ATOM 5199 C C . ASP A 1 631 ? 8.646 41.607 -2.974 1.00 89.94 631 ASP A C 1
ATOM 5201 O O . ASP A 1 631 ? 8.868 41.570 -1.765 1.00 89.94 631 ASP A O 1
ATOM 5205 N N . ALA A 1 632 ? 7.409 41.409 -3.449 1.00 90.75 632 ALA A N 1
ATOM 5206 C CA . ALA A 1 632 ? 6.251 41.169 -2.586 1.00 90.75 632 ALA A CA 1
ATOM 5207 C C . ALA A 1 632 ? 6.460 39.983 -1.628 1.00 90.75 632 ALA A C 1
ATOM 5209 O O . ALA A 1 632 ? 5.979 40.025 -0.498 1.00 90.75 632 ALA A O 1
ATOM 5210 N N . PHE A 1 633 ? 7.224 38.971 -2.054 1.00 90.00 633 PHE A N 1
ATOM 5211 C CA . PHE A 1 633 ? 7.580 37.800 -1.246 1.00 90.00 633 PHE A CA 1
ATOM 5212 C C . PHE A 1 633 ? 8.287 38.154 0.075 1.00 90.00 633 PHE A C 1
ATOM 5214 O O . PHE A 1 633 ? 8.127 37.448 1.068 1.00 90.00 633 PHE A O 1
ATOM 5221 N N . PHE A 1 634 ? 9.051 39.247 0.089 1.00 92.31 634 PHE A N 1
ATOM 5222 C CA . PHE A 1 634 ? 9.805 39.725 1.247 1.00 92.31 634 PHE A CA 1
ATOM 5223 C C . PHE A 1 634 ? 9.055 40.748 2.096 1.00 92.31 634 PHE A C 1
ATOM 5225 O O . PHE A 1 634 ? 9.474 41.034 3.213 1.00 92.31 634 PHE A O 1
ATOM 5232 N N . LEU A 1 635 ? 7.981 41.328 1.564 1.00 92.19 635 LEU A N 1
ATOM 5233 C CA . LEU A 1 635 ? 7.261 42.435 2.193 1.00 92.19 635 LEU A CA 1
ATOM 5234 C C . LEU A 1 635 ? 5.949 41.982 2.832 1.00 92.19 635 LEU A C 1
ATOM 5236 O O . LEU A 1 635 ? 5.508 42.563 3.820 1.00 92.19 635 LEU A O 1
ATOM 5240 N N . TYR A 1 636 ? 5.314 40.946 2.278 1.00 92.56 636 TYR A N 1
ATOM 5241 C CA . TYR A 1 636 ? 3.982 40.529 2.696 1.00 92.56 636 TYR A CA 1
ATOM 5242 C C . TYR A 1 636 ? 3.920 39.027 2.993 1.00 92.56 636 TYR A C 1
ATOM 5244 O O . TYR A 1 636 ? 4.432 38.213 2.222 1.00 92.56 636 TYR A O 1
ATOM 5252 N N . PRO A 1 637 ? 3.231 38.623 4.075 1.00 92.12 637 PRO A N 1
ATOM 5253 C CA . PRO A 1 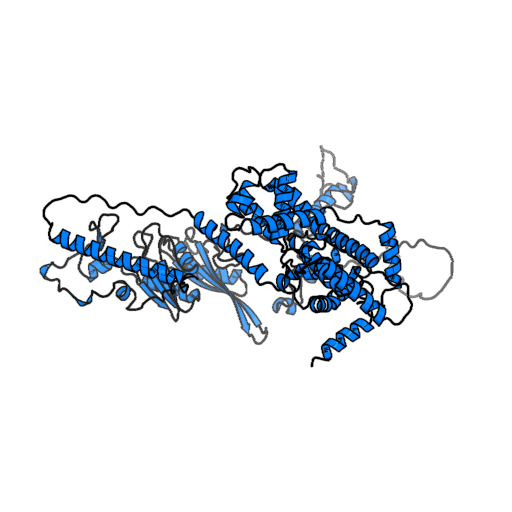637 ? 2.876 37.235 4.324 1.00 92.12 637 PRO A CA 1
ATOM 5254 C C . PRO A 1 637 ? 2.155 36.569 3.137 1.00 92.12 637 PRO A C 1
ATOM 5256 O O . PRO A 1 637 ? 1.296 37.193 2.501 1.00 92.12 637 PRO A O 1
ATOM 5259 N N . PRO A 1 638 ? 2.389 35.265 2.891 1.00 92.31 638 PRO A N 1
ATOM 5260 C CA . PRO A 1 638 ? 1.829 34.554 1.739 1.00 92.31 638 PRO A CA 1
ATOM 5261 C C . PRO A 1 638 ? 0.292 34.544 1.727 1.00 92.31 638 PRO A C 1
ATOM 5263 O O . PRO A 1 638 ? -0.316 34.595 0.660 1.00 92.31 638 PRO A O 1
ATOM 5266 N N . SER A 1 639 ? -0.352 34.552 2.898 1.00 90.56 639 SER A N 1
ATOM 5267 C CA . SER A 1 639 ? -1.814 34.638 3.008 1.00 90.56 639 SER A CA 1
ATOM 5268 C C . SER A 1 639 ? -2.372 35.976 2.509 1.00 90.56 639 SER A C 1
ATOM 5270 O O . SER A 1 639 ? -3.450 36.002 1.926 1.00 90.56 639 SER A O 1
ATOM 5272 N N . GLN A 1 640 ? -1.649 37.086 2.693 1.00 91.56 640 GLN A N 1
ATOM 5273 C CA . GLN A 1 640 ? -2.089 38.409 2.229 1.00 91.56 640 GLN A CA 1
ATOM 5274 C C . GLN A 1 640 ? -1.960 38.537 0.706 1.00 91.56 640 GLN A C 1
ATOM 5276 O O . GLN A 1 640 ? -2.839 39.095 0.046 1.00 91.56 640 GLN A O 1
ATOM 5281 N N . ILE A 1 641 ? -0.896 37.961 0.139 1.00 93.50 641 ILE A N 1
ATOM 5282 C CA . ILE A 1 641 ? -0.694 37.876 -1.313 1.00 93.50 641 ILE A CA 1
ATOM 5283 C C . ILE A 1 641 ? -1.794 37.013 -1.946 1.00 93.50 641 ILE A C 1
ATOM 5285 O O . ILE A 1 641 ? -2.417 37.428 -2.922 1.00 93.50 641 ILE A O 1
ATOM 5289 N N . ALA A 1 642 ? -2.094 35.855 -1.351 1.00 93.12 642 ALA A N 1
ATOM 5290 C CA . ALA A 1 642 ? -3.156 34.966 -1.815 1.00 93.12 642 ALA A CA 1
ATOM 5291 C C . ALA A 1 642 ? -4.552 35.611 -1.749 1.00 93.12 642 ALA A C 1
ATOM 5293 O O . ALA A 1 642 ? -5.316 35.510 -2.707 1.00 93.12 642 ALA A O 1
ATOM 5294 N N . LEU A 1 643 ? -4.871 36.320 -0.659 1.00 90.62 643 LEU A N 1
ATOM 5295 C CA . LEU A 1 643 ? -6.128 37.066 -0.543 1.00 90.62 643 LEU A CA 1
ATOM 5296 C C . LEU A 1 643 ? -6.231 38.151 -1.624 1.00 90.62 643 LEU A C 1
ATOM 5298 O O . LEU A 1 643 ? -7.265 38.287 -2.273 1.00 90.62 643 LEU A O 1
ATOM 5302 N N . THR A 1 644 ? -5.138 38.881 -1.867 1.00 91.94 644 THR A N 1
ATOM 5303 C CA . THR A 1 644 ? -5.086 39.898 -2.927 1.00 91.94 644 THR A CA 1
ATOM 5304 C C . THR A 1 644 ? -5.332 39.283 -4.305 1.00 91.94 644 THR A C 1
ATOM 5306 O O . THR A 1 644 ? -6.077 39.859 -5.093 1.00 91.94 644 THR A O 1
ATOM 5309 N N . ALA A 1 645 ? -4.774 38.101 -4.582 1.00 93.19 645 ALA A N 1
ATOM 5310 C CA . ALA A 1 645 ? -4.987 37.391 -5.844 1.00 93.19 645 ALA A CA 1
ATOM 5311 C C . ALA A 1 645 ? -6.464 37.020 -6.070 1.00 93.19 645 ALA A C 1
ATOM 5313 O O . ALA A 1 645 ? -6.965 37.114 -7.191 1.00 93.19 645 ALA A O 1
ATOM 5314 N N . ILE A 1 646 ? -7.188 36.651 -5.011 1.00 90.25 646 ILE A N 1
ATOM 5315 C CA . ILE A 1 646 ? -8.623 36.341 -5.088 1.00 90.25 646 ILE A CA 1
ATOM 5316 C C . ILE A 1 646 ? -9.444 37.601 -5.328 1.00 90.25 646 ILE A C 1
ATOM 5318 O O . ILE A 1 646 ? -10.274 37.614 -6.233 1.00 90.25 646 ILE A O 1
ATOM 5322 N N . VAL A 1 647 ? -9.169 38.679 -4.591 1.00 89.19 647 VAL A N 1
ATOM 5323 C CA . VAL A 1 647 ? -9.838 39.976 -4.791 1.00 89.19 647 VAL A CA 1
ATOM 5324 C C . VAL A 1 647 ? -9.582 40.510 -6.206 1.00 89.19 647 VAL A C 1
ATOM 5326 O O . VAL A 1 647 ? -10.506 40.970 -6.878 1.00 89.19 647 VAL A O 1
ATOM 5329 N N . TYR A 1 648 ? -8.350 40.381 -6.706 1.00 91.00 648 TYR A N 1
ATOM 5330 C CA . TYR A 1 648 ? -7.988 40.731 -8.080 1.00 91.00 648 TYR A CA 1
ATOM 5331 C C . TYR A 1 648 ? -8.792 39.920 -9.106 1.00 91.00 648 TYR A C 1
ATOM 5333 O O . TYR A 1 648 ? -9.379 40.485 -10.032 1.00 91.00 648 TYR A O 1
ATOM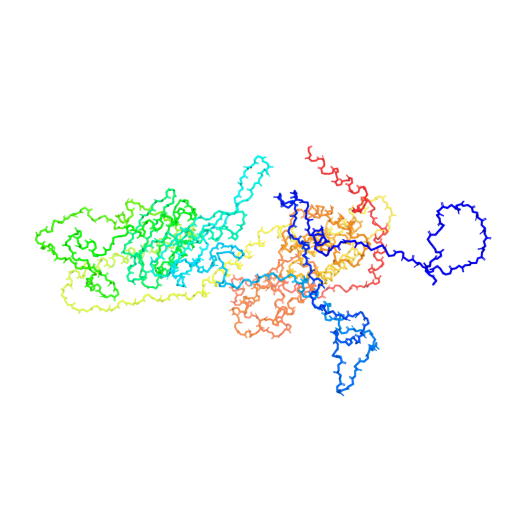 5341 N N . SER A 1 649 ? -8.873 38.604 -8.910 1.00 90.00 649 SER A N 1
ATOM 5342 C CA . SER A 1 649 ? -9.620 37.697 -9.790 1.00 90.00 649 SER A CA 1
ATOM 5343 C C . SER A 1 649 ? -11.121 37.969 -9.762 1.00 90.00 649 SER A C 1
ATOM 5345 O O . SER A 1 649 ? -11.778 37.895 -10.799 1.00 90.00 649 SER A O 1
ATOM 5347 N N . SER A 1 650 ? -11.659 38.334 -8.597 1.00 88.38 650 SER A N 1
ATOM 5348 C CA . SER A 1 650 ? -13.055 38.742 -8.430 1.00 88.38 650 SER A CA 1
ATOM 5349 C C . SER A 1 650 ? -13.359 39.995 -9.240 1.00 88.38 650 SER A C 1
ATOM 5351 O O . SER A 1 650 ? -14.301 40.015 -10.030 1.00 88.38 650 SER A O 1
ATOM 5353 N N . SER A 1 651 ? -12.501 41.013 -9.115 1.00 89.00 651 SER A N 1
ATOM 5354 C CA . SER A 1 651 ? -12.629 42.277 -9.843 1.00 89.00 651 SER A CA 1
ATOM 5355 C C . SER A 1 651 ? -12.553 42.076 -11.360 1.00 89.00 651 SER A C 1
ATOM 5357 O O . SER A 1 651 ? -13.344 42.660 -12.100 1.00 89.00 651 SER A O 1
ATOM 5359 N N . LYS A 1 652 ? -11.655 41.203 -11.840 1.00 88.44 652 LYS A N 1
ATOM 5360 C CA . LYS A 1 652 ? -11.532 40.873 -13.269 1.00 88.44 652 LYS A CA 1
ATOM 5361 C C . LYS A 1 652 ? -12.737 40.119 -13.823 1.00 88.44 652 LYS A C 1
ATOM 5363 O O . LYS A 1 652 ? -13.168 40.419 -14.933 1.00 88.44 652 LYS A O 1
ATOM 5368 N N . ASN A 1 653 ? -13.299 39.201 -13.043 1.00 85.44 653 ASN A N 1
ATOM 5369 C CA . ASN A 1 653 ? -14.470 38.416 -13.432 1.00 85.44 653 ASN A CA 1
ATOM 5370 C C . ASN A 1 653 ? -15.813 39.099 -13.118 1.00 85.44 653 ASN A C 1
ATOM 5372 O O . ASN A 1 653 ? -16.855 38.514 -13.399 1.00 85.44 653 ASN A O 1
ATOM 5376 N N . LYS A 1 654 ? -15.803 40.316 -12.548 1.00 84.44 654 LYS A N 1
ATOM 5377 C CA . LYS A 1 654 ? -16.999 41.045 -12.080 1.00 84.44 654 LYS A CA 1
ATOM 5378 C C . LYS A 1 654 ? -17.871 40.224 -11.116 1.00 84.44 654 LYS A C 1
ATOM 5380 O O . LYS A 1 654 ? -19.093 40.329 -11.137 1.00 84.44 654 LYS A O 1
ATOM 5385 N N . ILE A 1 655 ? -17.235 39.397 -10.290 1.00 83.19 655 ILE A N 1
ATOM 5386 C CA . ILE A 1 655 ? -17.899 38.639 -9.226 1.00 83.19 655 ILE A CA 1
ATOM 5387 C C . ILE A 1 655 ? -17.874 39.505 -7.967 1.00 83.19 655 ILE A C 1
ATOM 5389 O O . ILE A 1 655 ? -16.831 40.080 -7.642 1.00 83.19 655 ILE A O 1
ATOM 5393 N N . ASP A 1 656 ? -19.002 39.606 -7.269 1.00 79.75 656 ASP A N 1
ATOM 5394 C CA . ASP A 1 656 ? -19.066 40.280 -5.974 1.00 79.75 656 ASP A CA 1
ATOM 5395 C C . ASP A 1 656 ? -18.639 39.309 -4.861 1.00 79.75 656 ASP A C 1
ATOM 5397 O O . ASP A 1 656 ? -19.284 38.291 -4.609 1.00 79.75 656 ASP A O 1
ATOM 5401 N N . LEU A 1 657 ? -17.507 39.611 -4.225 1.00 79.56 657 LEU A N 1
ATOM 5402 C CA . LEU A 1 657 ? -16.963 38.887 -3.072 1.00 79.56 657 LEU A CA 1
ATOM 5403 C C . LEU A 1 657 ? -16.907 39.787 -1.825 1.00 79.56 657 LEU A C 1
ATOM 5405 O O . LEU A 1 657 ? -16.339 39.385 -0.804 1.00 79.56 657 LEU A O 1
ATOM 5409 N N . ASP A 1 658 ? -17.504 40.982 -1.861 1.00 74.31 658 ASP A N 1
ATOM 5410 C CA . ASP A 1 658 ? -17.415 41.949 -0.763 1.00 74.31 658 ASP A CA 1
ATOM 5411 C C . ASP A 1 658 ? -18.116 41.423 0.490 1.00 74.31 658 ASP A C 1
ATOM 5413 O O . ASP A 1 658 ? -17.581 41.524 1.599 1.00 74.31 658 ASP A O 1
ATOM 5417 N N . ARG A 1 659 ? -19.250 40.733 0.311 1.00 73.75 659 ARG A N 1
ATOM 5418 C CA . ARG A 1 659 ? -19.946 40.033 1.397 1.00 73.75 659 ARG A CA 1
ATOM 5419 C C . ARG A 1 659 ? -19.054 38.983 2.057 1.00 73.75 659 ARG A C 1
ATOM 5421 O O . ARG A 1 659 ? -19.010 38.919 3.282 1.00 73.75 659 ARG A O 1
ATOM 5428 N N . TYR A 1 660 ? -18.322 38.180 1.288 1.00 77.00 660 TYR A N 1
ATOM 5429 C CA . TYR A 1 660 ? -17.416 37.159 1.828 1.00 77.00 660 TYR A CA 1
ATOM 5430 C C . TYR A 1 660 ? -16.261 37.786 2.618 1.00 77.00 660 TYR A C 1
ATOM 5432 O O . TYR A 1 660 ? -15.984 37.387 3.753 1.00 77.00 660 TYR A O 1
ATOM 5440 N N . CYS A 1 661 ? -15.638 38.822 2.054 1.00 73.38 661 CYS A N 1
ATOM 5441 C CA . CYS A 1 661 ? -14.554 39.548 2.701 1.00 73.38 661 CYS A CA 1
ATOM 5442 C C . CYS A 1 661 ? -15.009 40.200 4.016 1.00 73.38 661 CYS A C 1
ATOM 5444 O O . CYS A 1 661 ? -14.351 40.020 5.036 1.00 73.38 661 CYS A O 1
ATOM 5446 N N . GLN A 1 662 ? -16.143 40.906 4.028 1.00 71.81 662 GLN A N 1
ATOM 5447 C CA . GLN A 1 662 ? -16.596 41.673 5.194 1.00 71.81 662 GLN A CA 1
ATOM 5448 C C . GLN A 1 662 ? -17.318 40.817 6.244 1.00 71.81 662 GLN A C 1
ATOM 5450 O O . GLN A 1 662 ? -17.029 40.931 7.432 1.00 71.81 662 GLN A O 1
ATOM 5455 N N . SER A 1 663 ? -18.246 39.948 5.829 1.00 65.25 663 SER A N 1
ATOM 5456 C CA . SER A 1 663 ? -19.134 39.230 6.761 1.00 65.25 663 SER A CA 1
ATOM 5457 C C . SER A 1 663 ? -18.601 37.881 7.244 1.00 65.25 663 SER A C 1
ATOM 5459 O O . SER A 1 663 ? -19.097 37.371 8.246 1.00 65.25 663 SER A O 1
ATOM 5461 N N . VAL A 1 664 ? -17.602 37.298 6.566 1.00 67.94 664 VAL A N 1
ATOM 5462 C CA . VAL A 1 664 ? -17.103 35.943 6.872 1.00 67.94 664 VAL A CA 1
ATOM 5463 C C . VAL A 1 664 ? -15.610 35.925 7.192 1.00 67.94 664 VAL A C 1
ATOM 5465 O O . VAL A 1 664 ? -15.214 35.305 8.177 1.00 67.94 664 VAL A O 1
ATOM 5468 N N . LEU A 1 665 ? -14.773 36.584 6.384 1.00 71.00 665 LEU A N 1
ATOM 5469 C CA . LEU A 1 665 ? -13.323 36.607 6.611 1.00 71.00 665 LEU A CA 1
ATOM 5470 C C . LEU A 1 665 ? -12.899 37.633 7.667 1.00 71.00 665 LEU A C 1
ATOM 5472 O O . LEU A 1 665 ? -12.053 37.331 8.506 1.00 71.00 665 LEU A O 1
ATOM 5476 N N . LEU A 1 666 ? -13.470 38.838 7.621 1.00 75.06 666 LEU A N 1
ATOM 5477 C CA . LEU A 1 666 ? -13.089 39.965 8.480 1.00 75.06 666 LEU A CA 1
ATOM 5478 C C . LEU A 1 666 ? -14.089 40.219 9.619 1.00 75.06 666 LEU A C 1
ATOM 5480 O O . LEU A 1 666 ? -13.968 41.213 10.326 1.00 75.06 666 LEU A O 1
ATOM 5484 N N . SER A 1 667 ? -15.045 39.311 9.843 1.00 70.88 667 SER A N 1
ATOM 5485 C CA . SER A 1 667 ? -16.128 39.491 10.824 1.00 70.88 667 SER A CA 1
ATOM 5486 C C . SER A 1 667 ? -15.653 39.616 12.275 1.00 70.88 667 SER A C 1
ATOM 5488 O O . SER A 1 667 ? -16.398 40.088 13.127 1.00 70.88 667 SER A O 1
ATOM 5490 N N . ALA A 1 668 ? -14.434 39.154 12.567 1.00 66.56 668 ALA A N 1
ATOM 5491 C CA . ALA A 1 668 ? -13.807 39.208 13.885 1.00 66.56 668 ALA A CA 1
ATOM 5492 C C . ALA A 1 668 ? -12.790 40.361 14.041 1.00 66.56 668 ALA A C 1
ATOM 5494 O O . ALA A 1 668 ? -12.153 40.446 15.087 1.00 66.56 668 ALA A O 1
ATOM 5495 N N . MET A 1 669 ? -12.598 41.201 13.013 1.00 75.12 669 MET A N 1
ATOM 5496 C CA . MET A 1 669 ? -11.597 42.277 12.990 1.00 75.12 669 MET A CA 1
ATOM 5497 C C . MET A 1 669 ? -12.210 43.655 13.250 1.00 75.12 669 MET A C 1
ATOM 5499 O O . MET A 1 669 ? -13.351 43.930 12.879 1.00 75.12 669 MET A O 1
ATOM 5503 N N . ASN A 1 670 ? -11.418 44.553 13.838 1.00 81.19 670 ASN A N 1
ATOM 5504 C CA . ASN A 1 670 ? -11.819 45.941 14.066 1.00 81.19 670 ASN A CA 1
ATOM 5505 C C . ASN A 1 670 ? -11.792 46.758 12.758 1.00 81.19 670 ASN A C 1
ATOM 5507 O O . ASN A 1 670 ? -11.010 46.482 11.846 1.00 81.19 670 ASN A O 1
ATOM 5511 N N . ASN A 1 671 ? -12.581 47.838 12.679 1.00 79.06 671 ASN A N 1
ATOM 5512 C CA . ASN A 1 671 ? -12.654 48.696 11.483 1.00 79.06 671 ASN A CA 1
ATOM 5513 C C . ASN A 1 671 ? -11.288 49.250 11.029 1.00 79.06 671 ASN A C 1
ATOM 5515 O O . ASN A 1 671 ? -11.055 49.413 9.829 1.00 79.06 671 ASN A O 1
ATOM 5519 N N . ASP A 1 672 ? -10.364 49.519 11.953 1.00 81.81 672 ASP A N 1
ATOM 5520 C CA . ASP A 1 672 ? -9.024 50.008 11.608 1.00 81.81 672 ASP A CA 1
ATOM 5521 C C . ASP A 1 672 ? -8.102 48.905 11.067 1.00 81.81 672 ASP A C 1
ATOM 5523 O O . ASP A 1 672 ? -7.295 49.153 10.168 1.00 81.81 672 ASP A O 1
ATOM 5527 N N . GLU A 1 673 ? -8.282 47.660 11.513 1.00 79.44 673 GLU A N 1
ATOM 5528 C CA . GLU A 1 673 ? -7.577 46.496 10.966 1.00 79.44 673 GLU A CA 1
ATOM 5529 C C . GLU A 1 673 ? -8.045 46.200 9.536 1.00 79.44 673 GLU A C 1
ATOM 5531 O O . GLU A 1 673 ? -7.228 45.942 8.650 1.00 79.44 673 GLU A O 1
ATOM 5536 N N . ILE A 1 674 ? -9.348 46.341 9.272 1.00 80.62 674 ILE A N 1
ATOM 5537 C CA . ILE A 1 674 ? -9.926 46.208 7.927 1.00 80.62 674 ILE A CA 1
ATOM 5538 C C . ILE A 1 674 ? -9.339 47.264 6.980 1.00 80.62 674 ILE A C 1
ATOM 5540 O O . ILE A 1 674 ? -8.916 46.933 5.866 1.00 80.62 674 ILE A O 1
ATOM 5544 N N . LYS A 1 675 ? -9.236 48.528 7.418 1.00 84.31 675 LYS A N 1
ATOM 5545 C CA . LYS A 1 675 ? -8.581 49.597 6.637 1.00 84.31 675 LYS A CA 1
ATOM 5546 C C . LYS A 1 675 ? -7.117 49.268 6.347 1.00 84.31 675 LYS A C 1
ATOM 5548 O O . LYS A 1 675 ? -6.647 49.501 5.230 1.00 84.31 675 LYS A O 1
ATOM 5553 N N . HIS A 1 676 ? -6.403 48.710 7.323 1.00 86.31 676 HIS A N 1
ATOM 5554 C CA . HIS A 1 676 ? -5.013 48.298 7.160 1.00 86.31 676 HIS A CA 1
ATOM 5555 C C . HIS A 1 676 ? -4.861 47.171 6.123 1.00 86.31 676 HIS A C 1
ATOM 5557 O O . HIS A 1 676 ? -4.039 47.280 5.212 1.00 86.31 676 HIS A O 1
ATOM 5563 N N . VAL A 1 677 ? -5.705 46.135 6.179 1.00 85.31 677 VAL A N 1
ATOM 5564 C CA . VAL A 1 677 ? -5.727 45.055 5.175 1.00 85.31 677 VAL A CA 1
ATOM 5565 C C . VAL A 1 677 ? -6.051 45.603 3.782 1.00 85.31 677 VAL A C 1
ATOM 5567 O O . VAL A 1 677 ? -5.370 45.269 2.812 1.00 85.31 677 VAL A O 1
ATOM 5570 N N . CYS A 1 678 ? -7.015 46.519 3.667 1.00 85.38 678 CYS A N 1
ATOM 5571 C CA . CYS A 1 67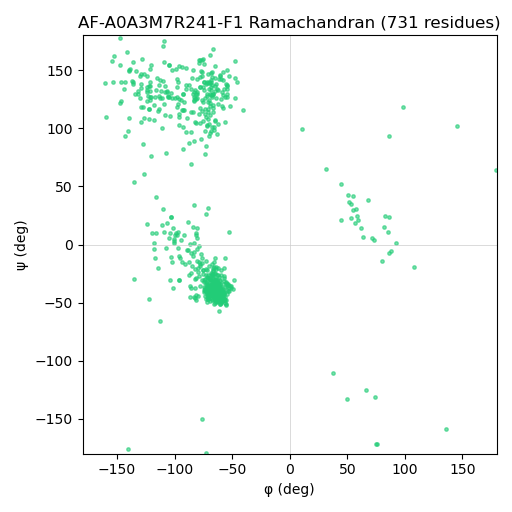8 ? -7.335 47.173 2.396 1.00 85.38 678 CYS A CA 1
ATOM 5572 C C . CYS A 1 678 ? -6.147 47.974 1.835 1.00 85.38 678 CYS A C 1
ATOM 5574 O O . CYS A 1 678 ? -5.912 47.972 0.624 1.00 85.38 678 CYS A O 1
ATOM 5576 N N . LYS A 1 679 ? -5.369 48.644 2.697 1.00 89.25 679 LYS A N 1
ATOM 5577 C CA . LYS A 1 679 ? -4.136 49.345 2.303 1.00 89.25 679 LYS A CA 1
ATOM 5578 C C . LYS A 1 679 ? -3.082 48.367 1.776 1.00 89.25 679 LYS A C 1
ATOM 5580 O O . LYS A 1 679 ? -2.484 48.635 0.737 1.00 89.25 679 LYS A O 1
ATOM 5585 N N . ILE A 1 680 ? -2.906 47.219 2.434 1.00 88.81 680 ILE A N 1
ATOM 5586 C CA . ILE A 1 680 ? -1.998 46.152 1.982 1.00 88.81 680 ILE A CA 1
ATOM 5587 C C . ILE A 1 680 ? -2.403 45.636 0.596 1.00 88.81 680 ILE A C 1
ATOM 5589 O O . ILE A 1 680 ? -1.570 45.601 -0.308 1.00 88.81 680 ILE A O 1
ATOM 5593 N N . ILE A 1 681 ? -3.683 45.311 0.394 1.00 89.62 681 ILE A N 1
ATOM 5594 C CA . ILE A 1 681 ? -4.212 44.833 -0.895 1.00 89.62 681 ILE A CA 1
ATOM 5595 C C . ILE A 1 681 ? -3.945 45.858 -2.008 1.00 89.62 681 ILE A C 1
ATOM 5597 O O . ILE A 1 681 ? -3.519 45.496 -3.107 1.00 89.62 681 ILE A O 1
ATOM 5601 N N . LYS A 1 682 ? -4.152 47.154 -1.735 1.00 90.44 682 LYS A N 1
ATOM 5602 C CA . LYS A 1 682 ? -3.845 48.234 -2.688 1.00 90.44 682 LYS A CA 1
ATOM 5603 C C . LYS A 1 682 ? -2.351 48.304 -3.016 1.00 90.44 682 LYS A C 1
ATOM 5605 O O . LYS A 1 682 ? -2.003 48.435 -4.188 1.00 90.44 682 LYS A O 1
ATOM 5610 N N . ASN A 1 683 ? -1.478 48.170 -2.019 1.00 91.50 683 ASN A N 1
ATOM 5611 C CA . ASN A 1 683 ? -0.028 48.198 -2.220 1.00 91.50 683 ASN A CA 1
ATOM 5612 C C . ASN A 1 683 ? 0.475 46.997 -3.035 1.00 91.50 683 ASN A C 1
ATOM 5614 O O . ASN A 1 683 ? 1.272 47.181 -3.952 1.00 91.50 683 ASN A O 1
ATOM 5618 N N . ILE A 1 684 ? -0.014 45.784 -2.753 1.00 91.81 684 ILE A N 1
ATOM 5619 C CA . ILE A 1 684 ? 0.336 44.578 -3.523 1.00 91.81 684 ILE A CA 1
ATOM 5620 C C . ILE A 1 684 ? -0.152 44.718 -4.974 1.00 91.81 684 ILE A C 1
ATOM 5622 O O . ILE A 1 684 ? 0.589 44.426 -5.912 1.00 91.81 684 ILE A O 1
ATOM 5626 N N . ASN A 1 685 ? -1.362 45.244 -5.185 1.00 89.81 685 ASN A N 1
ATOM 5627 C CA . ASN A 1 685 ? -1.870 45.532 -6.528 1.00 89.81 685 ASN A CA 1
ATOM 5628 C C . ASN A 1 685 ? -1.053 46.604 -7.268 1.00 89.81 685 ASN A C 1
ATOM 5630 O O . ASN A 1 685 ? -0.944 46.538 -8.492 1.00 89.81 685 ASN A O 1
ATOM 5634 N N . ARG A 1 686 ? -0.476 47.584 -6.559 1.00 90.38 686 ARG A N 1
ATOM 5635 C CA . ARG A 1 686 ? 0.458 48.552 -7.150 1.00 90.38 686 ARG A CA 1
ATOM 5636 C C . ARG A 1 686 ? 1.739 47.857 -7.618 1.00 90.38 686 ARG A C 1
ATOM 5638 O O . ARG A 1 686 ? 2.104 48.021 -8.775 1.00 90.38 686 ARG A O 1
ATOM 5645 N N . LEU A 1 687 ? 2.335 47.001 -6.782 1.00 88.56 687 LEU A N 1
ATOM 5646 C CA . LEU A 1 687 ? 3.522 46.215 -7.153 1.00 88.56 687 LEU A CA 1
ATOM 5647 C C . LEU A 1 687 ? 3.278 45.326 -8.379 1.00 88.56 687 LEU A C 1
ATOM 5649 O O . LEU A 1 687 ? 4.132 45.240 -9.253 1.00 88.56 687 LEU A O 1
ATOM 5653 N N . HIS A 1 688 ? 2.098 44.710 -8.484 1.00 89.38 688 HIS A N 1
ATOM 5654 C CA . HIS A 1 688 ? 1.723 43.931 -9.666 1.00 89.38 688 HIS A CA 1
ATOM 5655 C C . HIS A 1 688 ? 1.644 44.783 -10.951 1.00 89.38 688 HIS A C 1
ATOM 5657 O O . HIS A 1 688 ? 1.869 44.272 -12.045 1.00 89.38 688 HIS A O 1
ATOM 5663 N N . LYS A 1 689 ? 1.296 46.073 -10.853 1.00 86.75 689 LYS A N 1
ATOM 5664 C CA . LYS A 1 689 ? 1.228 46.984 -12.011 1.00 86.75 689 LYS A CA 1
ATOM 5665 C C . LYS A 1 689 ? 2.596 47.546 -12.408 1.00 86.75 689 LYS A C 1
ATOM 5667 O O . LYS A 1 689 ? 2.795 47.835 -13.580 1.00 86.75 689 LYS A O 1
ATOM 5672 N N . GLU A 1 690 ? 3.515 47.683 -11.458 1.00 84.12 690 GLU A N 1
ATOM 5673 C CA . GLU A 1 690 ? 4.854 48.268 -11.638 1.00 84.12 690 GLU A CA 1
ATOM 5674 C C . GLU A 1 690 ? 5.921 47.240 -12.074 1.00 84.12 690 GLU A C 1
ATOM 5676 O O . GLU A 1 690 ? 7.117 47.476 -11.911 1.00 84.12 690 GLU A O 1
ATOM 5681 N N . ILE A 1 691 ? 5.522 46.084 -12.618 1.00 80.88 691 ILE A N 1
ATOM 5682 C CA . ILE A 1 691 ? 6.472 45.061 -13.081 1.00 80.88 691 ILE A CA 1
ATOM 5683 C C . ILE A 1 691 ? 7.249 45.607 -14.294 1.00 80.88 691 ILE A C 1
ATOM 5685 O O . ILE A 1 691 ? 6.624 45.926 -15.310 1.00 80.88 691 ILE A O 1
ATOM 5689 N N . PRO A 1 692 ? 8.590 45.708 -14.226 1.00 75.06 692 PRO A N 1
ATOM 5690 C CA . PRO A 1 692 ? 9.388 46.262 -15.313 1.00 75.06 692 PRO A CA 1
ATOM 5691 C C . PRO A 1 692 ? 9.392 45.328 -16.528 1.00 75.06 692 PRO A C 1
ATOM 5693 O O . PRO A 1 692 ? 9.521 44.109 -16.398 1.00 75.06 692 PRO A O 1
ATOM 5696 N N . VAL A 1 693 ? 9.280 45.910 -17.724 1.00 78.31 693 VAL A N 1
ATOM 5697 C CA . VAL A 1 693 ? 9.472 45.191 -18.989 1.00 78.31 693 VAL A CA 1
ATOM 5698 C C . VAL A 1 693 ? 10.969 45.132 -19.276 1.00 78.31 693 VAL A C 1
ATOM 5700 O O . VAL A 1 693 ? 11.633 46.162 -19.325 1.00 78.31 693 VAL A O 1
ATOM 5703 N N . LEU A 1 694 ? 11.502 43.925 -19.444 1.00 81.75 694 LEU A N 1
ATOM 5704 C CA . LEU A 1 694 ? 12.923 43.704 -19.699 1.00 81.75 694 LEU A CA 1
ATOM 5705 C C . LEU A 1 694 ? 13.246 43.915 -21.185 1.00 81.75 694 LEU A C 1
ATOM 5707 O O . LEU A 1 694 ? 12.599 43.314 -22.044 1.00 81.75 694 LEU A O 1
ATOM 5711 N N . ASN A 1 695 ? 14.264 44.726 -21.487 1.00 87.38 695 ASN A N 1
ATOM 5712 C CA . ASN A 1 695 ? 14.777 44.899 -22.845 1.00 87.38 695 ASN A CA 1
ATOM 5713 C C . ASN A 1 695 ? 15.917 43.903 -23.123 1.00 87.38 695 ASN A C 1
ATOM 5715 O O . ASN A 1 695 ? 16.929 43.884 -22.420 1.00 87.38 695 ASN A O 1
ATOM 5719 N N . GLN A 1 696 ? 15.772 43.083 -24.165 1.00 86.44 696 GLN A N 1
ATOM 5720 C CA . GLN A 1 696 ? 16.725 42.015 -24.475 1.00 86.44 696 GLN A CA 1
ATOM 5721 C C . GLN A 1 696 ? 18.108 42.549 -24.883 1.00 86.44 696 GLN A C 1
ATOM 5723 O O . GLN A 1 696 ? 19.124 41.931 -24.562 1.00 86.44 696 GLN A O 1
ATOM 5728 N N . ASP A 1 697 ? 18.171 43.712 -25.536 1.00 87.88 697 ASP A N 1
ATOM 5729 C CA . ASP A 1 697 ? 19.443 44.325 -25.942 1.00 87.88 697 ASP A CA 1
ATOM 5730 C C . ASP A 1 697 ? 20.253 44.823 -24.742 1.00 87.88 697 ASP A C 1
ATOM 5732 O O . ASP A 1 697 ? 21.481 44.723 -24.720 1.00 87.88 697 ASP A O 1
ATOM 5736 N N . GLU A 1 698 ? 19.560 45.333 -23.725 1.00 88.81 698 GLU A N 1
ATOM 5737 C CA . GLU A 1 698 ? 20.160 45.781 -22.473 1.00 88.81 698 GLU A CA 1
ATOM 5738 C C . GLU A 1 698 ? 20.692 44.592 -21.666 1.00 88.81 698 GLU A C 1
ATOM 5740 O O . GLU A 1 698 ? 21.843 44.616 -21.229 1.00 88.81 698 GLU A O 1
ATOM 5745 N N . ILE A 1 699 ? 19.922 43.501 -21.580 1.00 90.12 699 ILE A N 1
ATOM 5746 C CA . ILE A 1 699 ? 20.358 42.247 -20.945 1.00 90.12 699 ILE A CA 1
ATOM 5747 C C . ILE A 1 699 ? 21.629 41.711 -21.609 1.00 90.12 699 ILE A C 1
ATOM 5749 O O . ILE A 1 699 ? 22.599 41.419 -20.916 1.00 90.12 699 ILE A O 1
ATOM 5753 N N . ASN A 1 700 ? 21.669 41.643 -22.944 1.00 89.31 700 ASN A N 1
ATOM 5754 C CA . ASN A 1 700 ? 22.835 41.135 -23.673 1.00 89.31 700 ASN A CA 1
ATOM 5755 C C . ASN A 1 700 ? 24.094 41.993 -23.437 1.00 89.31 700 ASN A C 1
ATOM 5757 O O . ASN A 1 700 ? 25.213 41.475 -23.429 1.00 89.31 700 ASN A O 1
ATOM 5761 N N . ARG A 1 701 ? 23.937 43.314 -23.260 1.00 90.44 701 ARG A N 1
ATOM 5762 C CA . ARG A 1 701 ? 25.047 44.218 -22.906 1.00 90.44 701 ARG A CA 1
ATOM 5763 C C . ARG A 1 701 ? 25.533 43.966 -21.479 1.00 90.44 701 ARG A C 1
ATOM 5765 O O . ARG A 1 701 ? 26.739 43.845 -21.270 1.00 90.44 701 ARG A O 1
ATOM 5772 N N . ILE A 1 702 ? 24.606 43.852 -20.528 1.00 89.56 702 ILE A N 1
ATOM 5773 C CA . ILE A 1 702 ? 24.902 43.593 -19.114 1.00 89.56 702 ILE A CA 1
ATOM 5774 C C . ILE A 1 702 ? 25.545 42.211 -18.934 1.00 89.56 702 ILE A C 1
ATOM 5776 O O . ILE A 1 702 ? 26.511 42.086 -18.192 1.00 89.56 702 ILE A O 1
ATOM 5780 N N . GLU A 1 703 ? 25.089 41.186 -19.654 1.00 88.31 703 GLU A N 1
ATOM 5781 C CA . GLU A 1 703 ? 25.652 39.833 -19.586 1.00 88.31 703 GLU A CA 1
ATOM 5782 C C . GLU A 1 703 ? 27.090 39.783 -20.125 1.00 88.31 703 GLU A C 1
ATOM 5784 O O . GLU A 1 703 ? 27.970 39.193 -19.499 1.00 88.31 703 GLU A O 1
ATOM 5789 N N . LYS A 1 704 ? 27.383 40.490 -21.227 1.00 86.62 704 LYS A N 1
ATOM 5790 C CA . LYS A 1 704 ? 28.768 40.659 -21.706 1.00 86.62 704 LYS A CA 1
ATOM 5791 C C . LYS A 1 704 ? 29.646 41.369 -20.675 1.00 86.62 704 LYS A C 1
ATOM 5793 O O . LYS A 1 704 ? 30.801 40.991 -20.495 1.00 86.62 704 LYS A O 1
ATOM 5798 N N . LYS A 1 705 ? 29.104 42.381 -19.990 1.00 88.44 705 LYS A N 1
ATOM 5799 C CA . LYS A 1 705 ? 29.800 43.088 -18.906 1.00 88.44 705 LYS A CA 1
ATOM 5800 C C . LYS A 1 705 ? 30.051 42.159 -17.711 1.00 88.44 705 LYS A C 1
ATOM 5802 O O . LYS A 1 705 ? 31.172 42.116 -17.217 1.00 88.44 705 LYS A O 1
ATOM 5807 N N . LEU A 1 706 ? 29.064 41.350 -17.319 1.00 87.06 706 LEU A N 1
ATOM 5808 C CA . LEU A 1 706 ? 29.174 40.360 -16.243 1.00 87.06 706 LEU A CA 1
ATOM 5809 C C . LEU A 1 706 ? 30.292 39.345 -16.508 1.00 87.06 706 LEU A C 1
ATOM 5811 O O . LEU A 1 706 ? 31.105 39.100 -15.621 1.00 87.06 706 LEU A O 1
ATOM 5815 N N . MET A 1 707 ? 30.381 38.812 -17.730 1.00 81.19 707 MET A N 1
ATOM 5816 C CA . MET A 1 707 ? 31.422 37.846 -18.105 1.00 81.19 707 MET A CA 1
ATOM 5817 C C . MET A 1 707 ? 32.844 38.409 -17.966 1.00 81.19 707 MET A C 1
ATOM 5819 O O . MET A 1 707 ? 33.763 37.664 -17.638 1.00 81.19 707 MET A O 1
ATOM 5823 N N . ASN A 1 708 ? 33.031 39.719 -18.153 1.00 79.62 708 ASN A N 1
ATOM 5824 C CA . ASN A 1 708 ? 34.328 40.380 -17.971 1.00 79.62 708 ASN A CA 1
ATOM 5825 C C . ASN A 1 708 ? 34.662 40.656 -16.490 1.00 79.62 708 ASN A C 1
ATOM 5827 O O . ASN A 1 708 ? 35.830 40.817 -16.132 1.00 79.62 708 ASN A O 1
ATOM 5831 N N . CYS A 1 709 ? 33.643 40.736 -15.630 1.00 75.00 709 CYS A N 1
ATOM 5832 C CA . CYS A 1 709 ? 33.772 41.025 -14.198 1.00 75.00 709 CYS A CA 1
ATOM 5833 C C . CYS A 1 709 ? 33.815 39.770 -13.316 1.00 75.00 709 CYS A C 1
ATOM 5835 O O . CYS A 1 709 ? 34.100 39.887 -12.123 1.00 75.00 709 CYS A O 1
ATOM 5837 N N . TYR A 1 710 ? 33.507 38.599 -13.875 1.00 74.50 710 TYR A N 1
ATOM 5838 C CA . TYR A 1 710 ? 33.374 37.356 -13.126 1.00 74.50 710 TYR A CA 1
ATOM 5839 C C . TYR A 1 710 ? 34.724 36.870 -12.577 1.00 74.50 710 TYR A C 1
ATOM 5841 O O . TYR A 1 710 ? 35.712 36.773 -13.312 1.00 74.50 710 TYR A O 1
ATOM 5849 N N . SER A 1 711 ? 34.773 36.576 -11.274 1.00 65.38 711 SER A N 1
ATOM 5850 C CA . SER A 1 711 ? 35.978 36.049 -10.626 1.00 65.38 711 SER A CA 1
ATOM 5851 C C . SER A 1 711 ? 36.182 34.572 -10.973 1.00 65.38 711 SER A C 1
ATOM 5853 O O . SER A 1 711 ? 35.331 33.730 -10.692 1.00 65.38 711 SER A O 1
ATOM 5855 N N . VAL A 1 712 ? 37.346 34.246 -11.543 1.00 64.69 712 VAL A N 1
ATOM 5856 C CA . VAL A 1 712 ? 37.733 32.875 -11.928 1.00 64.69 712 VAL A CA 1
ATOM 5857 C C . VAL A 1 712 ? 37.920 31.965 -10.701 1.00 64.69 712 VAL A C 1
ATOM 5859 O O . VAL A 1 712 ? 37.802 30.745 -10.804 1.00 64.69 712 VAL A O 1
ATOM 5862 N N . GLU A 1 713 ? 38.178 32.543 -9.524 1.00 61.69 713 GLU A N 1
ATOM 5863 C CA . GLU A 1 713 ? 38.444 31.799 -8.285 1.00 61.69 713 GLU A CA 1
ATOM 5864 C C . GLU A 1 713 ? 37.206 31.071 -7.742 1.00 61.69 713 GLU A C 1
ATOM 5866 O O . GLU A 1 713 ? 37.349 29.988 -7.170 1.00 61.69 713 GLU A O 1
ATOM 5871 N N . ASN A 1 714 ? 36.010 31.619 -7.994 1.00 63.47 714 ASN A N 1
ATOM 5872 C CA . ASN A 1 714 ? 34.721 31.100 -7.525 1.00 63.47 714 ASN A CA 1
ATOM 5873 C C . ASN A 1 714 ? 33.969 30.267 -8.576 1.00 63.47 714 ASN A C 1
ATOM 5875 O O . ASN A 1 714 ? 32.801 29.931 -8.368 1.00 63.47 714 ASN A O 1
ATOM 5879 N N . ASP A 1 715 ? 34.604 29.921 -9.703 1.00 71.00 715 ASP A N 1
ATOM 5880 C CA . ASP A 1 715 ? 34.004 28.990 -10.662 1.00 71.00 715 ASP A CA 1
ATOM 5881 C C . ASP A 1 715 ? 34.000 27.569 -10.057 1.00 71.00 715 ASP A C 1
ATOM 5883 O O . ASP A 1 715 ? 35.074 27.026 -9.769 1.00 71.00 715 ASP A O 1
ATOM 5887 N N . PRO A 1 716 ? 32.835 26.905 -9.920 1.00 64.50 716 PRO A N 1
ATOM 5888 C CA . PRO A 1 716 ? 32.730 25.531 -9.409 1.00 64.50 716 PRO A CA 1
ATOM 5889 C C . PRO A 1 716 ? 33.543 24.497 -10.194 1.00 64.50 716 PRO A C 1
ATOM 5891 O O . PRO A 1 716 ? 33.805 23.386 -9.715 1.00 64.50 716 PRO A O 1
ATOM 5894 N N . ARG A 1 717 ? 33.899 24.837 -11.437 1.00 67.62 717 ARG A N 1
ATOM 5895 C CA . ARG A 1 717 ? 34.713 24.016 -12.335 1.00 67.62 717 ARG A CA 1
ATOM 5896 C C . ARG A 1 717 ? 36.213 24.219 -12.108 1.00 67.62 717 ARG A C 1
ATOM 5898 O O . ARG A 1 717 ? 36.987 23.340 -12.492 1.00 67.62 717 ARG A O 1
ATOM 5905 N N . SER A 1 718 ? 36.626 25.310 -11.456 1.00 70.06 718 SER A N 1
ATOM 5906 C CA . SER A 1 718 ? 38.028 25.600 -11.145 1.00 70.06 718 SER A CA 1
ATOM 5907 C C . SER A 1 718 ? 38.611 24.610 -10.127 1.00 70.06 718 SER A C 1
ATOM 5909 O O . SER A 1 718 ? 37.921 24.093 -9.245 1.00 70.06 718 SER A O 1
ATOM 5911 N N . LYS A 1 719 ? 39.919 24.343 -10.237 1.00 62.22 719 LYS A N 1
ATOM 5912 C CA . LYS A 1 719 ? 40.662 23.525 -9.263 1.00 62.22 719 LYS A CA 1
ATOM 5913 C C . LYS A 1 719 ? 40.788 24.230 -7.907 1.00 62.22 719 LYS A C 1
ATOM 5915 O O . LYS A 1 719 ? 40.654 23.563 -6.887 1.00 62.22 719 LYS A O 1
ATOM 5920 N N . SER A 1 720 ? 40.950 25.556 -7.904 1.00 60.38 720 SER A N 1
ATOM 5921 C CA . SER A 1 720 ? 41.057 26.373 -6.685 1.00 60.38 720 SER A CA 1
ATOM 5922 C C . SER A 1 720 ? 39.810 26.260 -5.804 1.00 60.38 720 SER A C 1
ATOM 5924 O O . SER A 1 720 ? 39.918 26.058 -4.599 1.00 60.38 720 SER A O 1
ATOM 5926 N N . PHE A 1 721 ? 38.623 26.298 -6.417 1.00 65.00 721 PHE A N 1
ATOM 5927 C CA . PHE A 1 721 ? 37.343 26.173 -5.718 1.00 65.00 721 PHE A CA 1
ATOM 5928 C C . PHE A 1 721 ? 37.167 24.791 -5.070 1.00 65.00 721 PHE A C 1
ATOM 5930 O O . PHE A 1 721 ? 36.702 24.676 -3.939 1.00 65.00 721 PHE A O 1
ATOM 5937 N N . LYS A 1 722 ? 37.587 23.724 -5.765 1.00 65.56 722 LYS A N 1
ATOM 5938 C CA . LYS A 1 722 ? 37.548 22.354 -5.226 1.00 65.56 722 LYS A CA 1
ATOM 5939 C C . LYS A 1 722 ? 38.496 22.186 -4.041 1.00 65.56 722 LYS A C 1
ATOM 5941 O O . LYS A 1 722 ? 38.112 21.556 -3.064 1.00 65.56 722 LYS A O 1
ATOM 5946 N N . GLU A 1 723 ? 39.699 22.754 -4.112 1.00 63.69 723 GLU A N 1
ATOM 5947 C CA . GLU A 1 723 ? 40.669 22.720 -3.012 1.00 63.69 723 GLU A CA 1
ATOM 5948 C C . GLU A 1 723 ? 40.201 23.523 -1.790 1.00 63.69 723 GLU A C 1
ATOM 5950 O O . GLU A 1 723 ? 40.364 23.048 -0.670 1.00 63.69 723 GLU A O 1
ATOM 5955 N N . LEU A 1 724 ? 39.564 24.684 -1.986 1.00 64.81 724 LEU A N 1
ATOM 5956 C CA . LEU A 1 724 ? 38.967 25.477 -0.902 1.00 64.81 724 LEU A CA 1
ATOM 5957 C C . LEU A 1 724 ? 37.832 24.725 -0.193 1.00 64.81 724 LEU A C 1
ATOM 5959 O O . LEU A 1 724 ? 37.867 24.615 1.028 1.00 64.81 724 LEU A O 1
ATOM 5963 N N . ASN A 1 725 ? 36.897 24.129 -0.946 1.00 63.00 725 ASN A N 1
ATOM 5964 C CA . ASN A 1 725 ? 35.812 23.313 -0.378 1.00 63.00 725 ASN A CA 1
ATOM 5965 C C . ASN A 1 725 ? 36.336 22.087 0.395 1.00 63.00 725 ASN A C 1
ATOM 5967 O O . ASN A 1 725 ? 35.736 21.661 1.377 1.00 63.00 725 ASN A O 1
ATOM 5971 N N . LEU A 1 726 ? 37.451 21.495 -0.051 1.00 62.16 726 LEU A N 1
ATOM 5972 C CA . LEU A 1 726 ? 38.118 20.392 0.648 1.00 62.16 726 LEU A CA 1
ATOM 5973 C C . LEU A 1 726 ? 38.850 20.854 1.916 1.00 62.16 726 LEU A C 1
ATOM 5975 O O . LEU A 1 726 ? 38.894 20.099 2.881 1.00 62.16 726 LEU A O 1
ATOM 5979 N N . ARG A 1 727 ? 39.415 22.068 1.934 1.00 59.38 727 ARG A N 1
ATOM 5980 C CA . ARG A 1 727 ? 40.046 22.642 3.134 1.00 59.38 727 ARG A CA 1
ATOM 5981 C C . ARG A 1 727 ? 39.017 22.993 4.203 1.00 59.38 727 ARG A C 1
ATOM 5983 O O . ARG A 1 727 ? 39.209 22.587 5.339 1.00 59.38 727 ARG A O 1
ATOM 5990 N N . SER A 1 728 ? 37.899 23.618 3.834 1.00 58.56 728 SER A N 1
ATOM 5991 C CA . SER A 1 728 ? 36.812 23.919 4.779 1.00 58.56 728 SER A CA 1
ATOM 5992 C C . SER A 1 728 ? 36.162 22.666 5.376 1.00 58.56 728 SER A C 1
ATOM 5994 O O . SER A 1 728 ? 35.650 22.722 6.481 1.00 58.56 728 SER A O 1
ATOM 5996 N N . LEU A 1 729 ? 36.197 21.524 4.676 1.00 57.88 729 LEU A N 1
ATOM 5997 C CA . LEU A 1 729 ? 35.747 20.231 5.218 1.00 57.88 729 LEU A CA 1
ATOM 5998 C C . LEU A 1 729 ? 36.738 19.597 6.210 1.00 57.88 729 LEU A C 1
ATOM 6000 O O . LEU A 1 729 ? 36.326 18.741 6.983 1.00 57.88 729 LEU A O 1
ATOM 6004 N N . ASN A 1 730 ? 38.019 19.977 6.160 1.00 54.22 730 ASN A N 1
ATOM 6005 C CA . ASN A 1 730 ? 39.083 19.413 6.999 1.00 54.22 730 ASN A CA 1
ATOM 6006 C C . ASN A 1 730 ? 39.485 20.333 8.169 1.00 54.22 730 ASN A C 1
ATOM 6008 O O . ASN A 1 730 ? 40.257 19.906 9.019 1.00 54.22 730 ASN A O 1
ATOM 6012 N N . GLU A 1 731 ? 39.027 21.589 8.198 1.00 51.88 731 GLU A N 1
ATOM 6013 C CA . GLU A 1 731 ? 39.311 22.548 9.282 1.00 51.88 731 GLU A CA 1
ATOM 6014 C C . GLU A 1 731 ? 38.370 22.397 10.498 1.00 51.88 731 GLU A C 1
ATOM 6016 O O . GLU A 1 731 ? 38.624 23.015 11.528 1.00 51.88 731 GLU A O 1
ATOM 6021 N N . ASP A 1 732 ? 37.344 21.541 10.405 1.00 44.03 732 ASP A N 1
ATOM 6022 C CA . ASP A 1 732 ? 36.374 21.249 11.478 1.00 44.03 732 ASP A CA 1
ATOM 6023 C C . ASP A 1 732 ? 36.633 19.909 12.225 1.00 44.03 732 ASP A C 1
ATOM 6025 O O . ASP A 1 732 ? 35.753 19.447 12.957 1.00 44.03 732 ASP A O 1
ATOM 6029 N N . ASP A 1 733 ? 37.818 19.292 12.072 1.00 35.19 733 ASP A N 1
ATOM 6030 C CA . ASP A 1 733 ? 38.268 18.118 12.861 1.00 35.19 733 ASP A CA 1
ATOM 6031 C C . ASP A 1 733 ? 39.204 18.494 14.029 1.00 35.19 733 ASP A C 1
ATOM 6033 O O . ASP A 1 733 ? 40.225 19.189 13.796 1.00 35.19 733 ASP A O 1
#

pLDDT: mean 80.48, std 17.69, range [27.47, 98.06]